Protein AF-0000000074022906 (afdb_homodimer)

Sequence (570 aa):
MSENFVALLGTKGGPSIRPGSSMPTSNLFVMNDQHIVVDCALGVTRGLVDQGFILKNLSTILISHLHSDHYLELGPLIHTAWCSGLTTMVDIYGPEGIQDYWDGFVASMKADIDLRIVDDGRDDLRDFVRVHVVDEGVVLDRDGLLATAIRTEHPPLVDCFAFSFKTADHHAVFSGDTAPIKALEDFARGADLLIHEAMLESALPSLLERIGNGSDKLMQHWLRSHTFAHDAAITAANAGVKRLALSHLIPSDDPSYGPKDWQEACASHFDGELIVGHDGLRIDLMSENFVALLGTKGGPSIRPGSSMPTSNLFVMNDQHIVVDCALGVTRGLVDQGFILKNLSTILISHLHSDHYLELGPLIHTAWCSGLTTMVDIYGPEGIQDYWDGFVASMKADIDLRIVDDGRDDLRDFVRVHVVDEGVVLDRDGLLATAIRTEHPPLVDCFAFSFKTADHHAVFSGDTAPIKALEDFARGADLLIHEAMLESALPSLLERIGNGSDKLMQHWLRSHTFAHDAAITAANAGVKRLALSHLIPSDDPSYGPKDWQEACASHFDGELIVGHDGLRIDL

InterPro domains:
  IPR001279 Metallo-beta-lactamase [SM00849] (25-215)
  IPR036866 Ribonuclease Z/Hydroxyacylglutathione hydrolase-like [G3DSA:3.60.15.10] (6-285)
  IPR036866 Ribonuclease Z/Hydroxyacylglutathione hydrolase-like [SSF56281] (21-285)
  IPR044094 AtsA-like, MBL-fold [cd07719] (6-196)

Nearest PDB structures (foldseek):
  8gyg-assembly1_A  TM=8.927E-01  e=2.820E-27  Paraglaciecola sp. T6c
  8gyg-assembly1_B  TM=9.055E-01  e=5.882E-27  Paraglaciecola sp. T6c
  1y44-assembly1_A  TM=8.399E-01  e=3.017E-22  Bacillus subtilis
  4gcw-assembly1_A  TM=7.811E-01  e=3.817E-20  Bacillus subtilis subsp. subtilis str. 168
  3zwf-assembly1_A  TM=7.554E-01  e=2.102E-17  Homo sapiens

pLDDT: mean 95.77, std 6.13, range [42.81, 98.94]

Structure (mmCIF, N/CA/C/O backbone):
data_AF-0000000074022906-model_v1
#
loop_
_entity.id
_entity.type
_entity.pdbx_description
1 polymer 'Ribonuclease BN'
#
loop_
_atom_site.group_PDB
_atom_site.id
_atom_site.type_symbol
_atom_site.label_atom_id
_atom_site.label_alt_id
_atom_site.label_comp_id
_atom_site.label_asym_id
_atom_site.label_entity_id
_atom_site.label_seq_id
_atom_site.pdbx_PDB_ins_code
_atom_site.Cartn_x
_atom_site.Cartn_y
_atom_site.Cartn_z
_atom_site.occupancy
_atom_site.B_iso_or_equiv
_atom_site.auth_seq_id
_atom_site.auth_comp_id
_atom_site.auth_asym_id
_atom_site.auth_atom_id
_atom_site.pdbx_PDB_model_num
ATOM 1 N N . MET A 1 1 ? 18.797 -20.375 9.055 1 42.81 1 MET A N 1
ATOM 2 C CA . MET A 1 1 ? 17.797 -19.969 8.07 1 42.81 1 MET A CA 1
ATOM 3 C C . MET A 1 1 ? 18.297 -20.25 6.652 1 42.81 1 MET A C 1
ATOM 5 O O . MET A 1 1 ? 19.484 -20.031 6.352 1 42.81 1 MET A O 1
ATOM 9 N N . SER A 1 2 ? 17.562 -21.266 5.953 1 56.25 2 SER A N 1
ATOM 10 C CA . SER A 1 2 ? 18 -21.656 4.617 1 56.25 2 SER A CA 1
ATOM 11 C C . SER A 1 2 ? 18.234 -20.422 3.744 1 56.25 2 SER A C 1
ATOM 13 O O . SER A 1 2 ? 17.594 -19.391 3.936 1 56.25 2 SER A O 1
ATOM 15 N N . GLU A 1 3 ? 19.281 -20.594 2.975 1 87.06 3 GLU A N 1
ATOM 16 C CA . GLU A 1 3 ? 19.672 -19.547 2.025 1 87.06 3 GLU A CA 1
ATOM 17 C C . GLU A 1 3 ? 18.641 -19.406 0.908 1 87.06 3 GLU A C 1
ATOM 19 O O . GLU A 1 3 ? 18.531 -18.344 0.287 1 87.06 3 GLU A O 1
ATOM 24 N N . ASN A 1 4 ? 17.719 -20.547 0.865 1 97 4 ASN A N 1
ATOM 25 C CA . ASN A 1 4 ? 16.672 -20.578 -0.158 1 97 4 ASN A CA 1
ATOM 26 C C . ASN A 1 4 ? 15.289 -20.75 0.455 1 97 4 ASN A C 1
ATOM 28 O O . ASN A 1 4 ? 15.039 -21.719 1.179 1 97 4 ASN A O 1
ATOM 32 N N . PHE A 1 5 ? 14.289 -19.844 0.249 1 98.44 5 PHE A N 1
ATOM 33 C CA . PHE A 1 5 ? 12.953 -19.891 0.828 1 98.44 5 PHE A CA 1
ATOM 34 C C . PHE A 1 5 ? 11.961 -19.109 -0.02 1 98.44 5 PHE A C 1
ATOM 36 O O . PHE A 1 5 ? 12.359 -18.344 -0.896 1 98.44 5 PHE A O 1
ATOM 43 N N . VAL A 1 6 ? 10.734 -19.422 0.212 1 98.81 6 VAL A N 1
ATOM 44 C CA . VAL A 1 6 ? 9.633 -18.625 -0.312 1 98.81 6 VAL A CA 1
ATOM 45 C C . VAL A 1 6 ? 8.844 -18 0.842 1 98.81 6 VAL A C 1
ATOM 47 O O . VAL A 1 6 ? 8.555 -18.672 1.834 1 98.81 6 VAL A O 1
ATOM 50 N N . ALA A 1 7 ? 8.594 -16.734 0.753 1 98.88 7 ALA A N 1
ATOM 51 C CA . ALA A 1 7 ? 7.719 -16.062 1.713 1 98.88 7 ALA A CA 1
ATOM 52 C C . ALA A 1 7 ? 6.387 -15.688 1.07 1 98.88 7 ALA A C 1
ATOM 54 O O . ALA A 1 7 ? 6.355 -15.016 0.039 1 98.88 7 ALA A O 1
ATOM 55 N N . LEU A 1 8 ? 5.312 -16.203 1.618 1 98.88 8 LEU A N 1
ATOM 56 C CA . LEU A 1 8 ? 3.992 -15.734 1.226 1 98.88 8 LEU A CA 1
ATOM 57 C C . LEU A 1 8 ? 3.668 -14.406 1.905 1 98.88 8 LEU A C 1
ATOM 59 O O . LEU A 1 8 ? 3.332 -14.375 3.092 1 98.88 8 LEU A O 1
ATOM 63 N N . LEU A 1 9 ? 3.715 -13.312 1.142 1 98.88 9 LEU A N 1
ATOM 64 C CA . LEU A 1 9 ? 3.58 -11.984 1.73 1 98.88 9 LEU A CA 1
ATOM 65 C C . LEU A 1 9 ? 2.111 -11.617 1.908 1 98.88 9 LEU A C 1
ATOM 67 O O . LEU A 1 9 ? 1.732 -11.031 2.924 1 98.88 9 LEU A O 1
ATOM 71 N N . GLY A 1 10 ? 1.335 -11.852 0.967 1 98.69 10 GLY A N 1
ATOM 72 C CA . GLY A 1 10 ? -0.117 -11.758 0.966 1 98.69 10 GLY A CA 1
ATOM 73 C C . GLY A 1 10 ? -0.792 -12.984 0.385 1 98.69 10 GLY A C 1
ATOM 74 O O . GLY A 1 10 ? -0.344 -13.523 -0.628 1 98.69 10 GLY A O 1
ATOM 75 N N . THR A 1 11 ? -1.924 -13.43 1.045 1 98.5 11 THR A N 1
ATOM 76 C CA . THR A 1 11 ? -2.447 -14.742 0.675 1 98.5 11 THR A CA 1
ATOM 77 C C . THR A 1 11 ? -3.943 -14.664 0.38 1 98.5 11 THR A C 1
ATOM 79 O O . THR A 1 11 ? -4.613 -15.688 0.264 1 98.5 11 THR A O 1
ATOM 82 N N . LYS A 1 12 ? -4.43 -13.469 0.268 1 97.19 12 LYS A N 1
ATOM 83 C CA . LYS A 1 12 ? -5.855 -13.289 0.006 1 97.19 12 LYS A CA 1
ATOM 84 C C . LYS A 1 12 ? -6.145 -13.281 -1.492 1 97.19 12 LYS A C 1
ATOM 86 O O . LYS A 1 12 ? -5.402 -12.68 -2.27 1 97.19 12 LYS A O 1
ATOM 91 N N . GLY A 1 13 ? -7.207 -13.969 -1.79 1 96.44 13 GLY A N 1
ATOM 92 C CA . GLY A 1 13 ? -7.781 -13.75 -3.109 1 96.44 13 GLY A CA 1
ATOM 93 C C . GLY A 1 13 ? -8.625 -12.492 -3.195 1 96.44 13 GLY A C 1
ATOM 94 O O . GLY A 1 13 ? -9.422 -12.211 -2.297 1 96.44 13 GLY A O 1
ATOM 95 N N . GLY A 1 14 ? -8.391 -11.734 -4.301 1 94.25 14 GLY A N 1
ATOM 96 C CA . GLY A 1 14 ? -9.141 -10.5 -4.5 1 94.25 14 GLY A CA 1
ATOM 97 C C . GLY A 1 14 ? -8.484 -9.297 -3.846 1 94.25 14 GLY A C 1
ATOM 98 O O . GLY A 1 14 ? -7.625 -9.445 -2.977 1 94.25 14 GLY A O 1
ATOM 99 N N . PRO A 1 15 ? -8.938 -8.125 -4.207 1 94.31 15 PRO A N 1
ATOM 100 C CA . PRO A 1 15 ? -8.242 -6.902 -3.803 1 94.31 15 PRO A CA 1
ATOM 101 C C . PRO A 1 15 ? -8.789 -6.324 -2.498 1 94.31 15 PRO A C 1
ATOM 103 O O . PRO A 1 15 ? -8.117 -5.516 -1.85 1 94.31 15 PRO A O 1
ATOM 106 N N . SER A 1 16 ? -9.977 -6.676 -2.088 1 92.44 16 SER A N 1
ATOM 107 C CA . SER A 1 16 ? -10.633 -6.027 -0.958 1 92.44 16 SER A CA 1
ATOM 108 C C . SER A 1 16 ? -9.984 -6.426 0.363 1 92.44 16 SER A C 1
ATOM 110 O O . SER A 1 16 ? -9.594 -7.582 0.543 1 92.44 16 SER A O 1
ATOM 112 N N . ILE A 1 17 ? -9.844 -5.461 1.233 1 93.81 17 ILE A N 1
ATOM 113 C CA . ILE A 1 17 ? -9.352 -5.812 2.561 1 93.81 17 ILE A CA 1
ATOM 114 C C . ILE A 1 17 ? -10.328 -5.309 3.623 1 93.81 17 ILE A C 1
ATOM 116 O O . ILE A 1 17 ? -11.023 -4.312 3.414 1 93.81 17 ILE A O 1
ATOM 120 N N . ARG A 1 18 ? -10.445 -5.992 4.668 1 91.25 18 ARG A N 1
ATOM 121 C CA . ARG A 1 18 ? -11.289 -5.742 5.836 1 91.25 18 ARG A CA 1
ATOM 122 C C . ARG A 1 18 ? -10.508 -5.969 7.129 1 91.25 18 ARG A C 1
ATOM 124 O O . ARG A 1 18 ? -9.383 -6.469 7.105 1 91.25 18 ARG A O 1
ATOM 131 N N . PRO A 1 19 ? -11.086 -5.508 8.203 1 90.44 19 PRO A N 1
ATOM 132 C CA . PRO A 1 19 ? -10.375 -5.773 9.453 1 90.44 19 PRO A CA 1
ATOM 133 C C . PRO A 1 19 ? -10.039 -7.25 9.641 1 90.44 19 PRO A C 1
ATOM 135 O O . PRO A 1 19 ? -10.906 -8.109 9.508 1 90.44 19 PRO A O 1
ATOM 138 N N . GLY A 1 20 ? -8.797 -7.496 9.836 1 88.38 20 GLY A N 1
ATOM 139 C CA . GLY A 1 20 ? -8.375 -8.859 10.133 1 88.38 20 GLY A CA 1
ATOM 140 C C . GLY A 1 20 ? -8.117 -9.68 8.883 1 88.38 20 GLY A C 1
ATOM 141 O O . GLY A 1 20 ? -7.629 -10.812 8.969 1 88.38 20 GLY A O 1
ATOM 142 N N . SER A 1 21 ? -8.43 -9.148 7.766 1 92.12 21 SER A N 1
ATOM 143 C CA . SER A 1 21 ? -8.234 -9.938 6.555 1 92.12 21 SER A CA 1
ATOM 144 C C . SER A 1 21 ? -6.758 -10.062 6.203 1 92.12 21 SER A C 1
ATOM 146 O O . SER A 1 21 ? -5.941 -9.234 6.625 1 92.12 21 SER A O 1
ATOM 148 N N . SER A 1 22 ? -6.406 -11.094 5.496 1 96.25 22 SER A N 1
ATOM 149 C CA . SER A 1 22 ? -5.102 -11.172 4.848 1 96.25 22 SER A CA 1
ATOM 150 C C . SER A 1 22 ? -4.965 -10.133 3.74 1 96.25 22 SER A C 1
ATOM 152 O O . SER A 1 22 ? -5.941 -9.469 3.387 1 96.25 22 SER A O 1
ATOM 154 N N . MET A 1 23 ? -3.768 -9.922 3.383 1 98.12 23 MET A N 1
ATOM 155 C CA . MET A 1 23 ? -3.479 -8.977 2.309 1 98.12 23 MET A CA 1
ATOM 156 C C . MET A 1 23 ? -3.535 -9.664 0.949 1 98.12 23 MET A C 1
ATOM 158 O O . MET A 1 23 ? -3.373 -10.883 0.857 1 98.12 23 MET A O 1
ATOM 162 N N . PRO A 1 24 ? -3.791 -8.906 -0.138 1 98.5 24 PRO A N 1
ATOM 163 C CA . PRO A 1 24 ? -3.818 -9.484 -1.483 1 98.5 24 PRO A CA 1
ATOM 164 C C . PRO A 1 24 ? -2.475 -10.078 -1.896 1 98.5 24 PRO A C 1
ATOM 166 O O . PRO A 1 24 ? -1.467 -9.875 -1.216 1 98.5 24 PRO A O 1
ATOM 169 N N . THR A 1 25 ? -2.408 -10.719 -2.938 1 98.75 25 THR A N 1
ATOM 170 C CA . THR A 1 25 ? -1.412 -11.734 -3.277 1 98.75 25 THR A CA 1
ATOM 171 C C . THR A 1 25 ? -0.075 -11.078 -3.617 1 98.75 25 THR A C 1
ATOM 173 O O . THR A 1 25 ? 0.007 -10.266 -4.539 1 98.75 25 THR A O 1
ATOM 176 N N . SER A 1 26 ? 0.949 -11.445 -2.924 1 98.88 26 SER A N 1
ATOM 177 C CA . SER A 1 26 ? 2.35 -11.148 -3.201 1 98.88 26 SER A CA 1
ATOM 178 C C . SER A 1 26 ? 3.271 -12.188 -2.578 1 98.88 26 SER A C 1
ATOM 180 O O . SER A 1 26 ? 2.951 -12.766 -1.535 1 98.88 26 SER A O 1
ATOM 182 N N . ASN A 1 27 ? 4.406 -12.453 -3.193 1 98.94 27 ASN A N 1
ATOM 183 C CA . ASN A 1 27 ? 5.363 -13.469 -2.748 1 98.94 27 ASN A CA 1
ATOM 184 C C . ASN A 1 27 ? 6.801 -13.008 -2.961 1 98.94 27 ASN A C 1
ATOM 186 O O . ASN A 1 27 ? 7.07 -12.172 -3.824 1 98.94 27 ASN A O 1
ATOM 190 N N . LEU A 1 28 ? 7.648 -13.523 -2.117 1 98.94 28 LEU A N 1
ATOM 191 C CA . LEU A 1 28 ? 9.086 -13.359 -2.285 1 98.94 28 LEU A CA 1
ATOM 192 C C . LEU A 1 28 ? 9.773 -14.719 -2.428 1 98.94 28 LEU A C 1
ATOM 194 O O . LEU A 1 28 ? 9.633 -15.578 -1.562 1 98.94 28 LEU A O 1
ATOM 198 N N . PHE A 1 29 ? 10.414 -14.969 -3.578 1 98.81 29 PHE A N 1
ATOM 199 C CA . PHE A 1 29 ? 11.258 -16.141 -3.805 1 98.81 29 PHE A CA 1
ATOM 200 C C . PHE A 1 29 ? 12.734 -15.781 -3.609 1 98.81 29 PHE A C 1
ATOM 202 O O . PHE A 1 29 ? 13.25 -14.883 -4.27 1 98.81 29 PHE A O 1
ATOM 209 N N . VAL A 1 30 ? 13.359 -16.375 -2.707 1 98.19 30 VAL A N 1
ATOM 210 C CA . VAL A 1 30 ? 14.797 -16.234 -2.512 1 98.19 30 VAL A CA 1
ATOM 211 C C . VAL A 1 30 ? 15.5 -17.547 -2.875 1 98.19 30 VAL A C 1
ATOM 213 O O . VAL A 1 30 ? 15.359 -18.547 -2.17 1 98.19 30 VAL A O 1
ATOM 216 N N . MET A 1 31 ? 16.172 -17.562 -3.992 1 97.31 31 MET A N 1
ATOM 217 C CA . MET A 1 31 ? 16.828 -18.75 -4.531 1 97.31 31 MET A CA 1
ATOM 218 C C . MET A 1 31 ? 18.172 -18.406 -5.148 1 97.31 31 MET A C 1
ATOM 220 O O . MET A 1 31 ? 18.25 -17.516 -6.004 1 97.31 31 MET A O 1
ATOM 224 N N . ASN A 1 32 ? 19.281 -19.047 -4.793 1 95.56 32 ASN A N 1
ATOM 225 C CA . ASN A 1 32 ? 20.625 -18.781 -5.289 1 95.56 32 ASN A CA 1
ATOM 226 C C . ASN A 1 32 ? 21 -17.312 -5.125 1 95.56 32 ASN A C 1
ATOM 228 O O . ASN A 1 32 ? 21.469 -16.672 -6.07 1 95.56 32 ASN A O 1
ATOM 232 N N . ASP A 1 33 ? 20.688 -16.766 -3.994 1 93.88 33 ASP A N 1
ATOM 233 C CA . ASP A 1 33 ? 21.031 -15.406 -3.586 1 93.88 33 ASP A CA 1
ATOM 234 C C . ASP A 1 33 ? 20.297 -14.375 -4.434 1 93.88 33 ASP A C 1
ATOM 236 O O . ASP A 1 33 ? 20.688 -13.211 -4.496 1 93.88 33 ASP A O 1
ATOM 240 N N . GLN A 1 34 ? 19.328 -14.891 -5.156 1 96 34 GLN A N 1
ATOM 241 C CA . GLN A 1 34 ? 18.469 -13.984 -5.922 1 96 34 GLN A CA 1
ATOM 242 C C . GLN A 1 34 ? 17.141 -13.766 -5.227 1 96 34 GLN A C 1
ATOM 244 O O . GLN A 1 34 ? 16.562 -14.711 -4.672 1 96 34 GLN A O 1
ATOM 249 N N . HIS A 1 35 ? 16.719 -12.539 -5.203 1 97.94 35 HIS A N 1
ATOM 250 C CA . HIS A 1 35 ? 15.422 -12.148 -4.637 1 97.94 35 HIS A CA 1
ATOM 251 C C . HIS A 1 35 ? 14.43 -11.781 -5.73 1 97.94 35 HIS A C 1
ATOM 253 O O . HIS A 1 35 ? 14.625 -10.789 -6.445 1 97.94 35 HIS A O 1
ATOM 259 N N . ILE A 1 36 ? 13.398 -12.586 -5.875 1 98.75 36 ILE A N 1
ATOM 260 C CA . ILE A 1 36 ? 12.391 -12.359 -6.91 1 98.75 36 ILE A CA 1
ATOM 261 C C . ILE A 1 36 ? 11.031 -12.094 -6.262 1 98.75 36 ILE A C 1
ATOM 263 O O . ILE A 1 36 ? 10.508 -12.938 -5.539 1 98.75 36 ILE A O 1
ATOM 267 N N . VAL A 1 37 ? 10.547 -10.906 -6.504 1 98.94 37 VAL A N 1
ATOM 268 C CA . VAL A 1 37 ? 9.195 -10.594 -6.051 1 98.94 37 VAL A CA 1
ATOM 269 C C . VAL A 1 37 ? 8.18 -11.047 -7.098 1 98.94 37 VAL A C 1
ATOM 271 O O . VAL A 1 37 ? 8.312 -10.719 -8.281 1 98.94 37 VAL A O 1
ATOM 274 N N . VAL A 1 38 ? 7.219 -11.898 -6.699 1 98.94 38 VAL A N 1
ATOM 275 C CA . VAL A 1 38 ? 6.188 -12.391 -7.602 1 98.94 38 VAL A CA 1
ATOM 276 C C . VAL A 1 38 ? 4.836 -11.805 -7.215 1 98.94 38 VAL A C 1
ATOM 278 O O . VAL A 1 38 ? 4.312 -12.094 -6.137 1 98.94 38 VAL A O 1
ATOM 281 N N . ASP A 1 39 ? 4.258 -11 -8.109 1 98.94 39 ASP A N 1
ATOM 282 C CA . ASP A 1 39 ? 3.037 -10.219 -7.922 1 98.94 39 ASP A CA 1
ATOM 283 C C . ASP A 1 39 ? 3.215 -9.172 -6.824 1 98.94 39 ASP A C 1
ATOM 285 O O . ASP A 1 39 ? 3.93 -9.406 -5.844 1 98.94 39 ASP A O 1
ATOM 289 N N . CYS A 1 40 ? 2.66 -8.039 -7.051 1 98.88 40 CYS A N 1
ATOM 290 C CA . CYS A 1 40 ? 2.859 -6.863 -6.211 1 98.88 40 CYS A CA 1
ATOM 291 C C . CYS A 1 40 ? 1.525 -6.227 -5.844 1 98.88 40 CYS A C 1
ATOM 293 O O . CYS A 1 40 ? 1.287 -5.055 -6.148 1 98.88 40 CYS A O 1
ATOM 295 N N . ALA A 1 41 ? 0.738 -6.93 -5.125 1 98.62 41 ALA A N 1
ATOM 296 C CA . ALA A 1 41 ? -0.55 -6.398 -4.684 1 98.62 41 ALA A CA 1
ATOM 297 C C . ALA A 1 41 ? -0.373 -5.43 -3.518 1 98.62 41 ALA A C 1
ATOM 299 O O . ALA A 1 41 ? 0.748 -5.203 -3.055 1 98.62 41 ALA A O 1
ATOM 300 N N . LEU A 1 42 ? -1.491 -4.852 -3.129 1 98.56 42 LEU A N 1
ATOM 301 C CA . LEU A 1 42 ? -1.493 -3.934 -1.995 1 98.56 42 LEU A CA 1
ATOM 302 C C . LEU A 1 42 ? -0.842 -4.574 -0.775 1 98.56 42 LEU A C 1
ATOM 304 O O . LEU A 1 42 ? -1.166 -5.711 -0.418 1 98.56 42 LEU A O 1
ATOM 308 N N . GLY A 1 43 ? 0.154 -3.898 -0.13 1 98.19 43 GLY A N 1
ATOM 309 C CA . GLY A 1 43 ? 0.806 -4.383 1.077 1 98.19 43 GLY A CA 1
ATOM 310 C C . GLY A 1 43 ? 2.146 -5.039 0.809 1 98.19 43 GLY A C 1
ATOM 311 O O . GLY A 1 43 ? 2.859 -5.41 1.743 1 98.19 43 GLY A O 1
ATOM 312 N N . VAL A 1 44 ? 2.559 -5.148 -0.443 1 98.88 44 VAL A N 1
ATOM 313 C CA . VAL A 1 44 ? 3.752 -5.902 -0.818 1 98.88 44 VAL A CA 1
ATOM 314 C C . VAL A 1 44 ? 4.988 -5.258 -0.188 1 98.88 44 VAL A C 1
ATOM 316 O O . VAL A 1 44 ? 5.898 -5.961 0.262 1 98.88 44 VAL A O 1
ATOM 319 N N . THR A 1 45 ? 5.109 -3.908 -0.185 1 98.81 45 THR A N 1
ATOM 320 C CA . THR A 1 45 ? 6.297 -3.232 0.323 1 98.81 45 THR A CA 1
ATOM 321 C C . THR A 1 45 ? 6.523 -3.572 1.793 1 98.81 45 THR A C 1
ATOM 323 O O . THR A 1 45 ? 7.625 -3.979 2.178 1 98.81 45 THR A O 1
ATOM 326 N N . ARG A 1 46 ? 5.449 -3.416 2.613 1 98.38 46 ARG A N 1
ATOM 327 C CA . ARG A 1 46 ? 5.547 -3.773 4.023 1 98.38 46 ARG A CA 1
ATOM 328 C C . ARG A 1 46 ? 5.867 -5.254 4.191 1 98.38 46 ARG A C 1
ATOM 330 O O . ARG A 1 46 ? 6.699 -5.625 5.027 1 98.38 46 ARG A O 1
ATOM 337 N N . GLY A 1 47 ? 5.184 -6.133 3.379 1 98.5 47 GLY A N 1
ATOM 338 C CA . GLY A 1 47 ? 5.465 -7.559 3.432 1 98.5 47 GLY A CA 1
ATOM 339 C C . GLY A 1 47 ? 6.926 -7.887 3.197 1 98.5 47 GLY A C 1
ATOM 340 O O . GLY A 1 47 ? 7.496 -8.734 3.889 1 98.5 47 GLY A O 1
ATOM 341 N N . LEU A 1 48 ? 7.516 -7.227 2.219 1 98.75 48 LEU A N 1
ATOM 342 C CA . LEU A 1 48 ? 8.922 -7.449 1.89 1 98.75 48 LEU A CA 1
ATOM 343 C C . LEU A 1 48 ? 9.82 -7.031 3.047 1 98.75 48 LEU A C 1
ATOM 345 O O . LEU A 1 48 ? 10.688 -7.801 3.475 1 98.75 48 LEU A O 1
ATOM 349 N N . VAL A 1 49 ? 9.609 -5.836 3.543 1 97.75 49 VAL A N 1
ATOM 350 C CA . VAL A 1 49 ? 10.5 -5.277 4.555 1 97.75 49 VAL A CA 1
ATOM 351 C C . VAL A 1 49 ? 10.383 -6.086 5.848 1 97.75 49 VAL A C 1
ATOM 353 O O . VAL A 1 49 ? 11.367 -6.258 6.566 1 97.75 49 VAL A O 1
ATOM 356 N N . ASP A 1 50 ? 9.188 -6.594 6.141 1 97.56 50 ASP A N 1
ATOM 357 C CA . ASP A 1 50 ? 8.984 -7.395 7.344 1 97.56 50 ASP A CA 1
ATOM 358 C C . ASP A 1 50 ? 9.734 -8.727 7.254 1 97.56 50 ASP A C 1
ATOM 360 O O . ASP A 1 50 ? 9.945 -9.391 8.266 1 97.56 50 ASP A O 1
ATOM 364 N N . GLN A 1 51 ? 10.117 -9.141 6.043 1 97.5 51 GLN A N 1
ATOM 365 C CA . GLN A 1 51 ? 10.93 -10.336 5.852 1 97.5 51 GLN A CA 1
ATOM 366 C C . GLN A 1 51 ? 12.414 -10.008 5.934 1 97.5 51 GLN A C 1
ATOM 368 O O . GLN A 1 51 ? 13.266 -10.867 5.699 1 97.5 51 GLN A O 1
ATOM 373 N N . GLY A 1 52 ? 12.703 -8.719 6.199 1 96.19 52 GLY A N 1
ATOM 374 C CA . GLY A 1 52 ? 14.086 -8.273 6.254 1 96.19 52 GLY A CA 1
ATOM 375 C C . GLY A 1 52 ? 14.625 -7.824 4.91 1 96.19 52 GLY A C 1
ATOM 376 O O . GLY A 1 52 ? 15.828 -7.609 4.758 1 96.19 52 GLY A O 1
ATOM 377 N N . PHE A 1 53 ? 13.805 -7.73 3.955 1 97 53 PHE A N 1
ATOM 378 C CA . PHE A 1 53 ? 14.195 -7.301 2.617 1 97 53 PHE A CA 1
ATOM 379 C C . PHE A 1 53 ? 14.68 -5.855 2.633 1 97 53 PHE A C 1
ATOM 381 O O . PHE A 1 53 ? 14.055 -4.996 3.262 1 97 53 PHE A O 1
ATOM 388 N N . ILE A 1 54 ? 15.773 -5.594 2.018 1 95.69 54 ILE A N 1
ATOM 389 C CA . ILE A 1 54 ? 16.312 -4.25 1.864 1 95.69 54 ILE A CA 1
ATOM 390 C C . ILE A 1 54 ? 15.836 -3.646 0.546 1 95.69 54 ILE A C 1
ATOM 392 O O . ILE A 1 54 ? 16.281 -4.059 -0.529 1 95.69 54 ILE A O 1
ATOM 396 N N . LEU A 1 55 ? 15.109 -2.617 0.576 1 96.88 55 LEU A N 1
ATOM 397 C CA . LEU A 1 55 ? 14.352 -2.111 -0.565 1 96.88 55 LEU A CA 1
ATOM 398 C C . LEU A 1 55 ? 15.289 -1.653 -1.678 1 96.88 55 LEU A C 1
ATOM 400 O O . LEU A 1 55 ? 14.992 -1.831 -2.861 1 96.88 55 LEU A O 1
ATOM 404 N N . LYS A 1 56 ? 16.422 -1.02 -1.339 1 95.38 56 LYS A N 1
ATOM 405 C CA . LYS A 1 56 ? 17.312 -0.501 -2.375 1 95.38 56 LYS A CA 1
ATOM 406 C C . LYS A 1 56 ? 17.891 -1.633 -3.217 1 95.38 56 LYS A C 1
ATOM 408 O O . LYS A 1 56 ? 18.5 -1.388 -4.262 1 95.38 56 LYS A O 1
ATOM 413 N N . ASN A 1 57 ? 17.703 -2.938 -2.75 1 96.81 57 ASN A N 1
ATOM 414 C CA . ASN A 1 57 ? 18.234 -4.094 -3.459 1 96.81 57 ASN A CA 1
ATOM 415 C C . ASN A 1 57 ? 17.203 -4.711 -4.395 1 96.81 57 ASN A C 1
ATOM 417 O O . ASN A 1 57 ? 17.453 -5.746 -5.016 1 96.81 57 ASN A O 1
ATOM 421 N N . LEU A 1 58 ? 16.016 -4.133 -4.477 1 98.38 58 LEU A N 1
ATOM 422 C CA . LEU A 1 58 ? 15 -4.609 -5.398 1 98.38 58 LEU A CA 1
ATOM 423 C C . LEU A 1 58 ? 15.539 -4.676 -6.824 1 98.38 58 LEU A C 1
ATOM 425 O O . LEU A 1 58 ? 16.109 -3.703 -7.32 1 98.38 58 LEU A O 1
ATOM 429 N N . SER A 1 59 ? 15.398 -5.848 -7.496 1 98.25 59 SER A N 1
ATOM 430 C CA . SER A 1 59 ? 16.031 -5.961 -8.805 1 98.25 59 SER A CA 1
ATOM 431 C C . SER A 1 59 ? 15.133 -6.711 -9.789 1 98.25 59 SER A C 1
ATOM 433 O O . SER A 1 59 ? 15.219 -6.496 -11 1 98.25 59 SER A O 1
ATOM 435 N N . THR A 1 60 ? 14.281 -7.688 -9.297 1 98.81 60 THR A N 1
ATOM 436 C CA . THR A 1 60 ? 13.531 -8.555 -10.195 1 98.81 60 THR A CA 1
ATOM 437 C C . THR A 1 60 ? 12.102 -8.742 -9.695 1 98.81 60 THR A C 1
ATOM 439 O O . THR A 1 60 ? 11.891 -9.148 -8.555 1 98.81 60 THR A O 1
ATOM 442 N N . ILE A 1 61 ? 11.172 -8.445 -10.562 1 98.94 61 ILE A N 1
ATOM 443 C CA . ILE A 1 61 ? 9.75 -8.586 -10.266 1 98.94 61 ILE A CA 1
ATOM 444 C C . ILE A 1 61 ? 9.062 -9.359 -11.398 1 98.94 61 ILE A C 1
ATOM 446 O O . ILE A 1 61 ? 9.312 -9.094 -12.57 1 98.94 61 ILE A O 1
ATOM 450 N N . LEU A 1 62 ? 8.305 -10.344 -11.07 1 98.94 62 LEU A N 1
ATOM 451 C CA . LEU A 1 62 ? 7.438 -11.023 -12.031 1 98.94 62 LEU A CA 1
ATOM 452 C C . LEU A 1 62 ? 5.969 -10.805 -11.688 1 98.94 62 LEU A C 1
ATOM 454 O O . LEU A 1 62 ? 5.559 -10.992 -10.539 1 98.94 62 LEU A O 1
ATOM 458 N N . ILE A 1 63 ? 5.18 -10.367 -12.641 1 98.94 63 ILE A N 1
ATOM 459 C CA . ILE A 1 63 ? 3.738 -10.188 -12.492 1 98.94 63 ILE A CA 1
ATOM 460 C C . ILE A 1 63 ? 2.998 -11.25 -13.297 1 98.94 63 ILE A C 1
ATOM 462 O O . ILE A 1 63 ? 3.193 -11.375 -14.508 1 98.94 63 ILE A O 1
ATOM 466 N N . SER A 1 64 ? 2.129 -11.984 -12.617 1 98.88 64 SER A N 1
ATOM 467 C CA . SER A 1 64 ? 1.472 -13.125 -13.25 1 98.88 64 SER A CA 1
ATOM 468 C C . SER A 1 64 ? 0.396 -12.672 -14.227 1 98.88 64 SER A C 1
ATOM 470 O O . SER A 1 64 ? 0.247 -13.25 -15.305 1 98.88 64 SER A O 1
ATOM 472 N N . HIS A 1 65 ? -0.399 -11.688 -13.836 1 98.69 65 HIS A N 1
ATOM 473 C CA . HIS A 1 65 ? -1.459 -11.172 -14.695 1 98.69 65 HIS A CA 1
ATOM 474 C C . HIS A 1 65 ? -1.966 -9.828 -14.203 1 98.69 65 HIS A C 1
ATOM 476 O O . HIS A 1 65 ? -1.568 -9.367 -13.133 1 98.69 65 HIS A O 1
ATOM 482 N N . LEU A 1 66 ? -2.826 -9.203 -14.984 1 98.19 66 LEU A N 1
ATOM 483 C CA . LEU A 1 66 ? -3.18 -7.809 -14.727 1 98.19 66 LEU A CA 1
ATOM 484 C C . LEU A 1 66 ? -4.52 -7.715 -14 1 98.19 66 LEU A C 1
ATOM 486 O O . LEU A 1 66 ? -5.406 -6.969 -14.422 1 98.19 66 LEU A O 1
ATOM 490 N N . HIS A 1 67 ? -4.758 -8.391 -12.961 1 98.12 67 HIS A N 1
ATOM 491 C CA . HIS A 1 67 ? -5.746 -8.078 -11.93 1 98.12 67 HIS A CA 1
ATOM 492 C C . HIS A 1 67 ? -5.125 -7.266 -10.805 1 98.12 67 HIS A C 1
ATOM 494 O O . HIS A 1 67 ? -3.988 -7.516 -10.398 1 98.12 67 HIS A O 1
ATOM 500 N N . SER A 1 68 ? -5.855 -6.363 -10.266 1 98.19 68 SER A N 1
ATOM 501 C CA . SER A 1 68 ? -5.328 -5.402 -9.305 1 98.19 68 SER A CA 1
ATOM 502 C C . SER A 1 68 ? -4.766 -6.105 -8.078 1 98.19 68 SER A C 1
ATOM 504 O O . SER A 1 68 ? -3.793 -5.641 -7.477 1 98.19 68 SER A O 1
ATOM 506 N N . ASP A 1 69 ? -5.418 -7.184 -7.66 1 98.12 69 ASP A N 1
ATOM 507 C CA . ASP A 1 69 ? -4.957 -7.879 -6.461 1 98.12 69 ASP A CA 1
ATOM 508 C C . ASP A 1 69 ? -3.658 -8.633 -6.727 1 98.12 69 ASP A C 1
ATOM 510 O O . ASP A 1 69 ? -3.232 -9.453 -5.91 1 98.12 69 ASP A O 1
ATOM 514 N N . HIS A 1 70 ? -2.941 -8.328 -7.859 1 98.88 70 HIS A N 1
ATOM 515 C CA . HIS A 1 70 ? -1.64 -8.922 -8.148 1 98.88 70 HIS A CA 1
ATOM 516 C C . HIS A 1 70 ? -0.608 -7.852 -8.484 1 98.88 70 HIS A C 1
ATOM 518 O O . HIS A 1 70 ? 0.589 -8.141 -8.555 1 98.88 70 HIS A O 1
ATOM 524 N N . TYR A 1 71 ? -1.016 -6.566 -8.742 1 98.81 71 TYR A N 1
ATOM 525 C CA . TYR A 1 71 ? 0.029 -5.637 -9.164 1 98.81 71 TYR A CA 1
ATOM 526 C C . TYR A 1 71 ? -0.31 -4.211 -8.75 1 98.81 71 TYR A C 1
ATOM 528 O O . TYR A 1 71 ? 0.379 -3.264 -9.133 1 98.81 71 TYR A O 1
ATOM 536 N N . LEU A 1 72 ? -1.307 -4.004 -7.914 1 98.88 72 LEU A N 1
ATOM 537 C CA . LEU A 1 72 ? -1.843 -2.693 -7.566 1 98.88 72 LEU A CA 1
ATOM 538 C C . LEU A 1 72 ? -0.777 -1.825 -6.906 1 98.88 72 LEU A C 1
ATOM 540 O O . LEU A 1 72 ? -0.771 -0.604 -7.078 1 98.88 72 LEU A O 1
ATOM 544 N N . GLU A 1 73 ? 0.191 -2.398 -6.156 1 98.88 73 GLU A N 1
ATOM 545 C CA . GLU A 1 73 ? 1.212 -1.633 -5.445 1 98.88 73 GLU A CA 1
ATOM 546 C C . GLU A 1 73 ? 2.572 -1.768 -6.121 1 98.88 73 GLU A C 1
ATOM 548 O O . GLU A 1 73 ? 3.609 -1.54 -5.492 1 98.88 73 GLU A O 1
ATOM 553 N N . LEU A 1 74 ? 2.609 -2.234 -7.406 1 98.94 74 LEU A N 1
ATOM 554 C CA . LEU A 1 74 ? 3.857 -2.396 -8.141 1 98.94 74 LEU A CA 1
ATOM 555 C C . LEU A 1 74 ? 4.617 -1.076 -8.227 1 98.94 74 LEU A C 1
ATOM 557 O O . LEU A 1 74 ? 5.777 -0.996 -7.82 1 98.94 74 LEU A O 1
ATOM 561 N N . GLY A 1 75 ? 3.965 -0.034 -8.758 1 98.88 75 GLY A N 1
ATOM 562 C CA . GLY A 1 75 ? 4.586 1.275 -8.867 1 98.88 75 GLY A CA 1
ATOM 563 C C . GLY A 1 75 ? 5.039 1.834 -7.531 1 98.88 75 GLY A C 1
ATOM 564 O O . GLY A 1 75 ? 6.207 2.189 -7.363 1 98.88 75 GLY A O 1
ATOM 565 N N . PRO A 1 76 ? 4.121 1.884 -6.52 1 98.94 76 PRO A N 1
ATOM 566 C CA . PRO A 1 76 ? 4.484 2.391 -5.195 1 98.94 76 PRO A CA 1
ATOM 567 C C . PRO A 1 76 ? 5.668 1.647 -4.582 1 98.94 76 PRO A C 1
ATOM 569 O O . PRO A 1 76 ? 6.496 2.254 -3.896 1 98.94 76 PRO A O 1
ATOM 572 N N . LEU A 1 77 ? 5.762 0.309 -4.805 1 98.88 77 LEU A N 1
ATOM 573 C CA . LEU A 1 77 ? 6.91 -0.453 -4.32 1 98.88 77 LEU A CA 1
ATOM 574 C C . LEU A 1 77 ? 8.211 0.082 -4.914 1 98.88 77 LEU A C 1
ATOM 576 O O . LEU A 1 77 ? 9.148 0.385 -4.18 1 98.88 77 LEU A O 1
ATOM 580 N N . ILE A 1 78 ? 8.234 0.238 -6.219 1 98.88 78 ILE A N 1
ATOM 581 C CA . ILE A 1 78 ? 9.445 0.674 -6.914 1 98.88 78 ILE A CA 1
ATOM 582 C C . ILE A 1 78 ? 9.781 2.105 -6.508 1 98.88 78 ILE A C 1
ATOM 584 O O . ILE A 1 78 ? 10.953 2.428 -6.27 1 98.88 78 ILE A O 1
ATOM 588 N N . HIS A 1 79 ? 8.758 2.926 -6.445 1 98.69 79 HIS A N 1
ATOM 589 C CA . HIS A 1 79 ? 8.945 4.309 -6.023 1 98.69 79 HIS A CA 1
ATOM 590 C C . HIS A 1 79 ? 9.539 4.379 -4.621 1 98.69 79 HIS A C 1
ATOM 592 O O . HIS A 1 79 ? 10.461 5.164 -4.371 1 98.69 79 HIS A O 1
ATOM 598 N N . THR A 1 80 ? 8.992 3.611 -3.678 1 98 80 THR A N 1
ATOM 599 C CA . THR A 1 80 ? 9.5 3.594 -2.309 1 98 80 THR A CA 1
ATOM 600 C C . THR A 1 80 ? 10.922 3.061 -2.26 1 98 80 THR A C 1
ATOM 602 O O . THR A 1 80 ? 11.758 3.564 -1.501 1 98 80 THR A O 1
ATOM 605 N N . ALA A 1 81 ? 11.227 2.031 -3.061 1 97.56 81 ALA A N 1
ATOM 606 C CA . ALA A 1 81 ? 12.594 1.544 -3.172 1 97.56 81 ALA A CA 1
ATOM 607 C C . ALA A 1 81 ? 13.531 2.646 -3.658 1 97.56 81 ALA A C 1
ATOM 609 O O . ALA A 1 81 ? 14.633 2.811 -3.129 1 97.56 81 ALA A O 1
ATOM 610 N N . TRP A 1 82 ? 13.078 3.395 -4.648 1 96.44 82 TRP A N 1
ATOM 611 C CA . TRP A 1 82 ? 13.828 4.516 -5.195 1 96.44 82 TRP A CA 1
ATOM 612 C C . TRP A 1 82 ? 14.133 5.547 -4.117 1 96.44 82 TRP A C 1
ATOM 614 O O . TRP A 1 82 ? 15.281 5.949 -3.932 1 96.44 82 TRP A O 1
ATOM 624 N N . CYS A 1 83 ? 13.156 5.891 -3.299 1 93.56 83 CYS A N 1
ATOM 625 C CA . CYS A 1 83 ? 13.312 6.867 -2.227 1 93.56 83 CYS A CA 1
ATOM 626 C C . CYS A 1 83 ? 14.156 6.301 -1.09 1 93.56 83 CYS A C 1
ATOM 628 O O . CYS A 1 83 ? 14.633 7.051 -0.238 1 93.56 83 CYS A O 1
ATOM 630 N N . SER A 1 84 ? 14.32 4.992 -1.137 1 92.81 84 SER A N 1
ATOM 631 C CA . SER A 1 84 ? 15.125 4.328 -0.118 1 92.81 84 SER A CA 1
ATOM 632 C C . SER A 1 84 ? 16.562 4.129 -0.593 1 92.81 84 SER A C 1
ATOM 634 O O . SER A 1 84 ? 17.359 3.471 0.082 1 92.81 84 SER A O 1
ATOM 636 N N . GLY A 1 85 ? 16.875 4.605 -1.775 1 91.75 85 GLY A N 1
ATOM 637 C CA . GLY A 1 85 ? 18.266 4.609 -2.191 1 91.75 85 GLY A CA 1
ATOM 638 C C . GLY A 1 85 ? 18.531 3.709 -3.385 1 91.75 85 GLY A C 1
ATOM 639 O O . GLY A 1 85 ? 19.688 3.455 -3.729 1 91.75 85 GLY A O 1
ATOM 640 N N . LEU A 1 86 ? 17.516 3.15 -4.039 1 94.94 86 LEU A N 1
ATOM 641 C CA . LEU A 1 86 ? 17.688 2.314 -5.223 1 94.94 86 LEU A CA 1
ATOM 642 C C . LEU A 1 86 ? 18.344 3.102 -6.355 1 94.94 86 LEU A C 1
ATOM 644 O O . LEU A 1 86 ? 17.859 4.168 -6.734 1 94.94 86 LEU A O 1
ATOM 648 N N . THR A 1 87 ? 19.438 2.578 -6.863 1 94 87 THR A N 1
ATOM 649 C CA . THR A 1 87 ? 20.141 3.215 -7.969 1 94 87 THR A CA 1
ATOM 650 C C . THR A 1 87 ? 20.484 2.197 -9.055 1 94 87 THR A C 1
ATOM 652 O O . THR A 1 87 ? 21.312 2.459 -9.922 1 94 87 THR A O 1
ATOM 655 N N . THR A 1 88 ? 19.953 1.014 -8.93 1 96.81 88 THR A N 1
ATOM 656 C CA . THR A 1 88 ? 20.203 -0.051 -9.898 1 96.81 88 THR A CA 1
ATOM 657 C C . THR A 1 88 ? 18.922 -0.422 -10.633 1 96.81 88 THR A C 1
ATOM 659 O O . THR A 1 88 ? 17.828 -0.038 -10.219 1 96.81 88 THR A O 1
ATOM 662 N N . MET A 1 89 ? 19.078 -1.189 -11.664 1 98.12 89 MET A N 1
ATOM 663 C CA . MET A 1 89 ? 17.969 -1.525 -12.547 1 98.12 89 MET A CA 1
ATOM 664 C C . MET A 1 89 ? 17 -2.48 -11.859 1 98.12 89 MET A C 1
ATOM 666 O O . MET A 1 89 ? 17.422 -3.402 -11.156 1 98.12 89 MET A O 1
ATOM 670 N N . VAL A 1 90 ? 15.734 -2.25 -12.023 1 98.75 90 VAL A N 1
ATOM 671 C CA . VAL A 1 90 ? 14.664 -3.174 -11.672 1 98.75 90 VAL A CA 1
ATOM 672 C C . VAL A 1 90 ? 14.023 -3.734 -12.938 1 98.75 90 VAL A C 1
ATOM 674 O O . VAL A 1 90 ? 13.445 -2.988 -13.734 1 98.75 90 VAL A O 1
ATOM 677 N N . ASP A 1 91 ? 14.148 -5.016 -13.148 1 98.81 91 ASP A N 1
ATOM 678 C CA . ASP A 1 91 ? 13.508 -5.695 -14.273 1 98.81 91 ASP A CA 1
ATOM 679 C C . ASP A 1 91 ? 12.109 -6.188 -13.891 1 98.81 91 ASP A C 1
ATOM 681 O O . ASP A 1 91 ? 11.961 -6.965 -12.945 1 98.81 91 ASP A O 1
ATOM 685 N N . ILE A 1 92 ? 11.125 -5.684 -14.602 1 98.88 92 ILE A N 1
ATOM 686 C CA . ILE A 1 92 ? 9.75 -6.156 -14.445 1 98.88 92 ILE A CA 1
ATOM 687 C C . ILE A 1 92 ? 9.398 -7.109 -15.586 1 98.88 92 ILE A C 1
ATOM 689 O O . ILE A 1 92 ? 9.422 -6.719 -16.75 1 98.88 92 ILE A O 1
ATOM 693 N N . TYR A 1 93 ? 9.141 -8.328 -15.242 1 98.88 93 TYR A N 1
ATOM 694 C CA . TYR A 1 93 ? 8.602 -9.305 -16.188 1 98.88 93 TYR A CA 1
ATOM 695 C C . TYR A 1 93 ? 7.098 -9.477 -16 1 98.88 93 TYR A C 1
ATOM 697 O O . TYR A 1 93 ? 6.641 -9.836 -14.914 1 98.88 93 TYR A O 1
ATOM 705 N N . GLY A 1 94 ? 6.309 -9.18 -16.953 1 98.69 94 GLY A N 1
ATOM 706 C CA . GLY A 1 94 ? 4.863 -9.281 -16.812 1 98.69 94 GLY A CA 1
ATOM 707 C C . GLY A 1 94 ? 4.141 -9.375 -18.156 1 98.69 94 GLY A C 1
ATOM 708 O O . GLY A 1 94 ? 4.777 -9.398 -19.203 1 98.69 94 GLY A O 1
ATOM 709 N N . PRO A 1 95 ? 2.822 -9.555 -18.141 1 98.31 95 PRO A N 1
ATOM 710 C CA . PRO A 1 95 ? 2.039 -9.695 -19.359 1 98.31 95 PRO A CA 1
ATOM 711 C C . PRO A 1 95 ? 2.008 -8.414 -20.203 1 98.31 95 PRO A C 1
ATOM 713 O O . PRO A 1 95 ? 2.465 -7.363 -19.734 1 98.31 95 PRO A O 1
ATOM 716 N N . GLU A 1 96 ? 1.522 -8.633 -21.438 1 96.94 96 GLU A N 1
ATOM 717 C CA . GLU A 1 96 ? 1.254 -7.438 -22.234 1 96.94 96 GLU A CA 1
ATOM 718 C C . GLU A 1 96 ? 0.409 -6.434 -21.453 1 96.94 96 GLU A C 1
ATOM 720 O O . GLU A 1 96 ? -0.545 -6.812 -20.781 1 96.94 96 GLU A O 1
ATOM 725 N N . GLY A 1 97 ? 0.777 -5.172 -21.5 1 97.5 97 GLY A N 1
ATOM 726 C CA . GLY A 1 97 ? 0.056 -4.133 -20.781 1 97.5 97 GLY A CA 1
ATOM 727 C C . GLY A 1 97 ? 0.807 -3.611 -19.562 1 97.5 97 GLY A C 1
ATOM 728 O O . GLY A 1 97 ? 0.487 -2.541 -19.047 1 97.5 97 GLY A O 1
ATOM 729 N N . ILE A 1 98 ? 1.793 -4.367 -19.125 1 98.19 98 ILE A N 1
ATOM 730 C CA . ILE A 1 98 ? 2.508 -3.982 -17.906 1 98.19 98 ILE A CA 1
ATOM 731 C C . ILE A 1 98 ? 3.289 -2.693 -18.156 1 98.19 98 ILE A C 1
ATOM 733 O O . ILE A 1 98 ? 3.461 -1.879 -17.25 1 98.19 98 ILE A O 1
ATOM 737 N N . GLN A 1 99 ? 3.793 -2.479 -19.375 1 98.5 99 GLN A N 1
ATOM 738 C CA . GLN A 1 99 ? 4.457 -1.226 -19.719 1 98.5 99 GLN A CA 1
ATOM 739 C C . GLN A 1 99 ? 3.506 -0.041 -19.562 1 98.5 99 GLN A C 1
ATOM 741 O O . GLN A 1 99 ? 3.9 1.016 -19.062 1 98.5 99 GLN A O 1
ATOM 746 N N . ASP A 1 100 ? 2.279 -0.248 -20.062 1 98.69 100 ASP A N 1
ATOM 747 C CA . ASP A 1 100 ? 1.271 0.798 -19.922 1 98.69 100 ASP A CA 1
ATOM 748 C C . ASP A 1 100 ? 1.033 1.132 -18.438 1 98.69 100 ASP A C 1
ATOM 750 O O . ASP A 1 100 ? 0.864 2.299 -18.094 1 98.69 100 ASP A O 1
ATOM 754 N N . TYR A 1 101 ? 0.956 0.126 -17.625 1 98.81 101 TYR A N 1
ATOM 755 C CA . TYR A 1 101 ? 0.822 0.354 -16.188 1 98.81 101 TYR A CA 1
ATOM 756 C C . TYR A 1 101 ? 1.948 1.239 -15.672 1 98.81 101 TYR A C 1
ATOM 758 O O . TYR A 1 101 ? 1.7 2.23 -14.977 1 98.81 101 TYR A O 1
ATOM 766 N N . TRP A 1 102 ? 3.178 0.855 -15.992 1 98.81 102 TRP A N 1
ATOM 767 C CA . TRP A 1 102 ? 4.336 1.583 -15.492 1 98.81 102 TRP A CA 1
ATOM 768 C C . TRP A 1 102 ? 4.328 3.027 -15.977 1 98.81 102 TRP A C 1
ATOM 770 O O . TRP A 1 102 ? 4.547 3.957 -15.195 1 98.81 102 TRP A O 1
ATOM 780 N N . ASP A 1 103 ? 4.039 3.221 -17.266 1 98.81 103 ASP A N 1
ATOM 781 C CA . ASP A 1 103 ? 3.996 4.562 -17.828 1 98.81 103 ASP A CA 1
ATOM 782 C C . ASP A 1 103 ? 2.938 5.418 -17.141 1 98.81 103 ASP A C 1
ATOM 784 O O . ASP A 1 103 ? 3.17 6.598 -16.859 1 98.81 103 ASP A O 1
ATOM 788 N N . GLY A 1 104 ? 1.783 4.832 -16.922 1 98.88 104 GLY A N 1
ATOM 789 C CA . GLY A 1 104 ? 0.727 5.535 -16.203 1 98.88 104 GLY A CA 1
ATOM 790 C C . GLY A 1 104 ? 1.107 5.898 -14.789 1 98.88 104 GLY A C 1
ATOM 791 O O . GLY A 1 104 ? 0.795 6.996 -14.32 1 98.88 104 GLY A O 1
ATOM 792 N N . PHE A 1 105 ? 1.794 4.953 -14.102 1 98.88 105 PHE A N 1
ATOM 793 C CA . PHE A 1 105 ? 2.217 5.215 -12.734 1 98.88 105 PHE A CA 1
ATOM 794 C C . PHE A 1 105 ? 3.174 6.398 -12.68 1 98.88 105 PHE A C 1
ATOM 796 O O . PHE A 1 105 ? 3.002 7.305 -11.859 1 98.88 105 PHE A O 1
ATOM 803 N N . VAL A 1 106 ? 4.168 6.363 -13.547 1 98.62 106 VAL A N 1
ATOM 804 C CA . VAL A 1 106 ? 5.164 7.43 -13.578 1 98.62 106 VAL A CA 1
ATOM 805 C C . VAL A 1 106 ? 4.48 8.758 -13.891 1 98.62 106 VAL A C 1
ATOM 807 O O . VAL A 1 106 ? 4.852 9.797 -13.336 1 98.62 106 VAL A O 1
ATOM 810 N N . ALA A 1 107 ? 3.529 8.711 -14.758 1 98.62 107 ALA A N 1
ATOM 811 C CA . ALA A 1 107 ? 2.773 9.922 -15.07 1 98.62 107 ALA A CA 1
ATOM 812 C C . ALA A 1 107 ? 2.021 10.43 -13.844 1 98.62 107 ALA A C 1
ATOM 814 O O . ALA A 1 107 ? 1.969 11.641 -13.602 1 98.62 107 ALA A O 1
ATOM 815 N N . SER A 1 108 ? 1.419 9.578 -13.109 1 98.75 108 SER A N 1
ATOM 816 C CA . SER A 1 108 ? 0.668 9.953 -11.914 1 98.75 108 SER A CA 1
ATOM 817 C C . SER A 1 108 ? 1.573 10.609 -10.875 1 98.75 108 SER A C 1
ATOM 819 O O . SER A 1 108 ? 1.166 11.555 -10.195 1 98.75 108 SER A O 1
ATOM 821 N N . MET A 1 109 ? 2.818 10.117 -10.789 1 98.69 109 MET A N 1
ATOM 822 C CA . MET A 1 109 ? 3.729 10.562 -9.742 1 98.69 109 MET A CA 1
ATOM 823 C C . MET A 1 109 ? 4.73 11.578 -10.281 1 98.69 109 MET A C 1
ATOM 825 O O . MET A 1 109 ? 5.719 11.898 -9.617 1 98.69 109 MET A O 1
ATOM 829 N N . LYS A 1 110 ? 4.484 12.094 -11.477 1 98.38 110 LYS A N 1
ATOM 830 C CA . LYS A 1 110 ? 5.441 12.953 -12.164 1 98.38 110 LYS A CA 1
ATOM 831 C C . LYS A 1 110 ? 5.855 14.133 -11.289 1 98.38 110 LYS A C 1
ATOM 833 O O . LYS A 1 110 ? 7.035 14.469 -11.211 1 98.38 110 LYS A O 1
ATOM 838 N N . ALA A 1 111 ? 4.906 14.797 -10.633 1 97.5 111 ALA A N 1
ATOM 839 C CA . ALA A 1 111 ? 5.199 15.969 -9.805 1 97.5 111 ALA A CA 1
ATOM 840 C C . ALA A 1 111 ? 6.211 15.625 -8.719 1 97.5 111 ALA A C 1
ATOM 842 O O . ALA A 1 111 ? 7.195 16.344 -8.531 1 97.5 111 ALA A O 1
ATOM 843 N N . ASP A 1 112 ? 6.016 14.547 -8.062 1 97.5 112 ASP A N 1
ATOM 844 C CA . ASP A 1 112 ? 6.906 14.133 -6.984 1 97.5 112 ASP A CA 1
ATOM 845 C C . ASP A 1 112 ? 8.266 13.695 -7.531 1 97.5 112 ASP A C 1
ATOM 847 O O . ASP A 1 112 ? 9.305 14.062 -6.988 1 97.5 112 ASP A O 1
ATOM 851 N N . ILE A 1 113 ? 8.258 12.852 -8.578 1 97.75 113 ILE A N 1
ATOM 852 C CA . ILE A 1 113 ? 9.484 12.328 -9.156 1 97.75 113 ILE A CA 1
ATOM 853 C C . ILE A 1 113 ? 10.383 13.477 -9.609 1 97.75 113 ILE A C 1
ATOM 855 O O . ILE A 1 113 ? 11.562 13.531 -9.258 1 97.75 113 ILE A O 1
ATOM 859 N N . ASP A 1 114 ? 9.805 14.414 -10.344 1 97.19 114 ASP A N 1
ATOM 860 C CA . ASP A 1 114 ? 10.57 15.555 -10.836 1 97.19 114 ASP A CA 1
ATOM 861 C C . ASP A 1 114 ? 11.125 16.375 -9.672 1 97.19 114 ASP A C 1
ATOM 863 O O . ASP A 1 114 ? 12.273 16.828 -9.711 1 97.19 114 ASP A O 1
ATOM 867 N N . LEU A 1 115 ? 10.328 16.578 -8.688 1 94.31 115 LEU A N 1
ATOM 868 C CA . LEU A 1 115 ? 10.727 17.359 -7.523 1 94.31 115 LEU A CA 1
ATOM 869 C C . LEU A 1 115 ? 11.891 16.688 -6.801 1 94.31 115 LEU A C 1
ATOM 871 O O . LEU A 1 115 ? 12.836 17.375 -6.391 1 94.31 115 LEU A O 1
ATOM 875 N N . ARG A 1 116 ? 11.797 15.398 -6.562 1 91.69 116 ARG A N 1
ATOM 876 C CA . ARG A 1 116 ? 12.836 14.672 -5.832 1 91.69 116 ARG A CA 1
ATOM 877 C C . ARG A 1 116 ? 14.148 14.68 -6.598 1 91.69 116 ARG A C 1
ATOM 879 O O . ARG A 1 116 ? 15.227 14.711 -5.996 1 91.69 116 ARG A O 1
ATOM 886 N N . ILE A 1 117 ? 14.086 14.578 -7.891 1 92.19 117 ILE A N 1
ATOM 887 C CA . ILE A 1 117 ? 15.297 14.641 -8.711 1 92.19 117 ILE A CA 1
ATOM 888 C C . ILE A 1 117 ? 15.992 15.984 -8.492 1 92.19 117 ILE A C 1
ATOM 890 O O . ILE A 1 117 ? 17.203 16.031 -8.25 1 92.19 117 ILE A O 1
ATOM 894 N N . VAL A 1 118 ? 15.273 17.047 -8.453 1 90.31 118 VAL A N 1
ATOM 895 C CA . VAL A 1 118 ? 15.836 18.391 -8.375 1 90.31 118 VAL A CA 1
ATOM 896 C C . VAL A 1 118 ? 16.203 18.703 -6.926 1 90.31 118 VAL A C 1
ATOM 898 O O . VAL A 1 118 ? 17.297 19.188 -6.648 1 90.31 118 VAL A O 1
ATOM 901 N N . ASP A 1 119 ? 15.344 18.406 -6.012 1 88.25 119 ASP A N 1
ATOM 902 C CA . ASP A 1 119 ? 15.477 18.875 -4.633 1 88.25 119 ASP A CA 1
ATOM 903 C C . ASP A 1 119 ? 16.375 17.938 -3.822 1 88.25 119 AS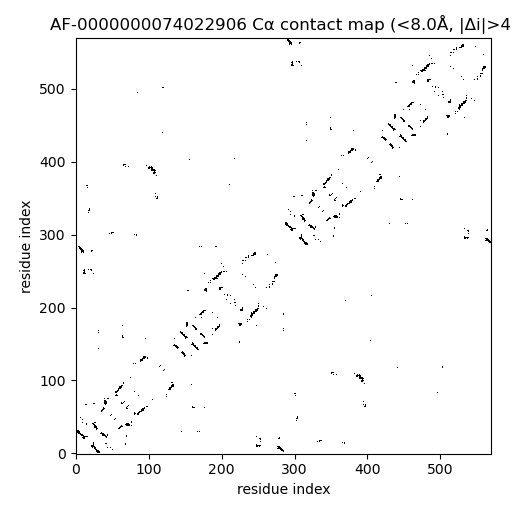P A C 1
ATOM 905 O O . ASP A 1 119 ? 17.203 18.406 -3.041 1 88.25 119 ASP A O 1
ATOM 909 N N . ASP A 1 120 ? 16.172 16.609 -3.998 1 84.25 120 ASP A N 1
ATOM 910 C CA . ASP A 1 120 ? 16.938 15.633 -3.225 1 84.25 120 ASP A CA 1
ATOM 911 C C . ASP A 1 120 ? 18.203 15.219 -3.959 1 84.25 120 ASP A C 1
ATOM 913 O O . ASP A 1 120 ? 19.109 14.633 -3.359 1 84.25 120 ASP A O 1
ATOM 917 N N . GLY A 1 121 ? 18.266 15.484 -5.27 1 86.44 121 GLY A N 1
ATOM 918 C CA . GLY A 1 121 ? 19.422 15.078 -6.055 1 86.44 121 GLY A CA 1
ATOM 919 C C . GLY A 1 121 ? 19.391 13.617 -6.449 1 86.44 121 GLY A C 1
ATOM 920 O O . GLY A 1 121 ? 20.438 13.008 -6.66 1 86.44 121 GLY A O 1
ATOM 921 N N . ARG A 1 122 ? 18.266 13.078 -6.531 1 88.94 122 ARG A N 1
ATOM 922 C CA . ARG A 1 122 ? 18.125 11.672 -6.895 1 88.94 122 ARG A CA 1
ATOM 923 C C . ARG A 1 122 ? 18.219 11.484 -8.406 1 88.94 122 ARG A C 1
ATOM 925 O O . ARG A 1 122 ? 17.797 12.359 -9.172 1 88.94 122 ARG A O 1
ATOM 932 N N . ASP A 1 123 ? 18.781 10.344 -8.773 1 93 123 ASP A N 1
ATOM 933 C CA . ASP A 1 123 ? 18.719 9.969 -10.188 1 93 123 ASP A CA 1
ATOM 934 C C . ASP A 1 123 ? 17.266 9.711 -10.617 1 93 123 ASP A C 1
ATOM 936 O O . ASP A 1 123 ? 16.406 9.43 -9.781 1 93 123 ASP A O 1
ATOM 940 N N . ASP A 1 124 ? 17.062 9.875 -11.875 1 96.81 124 ASP A N 1
ATOM 941 C CA . ASP A 1 124 ? 15.703 9.75 -12.414 1 96.81 124 ASP A CA 1
ATOM 942 C C . ASP A 1 124 ? 15.188 8.32 -12.273 1 96.81 124 ASP A C 1
ATOM 944 O O . ASP A 1 124 ? 15.742 7.391 -12.852 1 96.81 124 ASP A O 1
ATOM 948 N N . LEU A 1 125 ? 14.117 8.141 -11.484 1 97 125 LEU A N 1
ATOM 949 C CA . LEU A 1 125 ? 13.469 6.855 -11.25 1 97 125 LEU A CA 1
ATOM 950 C C . LEU A 1 125 ? 13.219 6.125 -12.562 1 97 125 LEU A C 1
ATOM 952 O O . LEU A 1 125 ? 13.391 4.906 -12.648 1 97 125 LEU A O 1
ATOM 956 N N . ARG A 1 126 ? 12.797 6.812 -13.617 1 97.31 126 ARG A N 1
ATOM 957 C CA . ARG A 1 126 ? 12.375 6.262 -14.906 1 97.31 126 ARG A CA 1
ATOM 958 C C . ARG A 1 126 ? 13.531 5.543 -15.594 1 97.31 126 ARG A C 1
ATOM 960 O O . ARG A 1 126 ? 13.312 4.688 -16.453 1 97.31 126 ARG A O 1
ATOM 967 N N . ASP A 1 127 ? 14.711 5.855 -15.211 1 96.94 127 ASP A N 1
ATOM 968 C CA . ASP A 1 127 ? 15.898 5.266 -15.812 1 96.94 127 ASP A CA 1
ATOM 969 C C . ASP A 1 127 ? 16.219 3.912 -15.188 1 96.94 127 ASP A C 1
ATOM 971 O O . ASP A 1 127 ? 17.047 3.16 -15.703 1 96.94 127 ASP A O 1
ATOM 975 N N . PHE A 1 128 ? 15.492 3.545 -14.117 1 97.38 128 PHE A N 1
ATOM 976 C CA . PHE A 1 128 ? 15.891 2.365 -13.359 1 97.38 128 PHE A CA 1
ATOM 977 C C . PHE A 1 128 ? 14.898 1.228 -13.57 1 97.38 128 PHE A C 1
ATOM 979 O O . PHE A 1 128 ? 14.945 0.217 -12.867 1 97.38 128 PHE A O 1
ATOM 986 N N . VAL A 1 129 ? 13.969 1.337 -14.484 1 98.62 129 VAL A N 1
ATOM 987 C CA . VAL A 1 129 ? 12.961 0.295 -14.664 1 98.62 129 VAL A CA 1
ATOM 988 C C . VAL A 1 129 ? 12.984 -0.202 -16.109 1 98.62 129 VAL A C 1
ATOM 990 O O . VAL A 1 129 ? 12.977 0.599 -17.047 1 98.62 129 VAL A O 1
ATOM 993 N N . ARG A 1 130 ? 13.148 -1.432 -16.281 1 98.56 130 ARG A N 1
ATOM 994 C CA . ARG A 1 130 ? 13.039 -2.084 -17.578 1 98.56 130 ARG A CA 1
ATOM 995 C C . ARG A 1 130 ? 11.93 -3.125 -17.578 1 98.56 130 ARG A C 1
ATOM 997 O O . ARG A 1 130 ? 11.898 -4.016 -16.719 1 98.56 130 ARG A O 1
ATOM 1004 N N . VAL A 1 131 ? 11.031 -3.008 -18.547 1 98.69 131 VAL A N 1
ATOM 1005 C CA . VAL A 1 131 ? 9.883 -3.9 -18.625 1 98.69 131 VAL A CA 1
ATOM 1006 C C . VAL A 1 131 ? 10.125 -4.953 -19.703 1 98.69 131 VAL A C 1
ATOM 1008 O O . VAL A 1 131 ? 10.594 -4.633 -20.797 1 98.69 131 VAL A O 1
ATOM 1011 N N . HIS A 1 132 ? 9.891 -6.184 -19.328 1 98.62 132 HIS A N 1
ATOM 1012 C CA . HIS A 1 132 ? 9.953 -7.32 -20.234 1 98.62 132 HIS A CA 1
ATOM 1013 C C . HIS A 1 132 ? 8.602 -8.016 -20.344 1 98.62 132 HIS A C 1
ATOM 1015 O O . HIS A 1 132 ? 8.094 -8.547 -19.344 1 98.62 132 HIS A O 1
ATOM 1021 N N . VAL A 1 133 ? 8.07 -8.023 -21.531 1 98.19 133 VAL A N 1
ATOM 1022 C CA . VAL A 1 133 ? 6.801 -8.719 -21.719 1 98.19 133 VAL A CA 1
ATOM 1023 C C . VAL A 1 133 ? 7.031 -10.227 -21.703 1 98.19 133 VAL A C 1
ATOM 1025 O O . VAL A 1 133 ? 7.918 -10.734 -22.391 1 98.19 133 VAL A O 1
ATOM 1028 N N . VAL A 1 134 ? 6.215 -10.898 -20.891 1 97.94 134 VAL A N 1
ATOM 1029 C CA . VAL A 1 134 ? 6.363 -12.336 -20.688 1 97.94 134 VAL A CA 1
ATOM 1030 C C . VAL A 1 134 ? 5.438 -13.094 -21.641 1 97.94 134 VAL A C 1
ATOM 1032 O O . VAL A 1 134 ? 4.328 -12.641 -21.922 1 97.94 134 VAL A O 1
ATOM 1035 N N . ASP A 1 135 ? 5.875 -14.141 -22.156 1 96.5 135 ASP A N 1
ATOM 1036 C CA . ASP A 1 135 ? 5.098 -15.18 -22.828 1 96.5 135 ASP A CA 1
ATOM 1037 C C . ASP A 1 135 ? 5.469 -16.562 -22.297 1 96.5 135 ASP A C 1
ATOM 1039 O O . ASP A 1 135 ? 6.289 -16.688 -21.375 1 96.5 135 ASP A O 1
ATOM 1043 N N . GLU A 1 136 ? 4.789 -17.609 -22.781 1 97.5 136 GLU A N 1
ATOM 1044 C CA . GLU A 1 136 ? 5.152 -18.969 -22.391 1 97.5 136 GLU A CA 1
ATOM 1045 C C . GLU A 1 136 ? 6.613 -19.266 -22.719 1 97.5 136 GLU A C 1
ATOM 1047 O O . GLU A 1 136 ? 7.129 -18.797 -23.734 1 97.5 136 GLU A O 1
ATOM 1052 N N . GLY A 1 137 ? 7.211 -20.062 -21.875 1 98.25 137 GLY A N 1
ATOM 1053 C CA . GLY A 1 137 ? 8.609 -20.406 -22.094 1 98.25 137 GLY A CA 1
ATOM 1054 C C . GLY A 1 137 ? 9.539 -19.781 -21.078 1 98.25 137 GLY A C 1
ATOM 1055 O O . GLY A 1 137 ? 9.172 -19.594 -19.922 1 98.25 137 GLY A O 1
ATOM 1056 N N . VAL A 1 138 ? 10.773 -19.531 -21.5 1 98.62 138 VAL A N 1
ATOM 1057 C CA . VAL A 1 138 ? 11.797 -19 -20.594 1 98.62 138 VAL A CA 1
ATOM 1058 C C . VAL A 1 138 ? 11.539 -17.531 -20.328 1 98.62 138 VAL A C 1
ATOM 1060 O O . VAL A 1 138 ? 11.398 -16.734 -21.266 1 98.62 138 VAL A O 1
ATOM 1063 N N . VAL A 1 139 ? 11.461 -17.156 -19.109 1 98.44 139 VAL A N 1
ATOM 1064 C CA . VAL A 1 139 ? 11.273 -15.773 -18.672 1 98.44 139 VAL A CA 1
ATOM 1065 C C . VAL A 1 139 ? 12.625 -15.156 -18.297 1 98.44 139 VAL A C 1
ATOM 1067 O O . VAL A 1 139 ? 12.938 -14.039 -18.719 1 98.44 139 VAL A O 1
ATOM 1070 N N . LEU A 1 140 ? 13.336 -15.93 -17.516 1 96.62 140 LEU A N 1
ATOM 1071 C CA . LEU A 1 140 ? 14.609 -15.484 -16.969 1 96.62 140 LEU A CA 1
ATOM 1072 C C . LEU A 1 140 ? 15.578 -16.656 -16.797 1 96.62 140 LEU A C 1
ATOM 1074 O O . LEU A 1 140 ? 15.172 -17.734 -16.359 1 96.62 140 LEU A O 1
ATOM 1078 N N . ASP A 1 141 ? 16.781 -16.547 -17.281 1 97.81 141 ASP A N 1
ATOM 1079 C CA . ASP A 1 141 ? 17.875 -17.484 -17.078 1 97.81 141 ASP A CA 1
ATOM 1080 C C . ASP A 1 141 ? 19.141 -16.75 -16.609 1 97.81 141 ASP A C 1
ATOM 1082 O O . ASP A 1 141 ? 19.875 -16.203 -17.438 1 97.81 141 ASP A O 1
ATOM 1086 N N . ARG A 1 142 ? 19.328 -16.75 -15.312 1 96.69 142 ARG A N 1
ATOM 1087 C CA . ARG A 1 142 ? 20.359 -15.898 -14.75 1 96.69 142 ARG A CA 1
ATOM 1088 C C . ARG A 1 142 ? 21 -16.547 -13.531 1 96.69 142 ARG A C 1
ATOM 1090 O O . ARG A 1 142 ? 20.312 -16.953 -12.594 1 96.69 142 ARG A O 1
ATOM 1097 N N . ASP A 1 143 ? 22.312 -16.688 -13.492 1 95.94 143 ASP A N 1
ATOM 1098 C CA . ASP A 1 143 ? 23.109 -17.078 -12.328 1 95.94 143 ASP A CA 1
ATOM 1099 C C . ASP A 1 143 ? 22.578 -18.359 -11.703 1 95.94 143 ASP A C 1
ATOM 1101 O O . ASP A 1 143 ? 22.391 -18.438 -10.484 1 95.94 143 ASP A O 1
ATOM 1105 N N . GLY A 1 144 ? 22.156 -19.328 -12.547 1 97.44 144 GLY A N 1
ATOM 1106 C CA . GLY A 1 144 ? 21.781 -20.656 -12.078 1 97.44 144 GLY A CA 1
ATOM 1107 C C . GLY A 1 144 ? 20.312 -20.766 -11.727 1 97.44 144 GLY A C 1
ATOM 1108 O O . GLY A 1 144 ? 19.844 -21.812 -11.289 1 97.44 144 GLY A O 1
ATOM 1109 N N . LEU A 1 145 ? 19.594 -19.688 -11.906 1 98.06 145 LEU A N 1
ATOM 1110 C CA . LEU A 1 145 ? 18.156 -19.703 -11.695 1 98.06 145 LEU A CA 1
ATOM 1111 C C . LEU A 1 145 ? 17.422 -19.609 -13.031 1 98.06 145 LEU A C 1
ATOM 1113 O O . LEU A 1 145 ? 17.656 -18.672 -13.805 1 98.06 145 LEU A O 1
ATOM 1117 N N . LEU A 1 146 ? 16.641 -20.594 -13.297 1 98.62 146 LEU A N 1
ATOM 1118 C CA . LEU A 1 146 ? 15.805 -20.594 -14.5 1 98.62 146 LEU A CA 1
ATOM 1119 C C . LEU A 1 146 ? 14.336 -20.391 -14.148 1 98.62 146 LEU A C 1
ATOM 1121 O O . LEU A 1 146 ? 13.758 -21.188 -13.406 1 98.62 146 LEU A O 1
ATOM 1125 N N . ALA A 1 147 ? 13.773 -19.312 -14.586 1 98.81 147 ALA A N 1
ATOM 1126 C CA . ALA A 1 147 ? 12.344 -19.062 -14.453 1 98.81 147 ALA A CA 1
ATOM 1127 C C . ALA A 1 147 ? 11.625 -19.281 -15.781 1 98.81 147 ALA A C 1
ATOM 1129 O O . ALA A 1 147 ? 12.055 -18.766 -16.812 1 98.81 147 ALA A O 1
ATOM 1130 N N . THR A 1 148 ? 10.57 -20.062 -15.773 1 98.88 148 THR A N 1
ATOM 1131 C CA . THR A 1 148 ? 9.75 -20.297 -16.953 1 98.88 148 THR A CA 1
ATOM 1132 C C . THR A 1 148 ? 8.281 -20.016 -16.656 1 98.88 148 THR A C 1
ATOM 1134 O O . THR A 1 148 ? 7.887 -19.922 -15.5 1 98.88 148 THR A O 1
ATOM 1137 N N . ALA A 1 149 ? 7.52 -19.859 -17.719 1 98.81 149 ALA A N 1
ATOM 1138 C CA . ALA A 1 149 ? 6.098 -19.562 -17.578 1 98.81 149 ALA A CA 1
ATOM 1139 C C . ALA A 1 149 ? 5.258 -20.438 -18.516 1 98.81 149 ALA A C 1
ATOM 1141 O O . ALA A 1 149 ? 5.707 -20.812 -19.594 1 98.81 149 ALA A O 1
ATOM 1142 N N . ILE A 1 150 ? 4.082 -20.766 -18.109 1 98.75 150 ILE A N 1
ATOM 1143 C CA . ILE A 1 150 ? 3.016 -21.266 -18.969 1 98.75 150 ILE A CA 1
ATOM 1144 C C . ILE A 1 150 ? 1.766 -20.406 -18.781 1 98.75 150 ILE A C 1
ATOM 1146 O O . ILE A 1 150 ? 1.622 -19.719 -17.766 1 98.75 150 ILE A O 1
ATOM 1150 N N . ARG A 1 151 ? 0.909 -20.438 -19.781 1 98.06 151 ARG A N 1
ATOM 1151 C CA . ARG A 1 151 ? -0.366 -19.734 -19.641 1 98.06 151 ARG A CA 1
ATOM 1152 C C . ARG A 1 151 ? -1.342 -20.531 -18.797 1 98.06 151 ARG A C 1
ATOM 1154 O O . ARG A 1 151 ? -1.359 -21.766 -18.844 1 98.06 151 ARG A O 1
ATOM 1161 N N . THR A 1 152 ? -2.047 -19.844 -17.969 1 98.19 152 THR A N 1
ATOM 1162 C CA . THR A 1 152 ? -3.086 -20.453 -17.156 1 98.19 152 THR A CA 1
ATOM 1163 C C . THR A 1 152 ? -4.473 -20.078 -17.672 1 98.19 152 THR A C 1
ATOM 1165 O O . THR A 1 152 ? -4.598 -19.406 -18.703 1 98.19 152 THR A O 1
ATOM 1168 N N . GLU A 1 153 ? -5.504 -20.703 -17.109 1 97.62 153 GLU A N 1
ATOM 1169 C CA . GLU A 1 153 ? -6.891 -20.438 -17.5 1 97.62 153 GLU A CA 1
ATOM 1170 C C . GLU A 1 153 ? -7.586 -19.531 -16.484 1 97.62 153 GLU A C 1
ATOM 1172 O O . GLU A 1 153 ? -8.07 -20.016 -15.445 1 97.62 153 GLU A O 1
ATOM 1177 N N . HIS A 1 154 ? -7.66 -18.266 -16.797 1 97.19 154 HIS A N 1
ATOM 1178 C CA . HIS A 1 154 ? -8.281 -17.266 -15.945 1 97.19 154 HIS A CA 1
ATOM 1179 C C . HIS A 1 154 ? -9.062 -16.25 -16.766 1 97.19 154 HIS A C 1
ATOM 1181 O O . HIS A 1 154 ? -8.75 -15.055 -16.75 1 97.19 154 HIS A O 1
ATOM 1187 N N . PRO A 1 155 ? -10.078 -16.734 -17.453 1 94.62 155 PRO A N 1
ATOM 1188 C CA . PRO A 1 155 ? -10.82 -15.836 -18.344 1 94.62 155 PRO A CA 1
ATOM 1189 C C . PRO A 1 155 ? -11.508 -14.695 -17.594 1 94.62 155 PRO A C 1
ATOM 1191 O O . PRO A 1 155 ? -11.891 -14.852 -16.438 1 94.62 155 PRO A O 1
ATOM 1194 N N . PRO A 1 156 ? -11.719 -13.539 -18.266 1 92.88 156 PRO A N 1
ATOM 1195 C CA . PRO A 1 156 ? -11.484 -13.312 -19.688 1 92.88 156 PRO A CA 1
ATOM 1196 C C . PRO A 1 156 ? -10.031 -12.969 -20 1 92.88 156 PRO A C 1
ATOM 1198 O O . PRO A 1 156 ? -9.688 -12.695 -21.156 1 92.88 156 PRO A O 1
ATOM 1201 N N . LEU A 1 157 ? -9.148 -13 -19 1 94.44 157 LEU A N 1
ATOM 1202 C CA . LEU A 1 157 ? -7.738 -12.727 -19.25 1 94.44 157 LEU A CA 1
ATOM 1203 C C . LEU A 1 157 ? -7.105 -13.836 -20.078 1 94.44 157 LEU A C 1
ATOM 1205 O O . LEU A 1 157 ? -7.379 -15.016 -19.844 1 94.44 157 LEU A O 1
ATOM 1209 N N . VAL A 1 158 ? -6.371 -13.375 -21 1 93.75 158 VAL A N 1
ATOM 1210 C CA . VAL A 1 158 ? -5.652 -14.336 -21.844 1 93.75 158 VAL A CA 1
ATOM 1211 C C . VAL A 1 158 ? -4.203 -14.445 -21.359 1 93.75 158 VAL A C 1
ATOM 1213 O O . VAL A 1 158 ? -3.67 -15.547 -21.234 1 93.75 158 VAL A O 1
ATOM 1216 N N . ASP A 1 159 ? -3.623 -13.281 -21.141 1 96.94 159 ASP A N 1
ATOM 1217 C CA . ASP A 1 159 ? -2.234 -13.242 -20.688 1 96.94 159 ASP A CA 1
ATOM 1218 C C . ASP A 1 159 ? -2.135 -13.414 -19.188 1 96.94 159 ASP A C 1
ATOM 1220 O O . ASP A 1 159 ? -1.905 -12.445 -18.453 1 96.94 159 ASP A O 1
ATOM 1224 N N . CYS A 1 160 ? -2.332 -14.609 -18.688 1 97.88 160 CYS A N 1
ATOM 1225 C CA . CYS A 1 160 ? -2.178 -15.055 -17.297 1 97.88 160 CYS A CA 1
ATOM 1226 C C . CYS A 1 160 ? -1.174 -16.203 -17.203 1 97.88 160 CYS A C 1
ATOM 1228 O O . CYS A 1 160 ? -1.173 -17.094 -18.047 1 97.88 160 CYS A O 1
ATOM 1230 N N . PHE A 1 161 ? -0.338 -16.156 -16.156 1 98.81 161 PHE A N 1
ATOM 1231 C CA . PHE A 1 161 ? 0.791 -17.078 -16.219 1 98.81 161 PHE A CA 1
ATOM 1232 C C . PHE A 1 161 ? 1.006 -17.75 -14.875 1 98.81 161 PHE A C 1
ATOM 1234 O O . PHE A 1 161 ? 0.802 -17.141 -13.828 1 98.81 161 PHE A O 1
ATOM 1241 N N . ALA A 1 162 ? 1.41 -19 -14.906 1 98.88 162 ALA A N 1
ATOM 1242 C CA . ALA A 1 162 ? 2.123 -19.688 -13.836 1 98.88 162 ALA A CA 1
ATOM 1243 C C . ALA A 1 162 ? 3.633 -19.562 -14.016 1 98.88 162 ALA A C 1
ATOM 1245 O O . ALA A 1 162 ? 4.121 -19.469 -15.148 1 98.88 162 ALA A O 1
ATOM 1246 N N . PHE A 1 163 ? 4.387 -19.562 -12.93 1 98.94 163 PHE A N 1
ATOM 1247 C CA . PHE A 1 163 ? 5.84 -19.453 -13 1 98.94 163 PHE A CA 1
ATOM 1248 C C . PHE A 1 163 ? 6.504 -20.641 -12.312 1 98.94 163 PHE A C 1
ATOM 1250 O O . PHE A 1 163 ? 6.043 -21.094 -11.266 1 98.94 163 PHE A O 1
ATOM 1257 N N . SER A 1 164 ? 7.551 -21.141 -12.922 1 98.88 164 SER A N 1
ATOM 1258 C CA . SER A 1 164 ? 8.445 -22.141 -12.336 1 98.88 164 SER A CA 1
ATOM 1259 C C . SER A 1 164 ? 9.836 -21.562 -12.086 1 98.88 164 SER A C 1
ATOM 1261 O O . SER A 1 164 ? 10.391 -20.875 -12.945 1 98.88 164 SER A O 1
ATOM 1263 N N . PHE A 1 165 ? 10.328 -21.734 -10.93 1 98.81 165 PHE A N 1
ATOM 1264 C CA . PHE A 1 165 ? 11.672 -21.312 -10.555 1 98.81 165 PHE A CA 1
ATOM 1265 C C . PHE A 1 165 ? 12.539 -22.531 -10.211 1 98.81 165 PHE A C 1
ATOM 1267 O O . PHE A 1 165 ? 12.266 -23.234 -9.234 1 98.81 165 PHE A O 1
ATOM 1274 N N . LYS A 1 166 ? 13.562 -22.719 -11 1 98.38 166 LYS A N 1
ATOM 1275 C CA . LYS A 1 166 ? 14.391 -23.906 -10.836 1 98.38 166 LYS A CA 1
ATOM 1276 C C . LYS A 1 166 ? 15.859 -23.531 -10.695 1 98.38 166 LYS A C 1
ATOM 1278 O O . LYS A 1 166 ? 16.359 -22.656 -11.406 1 98.38 166 LYS A O 1
ATOM 1283 N N . THR A 1 167 ? 16.484 -24.062 -9.695 1 98 167 THR A N 1
ATOM 1284 C CA . THR A 1 167 ? 17.938 -24.094 -9.57 1 98 167 THR A CA 1
ATOM 1285 C C . THR A 1 167 ? 18.453 -25.531 -9.625 1 98 167 THR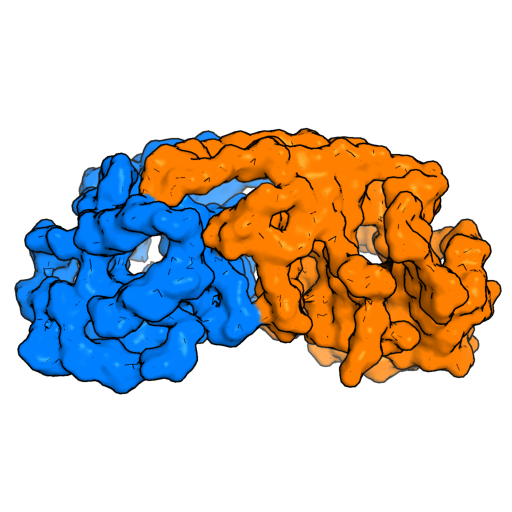 A C 1
ATOM 1287 O O . THR A 1 167 ? 17.672 -26.453 -9.867 1 98 167 THR A O 1
ATOM 1290 N N . ALA A 1 168 ? 19.766 -25.734 -9.469 1 97.31 168 ALA A N 1
ATOM 1291 C CA . ALA A 1 168 ? 20.328 -27.078 -9.461 1 97.31 168 ALA A CA 1
ATOM 1292 C C . ALA A 1 168 ? 19.75 -27.906 -8.32 1 97.31 168 ALA A C 1
ATOM 1294 O O . ALA A 1 168 ? 19.594 -29.125 -8.453 1 97.31 168 ALA A O 1
ATOM 1295 N N . ASP A 1 169 ? 19.281 -27.203 -7.262 1 96.62 169 ASP A N 1
ATOM 1296 C CA . ASP A 1 169 ? 18.969 -27.938 -6.031 1 96.62 169 ASP A CA 1
ATOM 1297 C C . ASP A 1 169 ? 17.5 -27.797 -5.664 1 96.62 169 ASP A C 1
ATOM 1299 O O . ASP A 1 169 ? 16.984 -28.578 -4.859 1 96.62 169 ASP A O 1
ATOM 1303 N N . HIS A 1 170 ? 16.844 -26.812 -6.203 1 98.12 170 HIS A N 1
ATOM 1304 C CA . HIS A 1 170 ? 15.5 -26.5 -5.738 1 98.12 170 HIS A CA 1
ATOM 1305 C C . HIS A 1 170 ? 14.562 -26.203 -6.906 1 98.12 170 HIS A C 1
ATOM 1307 O O . HIS A 1 170 ? 15.008 -25.719 -7.949 1 98.12 170 HIS A O 1
ATOM 1313 N N . HIS A 1 171 ? 13.32 -26.531 -6.742 1 98.75 171 HIS A N 1
ATOM 1314 C CA . HIS A 1 171 ? 12.273 -26.297 -7.73 1 98.75 171 HIS A CA 1
ATOM 1315 C C . HIS A 1 171 ? 10.977 -25.859 -7.062 1 98.75 171 HIS A C 1
ATOM 1317 O O . HIS A 1 171 ? 10.398 -26.594 -6.27 1 98.75 171 HIS A O 1
ATOM 1323 N N . ALA A 1 172 ? 10.539 -24.625 -7.273 1 98.88 172 ALA A N 1
ATOM 1324 C CA . ALA A 1 172 ? 9.289 -24.094 -6.754 1 98.88 172 ALA A CA 1
ATOM 1325 C C . ALA A 1 172 ? 8.398 -23.578 -7.887 1 98.88 172 ALA A C 1
ATOM 1327 O O . ALA A 1 172 ? 8.891 -22.984 -8.852 1 98.88 172 ALA A O 1
ATOM 1328 N N . VAL A 1 173 ? 7.113 -23.797 -7.781 1 98.94 173 VAL A N 1
ATOM 1329 C CA . VAL A 1 173 ? 6.168 -23.406 -8.82 1 98.94 173 VAL A CA 1
ATOM 1330 C C . VAL A 1 173 ? 5.051 -22.562 -8.203 1 98.94 173 VAL A C 1
ATOM 1332 O O . VAL A 1 173 ? 4.57 -22.859 -7.109 1 98.94 173 VAL A O 1
ATOM 1335 N N . PHE A 1 174 ? 4.715 -21.516 -8.82 1 98.94 174 PHE A N 1
ATOM 1336 C CA . PHE A 1 174 ? 3.611 -20.625 -8.484 1 98.94 174 PHE A CA 1
ATOM 1337 C C . PHE A 1 174 ? 2.506 -20.703 -9.531 1 98.94 174 PHE A C 1
ATOM 1339 O O . PHE A 1 174 ? 2.736 -20.422 -10.703 1 98.94 174 PHE A O 1
ATOM 1346 N N . SER A 1 175 ? 1.334 -21.016 -9.133 1 98.81 175 SER A N 1
ATOM 1347 C CA . SER A 1 175 ? 0.273 -21.344 -10.078 1 98.81 175 SER A CA 1
ATOM 1348 C C . SER A 1 175 ? -0.293 -20.094 -10.727 1 98.81 175 SER A C 1
ATOM 1350 O O . SER A 1 175 ? -0.898 -20.156 -11.797 1 98.81 175 SER A O 1
ATOM 1352 N N . GLY A 1 176 ? -0.114 -18.875 -10.016 1 98.44 176 GLY A N 1
ATOM 1353 C CA . GLY A 1 176 ? -0.985 -17.781 -10.414 1 98.44 176 GLY A CA 1
ATOM 1354 C C . GLY A 1 176 ? -2.457 -18.078 -10.211 1 98.44 176 GLY A C 1
ATOM 1355 O O . GLY A 1 176 ? -2.812 -18.938 -9.391 1 98.44 176 GLY A O 1
ATOM 1356 N N . ASP A 1 177 ? -3.297 -17.266 -10.836 1 98.62 177 ASP A N 1
ATOM 1357 C CA . ASP A 1 177 ? -4.73 -17.547 -10.82 1 98.62 177 ASP A CA 1
ATOM 1358 C C . ASP A 1 177 ? -5.129 -18.438 -12 1 98.62 177 ASP A C 1
ATOM 1360 O O . ASP A 1 177 ? -4.727 -18.172 -13.141 1 98.62 177 ASP A O 1
ATOM 1364 N N . THR A 1 178 ? -5.906 -19.469 -11.703 1 98.5 178 THR A N 1
ATOM 1365 C CA . THR A 1 178 ? -6.238 -20.375 -12.797 1 98.5 178 THR A CA 1
ATOM 1366 C C . THR A 1 178 ? -7.406 -21.281 -12.414 1 98.5 178 THR A C 1
ATOM 1368 O O . THR A 1 178 ? -7.52 -21.703 -11.266 1 98.5 178 THR A O 1
ATOM 1371 N N . ALA A 1 179 ? -8.195 -21.594 -13.367 1 97.31 179 ALA A N 1
ATOM 1372 C CA . ALA A 1 179 ? -8.984 -22.812 -13.305 1 97.31 179 ALA A CA 1
ATOM 1373 C C . ALA A 1 179 ? -8.086 -24.047 -13.367 1 97.31 179 ALA A C 1
ATOM 1375 O O . ALA A 1 179 ? -6.902 -23.938 -13.703 1 97.31 179 ALA A O 1
ATOM 1376 N N . PRO A 1 180 ? -8.617 -25.219 -12.898 1 96.25 180 PRO A N 1
ATOM 1377 C CA . PRO A 1 180 ? -7.777 -26.406 -13.023 1 96.25 180 PRO A CA 1
ATOM 1378 C C . PRO A 1 180 ? -7.336 -26.672 -14.461 1 96.25 180 PRO A C 1
ATOM 1380 O O . PRO A 1 180 ? -8.156 -26.656 -15.375 1 96.25 180 PRO A O 1
ATOM 1383 N N . ILE A 1 181 ? -6.051 -26.828 -14.641 1 96.56 181 ILE A N 1
ATOM 1384 C CA . ILE A 1 181 ? -5.535 -27.141 -15.969 1 96.56 181 ILE A CA 1
ATOM 1385 C C . ILE A 1 181 ? -4.52 -28.281 -15.867 1 96.56 181 ILE A C 1
ATOM 1387 O O . ILE A 1 181 ? -3.666 -28.281 -14.977 1 96.56 181 ILE A O 1
ATOM 1391 N N . LYS A 1 182 ? -4.609 -29.219 -16.766 1 97.06 182 LYS A N 1
ATOM 1392 C CA . LYS A 1 182 ? -3.732 -30.391 -16.766 1 97.06 182 LYS A CA 1
ATOM 1393 C C . LYS A 1 182 ? -2.277 -29.984 -16.969 1 97.06 182 LYS A C 1
ATOM 1395 O O . LYS A 1 182 ? -1.369 -30.594 -16.406 1 97.06 182 LYS A O 1
ATOM 1400 N N . ALA A 1 183 ? -2.043 -28.984 -17.75 1 98.12 183 ALA A N 1
ATOM 1401 C CA . ALA A 1 183 ? -0.697 -28.531 -18.094 1 98.12 183 ALA A CA 1
ATOM 1402 C C . ALA A 1 183 ? 0.09 -28.172 -16.828 1 98.12 183 ALA A C 1
ATOM 1404 O O . ALA A 1 183 ? 1.319 -28.266 -16.812 1 98.12 183 ALA A O 1
ATOM 1405 N N . LEU A 1 184 ? -0.62 -27.719 -15.797 1 98.5 184 LEU A N 1
ATOM 1406 C CA . LEU A 1 184 ? 0.053 -27.312 -14.57 1 98.5 184 LEU A CA 1
ATOM 1407 C C . LEU A 1 184 ? 0.661 -28.531 -13.867 1 98.5 184 LEU A C 1
ATOM 1409 O O . LEU A 1 184 ? 1.669 -28.406 -13.164 1 98.5 184 LEU A O 1
ATOM 1413 N N . GLU A 1 185 ? 0.055 -29.703 -14.016 1 98.19 185 GLU A N 1
ATOM 1414 C CA . GLU A 1 185 ? 0.593 -30.938 -13.438 1 98.19 185 GLU A CA 1
ATOM 1415 C C . GLU A 1 185 ? 1.972 -31.25 -14 1 98.19 185 GLU A C 1
ATOM 1417 O O . GLU A 1 185 ? 2.906 -31.547 -13.258 1 98.19 185 GLU A O 1
ATOM 1422 N N . ASP A 1 186 ? 2.09 -31.125 -15.359 1 97.69 186 ASP A N 1
ATOM 1423 C CA . ASP A 1 186 ? 3.381 -31.359 -16 1 97.69 186 ASP A CA 1
ATOM 1424 C C . ASP A 1 186 ? 4.375 -30.25 -15.641 1 97.69 186 ASP A C 1
ATOM 1426 O O . ASP A 1 186 ? 5.555 -30.531 -15.406 1 97.69 186 ASP A O 1
ATOM 1430 N N . PHE A 1 187 ? 3.904 -29.094 -15.609 1 98.69 187 PHE A N 1
ATOM 1431 C CA . PHE A 1 187 ? 4.715 -27.922 -15.344 1 98.69 187 PHE A CA 1
ATOM 1432 C C . PHE A 1 187 ? 5.332 -27.984 -13.953 1 98.69 187 PHE A C 1
ATOM 1434 O O . PHE A 1 187 ? 6.461 -27.531 -13.75 1 98.69 187 PHE A O 1
ATOM 1441 N N . ALA A 1 188 ? 4.629 -28.594 -12.969 1 98.75 188 ALA A N 1
ATOM 1442 C CA . ALA A 1 188 ? 5.066 -28.641 -11.57 1 98.75 188 ALA A CA 1
ATOM 1443 C C . ALA A 1 188 ? 5.629 -30 -11.219 1 98.75 188 ALA A C 1
ATOM 1445 O O . ALA A 1 188 ? 5.836 -30.312 -10.039 1 98.75 188 ALA A O 1
ATOM 1446 N N . ARG A 1 189 ? 5.836 -30.844 -12.203 1 98.62 189 ARG A N 1
ATOM 1447 C CA . ARG A 1 189 ? 6.211 -32.25 -11.961 1 98.62 189 ARG A CA 1
ATOM 1448 C C . ARG A 1 189 ? 7.445 -32.312 -11.062 1 98.62 189 ARG A C 1
ATOM 1450 O O . ARG A 1 189 ? 8.492 -31.766 -11.391 1 98.62 189 ARG A O 1
ATOM 1457 N N . GLY A 1 190 ? 7.25 -32.969 -9.945 1 98.38 190 GLY A N 1
ATOM 1458 C CA . GLY A 1 190 ? 8.359 -33.281 -9.055 1 98.38 190 GLY A CA 1
ATOM 1459 C C . GLY A 1 190 ? 8.859 -32.062 -8.281 1 98.38 190 GLY A C 1
ATOM 1460 O O . GLY A 1 190 ? 9.914 -32.125 -7.641 1 98.38 190 GLY A O 1
ATOM 1461 N N . ALA A 1 191 ? 8.203 -30.938 -8.312 1 98.81 191 ALA A N 1
ATOM 1462 C CA . ALA A 1 191 ? 8.656 -29.734 -7.625 1 98.81 191 ALA A CA 1
ATOM 1463 C C . ALA A 1 191 ? 8.734 -29.953 -6.117 1 98.81 191 ALA A C 1
ATOM 1465 O O . ALA A 1 191 ? 8.023 -30.797 -5.57 1 98.81 191 ALA A O 1
ATOM 1466 N N . ASP A 1 192 ? 9.664 -29.203 -5.488 1 98.75 192 ASP A N 1
ATOM 1467 C CA . ASP A 1 192 ? 9.758 -29.219 -4.031 1 98.75 192 ASP A CA 1
ATOM 1468 C C . ASP A 1 192 ? 8.547 -28.547 -3.396 1 98.75 192 ASP A C 1
ATOM 1470 O O . ASP A 1 192 ? 8.133 -28.906 -2.297 1 98.75 192 ASP A O 1
ATOM 1474 N N . LEU A 1 193 ? 8.031 -27.547 -4.055 1 98.94 193 LEU A N 1
ATOM 1475 C CA . LEU A 1 193 ? 6.934 -26.734 -3.539 1 98.94 193 LEU A CA 1
ATOM 1476 C C . LEU A 1 193 ? 6.047 -26.234 -4.676 1 98.94 193 LEU A C 1
ATOM 1478 O O . LEU A 1 193 ? 6.539 -25.656 -5.648 1 98.94 193 LEU A O 1
ATOM 1482 N N . LEU A 1 194 ? 4.816 -26.516 -4.617 1 98.94 194 LEU A N 1
ATOM 1483 C CA . LEU A 1 194 ? 3.795 -25.891 -5.445 1 98.94 194 LEU A CA 1
ATOM 1484 C C . LEU A 1 194 ? 2.945 -24.922 -4.621 1 98.94 194 LEU A C 1
ATOM 1486 O O . LEU A 1 194 ? 2.301 -25.328 -3.652 1 98.94 194 LEU A O 1
ATOM 1490 N N . ILE A 1 195 ? 3.041 -23.656 -4.883 1 98.94 195 ILE A N 1
ATOM 1491 C CA . ILE A 1 195 ? 2.111 -22.672 -4.352 1 98.94 195 ILE A CA 1
ATOM 1492 C C . ILE A 1 195 ? 0.906 -22.547 -5.281 1 98.94 195 ILE A C 1
ATOM 1494 O O . ILE A 1 195 ? 1.046 -22.141 -6.438 1 98.94 195 ILE A O 1
ATOM 1498 N N . HIS A 1 196 ? -0.237 -22.859 -4.848 1 98.94 196 HIS A N 1
ATOM 1499 C CA . HIS A 1 196 ? -1.422 -22.922 -5.695 1 98.94 196 HIS A CA 1
ATOM 1500 C C . HIS A 1 196 ? -2.568 -22.109 -5.113 1 98.94 196 HIS A C 1
ATOM 1502 O O . HIS A 1 196 ? -2.795 -22.125 -3.9 1 98.94 196 HIS A O 1
ATOM 1508 N N . GLU A 1 197 ? -3.26 -21.344 -5.918 1 98.75 197 GLU A N 1
ATOM 1509 C CA . GLU A 1 197 ? -4.48 -20.703 -5.445 1 98.75 197 GLU A CA 1
ATOM 1510 C C . GLU A 1 197 ? -5.523 -21.734 -5.027 1 98.75 197 GLU A C 1
ATOM 1512 O O . GLU A 1 197 ? -5.473 -22.891 -5.457 1 98.75 197 GLU A O 1
ATOM 1517 N N . ALA A 1 198 ? -6.43 -21.297 -4.191 1 98.44 198 ALA A N 1
ATOM 1518 C CA . ALA A 1 198 ? -7.441 -22.25 -3.742 1 98.44 198 ALA A CA 1
ATOM 1519 C C . ALA A 1 198 ? -8.719 -21.531 -3.32 1 98.44 198 ALA A C 1
ATOM 1521 O O . ALA A 1 198 ? -8.672 -20.469 -2.689 1 98.44 198 ALA A O 1
ATOM 1522 N N . MET A 1 199 ? -9.805 -22.094 -3.684 1 97.56 199 MET A N 1
ATOM 1523 C CA . MET A 1 199 ? -11.133 -21.641 -3.281 1 97.56 199 MET A CA 1
ATOM 1524 C C . MET A 1 199 ? -11.852 -22.703 -2.473 1 97.56 199 MET A C 1
ATOM 1526 O O . MET A 1 199 ? -11.781 -23.891 -2.801 1 97.56 199 MET A O 1
ATOM 1530 N N . LEU A 1 200 ? -12.508 -22.328 -1.451 1 96.81 200 LEU A N 1
ATOM 1531 C CA . LEU A 1 200 ? -13.312 -23.25 -0.666 1 96.81 200 LEU A CA 1
ATOM 1532 C C . LEU A 1 200 ? -14.766 -23.234 -1.131 1 96.81 200 LEU A C 1
ATOM 1534 O O . LEU A 1 200 ? -15.477 -22.25 -0.916 1 96.81 200 LEU A O 1
ATOM 1538 N N . GLU A 1 201 ? -15.188 -24.312 -1.614 1 92.44 201 GLU A N 1
ATOM 1539 C CA . GLU A 1 201 ? -16.516 -24.406 -2.199 1 92.44 201 GLU A CA 1
ATOM 1540 C C . GLU A 1 201 ? -17.594 -24.094 -1.167 1 92.44 201 GLU A C 1
ATOM 1542 O O . GLU A 1 201 ? -18.547 -23.359 -1.455 1 92.44 201 GLU A O 1
ATOM 1547 N N . SER A 1 202 ? -17.484 -24.609 -0.016 1 92.62 202 SER A N 1
ATOM 1548 C CA . SER A 1 202 ? -18.5 -24.5 1.03 1 92.62 202 SER A CA 1
ATOM 1549 C C . SER A 1 202 ? -18.656 -23.062 1.5 1 92.62 202 SER A C 1
ATOM 1551 O O . SER A 1 202 ? -19.672 -22.703 2.109 1 92.62 202 SER A O 1
ATOM 1553 N N . ALA A 1 203 ? -17.703 -22.234 1.208 1 93.88 203 ALA A N 1
ATOM 1554 C CA . ALA A 1 203 ? -17.703 -20.875 1.722 1 93.88 203 ALA A CA 1
ATOM 1555 C C . ALA A 1 203 ? -18.266 -19.906 0.689 1 93.88 203 ALA A C 1
ATOM 1557 O O . ALA A 1 203 ? -18.562 -18.75 1.009 1 93.88 203 ALA A O 1
ATOM 1558 N N . LEU A 1 204 ? -18.5 -20.25 -0.535 1 91.5 204 LEU A N 1
ATOM 1559 C CA . LEU A 1 204 ? -18.781 -19.359 -1.658 1 91.5 204 LEU A CA 1
ATOM 1560 C C . LEU A 1 204 ? -20.125 -18.672 -1.496 1 91.5 204 LEU A C 1
ATOM 1562 O O . LEU A 1 204 ? -20.25 -17.469 -1.748 1 91.5 204 LEU A O 1
ATOM 1566 N N . PRO A 1 205 ? -21.141 -19.438 -1.026 1 88.69 205 PRO A N 1
ATOM 1567 C CA . PRO A 1 205 ? -22.438 -18.766 -0.901 1 88.69 205 PRO A CA 1
ATOM 1568 C C . PRO A 1 205 ? -22.406 -17.594 0.075 1 88.69 205 PRO A C 1
ATOM 1570 O O . PRO A 1 205 ? -22.922 -16.516 -0.231 1 88.69 205 PRO A O 1
ATOM 1573 N N . SER A 1 206 ? -21.797 -17.844 1.186 1 88.12 206 SER A N 1
ATOM 1574 C CA . SER A 1 206 ? -21.703 -16.781 2.176 1 88.12 206 SER A CA 1
ATOM 1575 C C . SER A 1 206 ? -20.859 -15.617 1.655 1 88.12 206 SER A C 1
ATOM 1577 O O . SER A 1 206 ? -21.156 -14.453 1.929 1 88.12 206 SER A O 1
ATOM 1579 N N . LEU A 1 207 ? -19.812 -15.93 1.005 1 86.75 207 LEU A N 1
ATOM 1580 C CA . LEU A 1 207 ? -18.953 -14.898 0.432 1 86.75 207 LEU A CA 1
ATOM 1581 C C . LEU A 1 207 ? -19.719 -14.047 -0.576 1 86.75 207 LEU A C 1
ATOM 1583 O O . LEU A 1 207 ? -19.594 -12.82 -0.575 1 86.75 207 LEU A O 1
ATOM 1587 N N . LEU A 1 208 ? -20.5 -14.688 -1.375 1 84.69 208 LEU A N 1
ATOM 1588 C CA . LEU A 1 208 ? -21.297 -13.992 -2.377 1 84.69 208 LEU A CA 1
ATOM 1589 C C . LEU A 1 208 ? -22.281 -13.031 -1.715 1 84.69 208 LEU A C 1
ATOM 1591 O O . LEU A 1 208 ? -22.5 -11.922 -2.219 1 84.69 208 LEU A O 1
ATOM 1595 N N . GLU A 1 209 ? -22.844 -13.461 -0.672 1 83 209 GLU A N 1
ATOM 1596 C CA . GLU A 1 209 ? -23.766 -12.609 0.059 1 83 209 GLU A CA 1
ATOM 1597 C C . GLU A 1 209 ? -23.062 -11.367 0.596 1 83 209 GLU A C 1
ATOM 1599 O O . GLU A 1 209 ? -23.656 -10.281 0.625 1 83 209 GLU A O 1
ATOM 1604 N N . ARG A 1 210 ? -21.922 -11.516 0.942 1 77.56 210 ARG A N 1
ATOM 1605 C CA . ARG A 1 210 ? -21.172 -10.445 1.586 1 77.56 210 ARG A CA 1
ATOM 1606 C C . ARG A 1 210 ? -20.656 -9.438 0.557 1 77.56 210 ARG A C 1
ATOM 1608 O O . ARG A 1 210 ? -20.672 -8.227 0.801 1 77.56 210 ARG A O 1
ATOM 1615 N N . ILE A 1 211 ? -20.141 -9.844 -0.538 1 74.69 211 ILE A N 1
ATOM 1616 C CA . ILE A 1 211 ? -19.391 -8.93 -1.401 1 74.69 211 ILE A CA 1
ATOM 1617 C C . ILE A 1 211 ? -20.078 -8.836 -2.762 1 74.69 211 ILE A C 1
ATOM 1619 O O . ILE A 1 211 ? -19.656 -8.055 -3.621 1 74.69 211 ILE A O 1
ATOM 1623 N N . GLY A 1 212 ? -21.094 -9.641 -2.924 1 72.31 212 GLY A N 1
ATOM 1624 C CA . GLY A 1 212 ? -21.797 -9.641 -4.191 1 72.31 212 GLY A CA 1
ATOM 1625 C C . GLY A 1 212 ? -22.531 -8.336 -4.465 1 72.31 212 GLY A C 1
ATOM 1626 O O . GLY A 1 212 ? -22.781 -7.555 -3.547 1 72.31 212 GLY A O 1
ATOM 1627 N N . ASN A 1 213 ? -22.594 -8.039 -5.676 1 72.19 213 ASN A N 1
ATOM 1628 C CA . ASN A 1 213 ? -23.297 -6.836 -6.102 1 72.19 213 ASN A CA 1
ATOM 1629 C C . ASN A 1 213 ? -24.703 -7.156 -6.602 1 72.19 213 ASN A C 1
ATOM 1631 O O . ASN A 1 213 ? -25.297 -6.363 -7.324 1 72.19 213 ASN A O 1
ATOM 1635 N N . GLY A 1 214 ? -25.109 -8.266 -6.297 1 72.19 214 GLY A N 1
ATOM 1636 C CA . GLY A 1 214 ? -26.453 -8.664 -6.695 1 72.19 214 GLY A CA 1
ATOM 1637 C C . GLY A 1 214 ? -26.484 -9.383 -8.031 1 72.19 214 GLY A C 1
ATOM 1638 O O . GLY A 1 214 ? -27.531 -9.898 -8.438 1 72.19 214 GLY A O 1
ATOM 1639 N N . SER A 1 215 ? -25.359 -9.375 -8.711 1 77.12 215 SER A N 1
ATOM 1640 C CA . SER A 1 215 ? -25.281 -10.078 -9.984 1 77.12 215 SER A CA 1
ATOM 1641 C C . SER A 1 215 ? -24.672 -11.461 -9.82 1 77.12 215 SER A C 1
ATOM 1643 O O . SER A 1 215 ? -23.953 -11.719 -8.852 1 77.12 215 SER A O 1
ATOM 1645 N N . ASP A 1 216 ? -25.016 -12.328 -10.703 1 84.25 216 ASP A N 1
ATOM 1646 C CA . ASP A 1 216 ? -24.453 -13.672 -10.68 1 84.25 216 ASP A CA 1
ATOM 1647 C C . ASP A 1 216 ? -23.078 -13.711 -11.344 1 84.25 216 ASP A C 1
ATOM 1649 O O . ASP A 1 216 ? -22.406 -14.742 -11.336 1 84.25 216 ASP A O 1
ATOM 1653 N N . LYS A 1 217 ? -22.75 -12.641 -11.859 1 86.38 217 LYS A N 1
ATOM 1654 C CA . LYS A 1 217 ? -21.516 -12.594 -12.656 1 86.38 217 LYS A CA 1
ATOM 1655 C C . LYS A 1 217 ? -20.297 -12.93 -11.797 1 86.38 217 LYS A C 1
ATOM 1657 O O . LYS A 1 217 ? -19.375 -13.602 -12.266 1 86.38 217 LYS A O 1
ATOM 1662 N N . LEU A 1 218 ? -20.328 -12.516 -10.57 1 83.75 218 LEU A N 1
ATOM 1663 C CA . LEU A 1 218 ? -19.203 -12.758 -9.68 1 83.75 218 LEU A CA 1
ATOM 1664 C C . LEU A 1 218 ? -19.031 -14.25 -9.414 1 83.75 218 LEU A C 1
ATOM 1666 O O . LEU A 1 218 ? -17.938 -14.789 -9.523 1 83.75 218 LEU A O 1
ATOM 1670 N N . MET A 1 219 ? -20.094 -14.914 -9.133 1 86.88 219 MET A N 1
ATOM 1671 C CA . MET A 1 219 ? -20.062 -16.359 -8.914 1 86.88 219 MET A CA 1
ATOM 1672 C C . MET A 1 219 ? -19.578 -17.078 -10.164 1 86.88 219 MET A C 1
ATOM 1674 O O . MET A 1 219 ? -18.75 -18 -10.07 1 86.88 219 MET A O 1
ATOM 1678 N N . GLN A 1 220 ? -20.047 -16.672 -11.273 1 89.12 220 GLN A N 1
ATOM 1679 C CA . GLN A 1 220 ? -19.641 -17.281 -12.539 1 89.12 220 GLN A CA 1
ATOM 1680 C C . GLN A 1 220 ? -18.141 -17.109 -12.758 1 89.12 220 GLN A C 1
ATOM 1682 O O . GLN A 1 220 ? -17.469 -18.031 -13.234 1 89.12 220 GLN A O 1
ATOM 1687 N N . HIS A 1 221 ? -17.672 -15.977 -12.414 1 87.75 221 HIS A N 1
ATOM 1688 C CA . HIS A 1 221 ? -16.234 -15.727 -12.531 1 87.75 221 HIS A CA 1
ATOM 1689 C C . HIS A 1 221 ? -15.438 -16.672 -11.641 1 87.75 221 HIS A C 1
ATOM 1691 O O . HIS A 1 221 ? -14.461 -17.281 -12.094 1 87.75 221 HIS A O 1
ATOM 1697 N N . TRP A 1 222 ? -15.867 -16.812 -10.422 1 89.88 222 TRP A N 1
ATOM 1698 C CA . TRP A 1 222 ? -15.164 -17.688 -9.484 1 89.88 222 TRP A CA 1
ATOM 1699 C C . TRP A 1 222 ? -15.086 -19.109 -10.016 1 89.88 222 TRP A C 1
ATOM 1701 O O . TRP A 1 222 ? -14.008 -19.703 -10.07 1 89.88 222 TRP A O 1
ATOM 1711 N N . LEU A 1 223 ? -16.141 -19.562 -10.523 1 92.25 223 LEU A N 1
ATOM 1712 C CA . LEU A 1 223 ? -16.25 -20.953 -10.914 1 92.25 223 LEU A CA 1
ATOM 1713 C C . LEU A 1 223 ? -15.477 -21.234 -12.203 1 92.25 223 LEU A C 1
ATOM 1715 O O . LEU A 1 223 ? -14.914 -22.312 -12.375 1 92.25 223 LEU A O 1
ATOM 1719 N N . ARG A 1 224 ? -15.383 -20.25 -12.977 1 93.06 224 ARG A N 1
ATOM 1720 C CA . ARG A 1 224 ? -14.773 -20.453 -14.289 1 93.06 224 ARG A CA 1
ATOM 1721 C C . ARG A 1 224 ? -13.273 -20.203 -14.25 1 93.06 224 ARG A C 1
ATOM 1723 O O . ARG A 1 224 ? -12.531 -20.688 -15.102 1 93.06 224 ARG A O 1
ATOM 1730 N N . SER A 1 225 ? -12.859 -19.484 -13.242 1 95.5 225 SER A N 1
ATOM 1731 C CA . SER A 1 225 ? -11.531 -18.891 -13.406 1 95.5 225 SER A CA 1
ATOM 1732 C C . SER A 1 225 ? -10.625 -19.234 -12.219 1 95.5 225 SER A C 1
ATOM 1734 O O . SER A 1 225 ? -9.484 -18.781 -12.156 1 95.5 225 SER A O 1
ATOM 1736 N N . HIS A 1 226 ? -11.164 -19.953 -11.266 1 97.62 226 HIS A N 1
ATOM 1737 C CA . HIS A 1 226 ? -10.383 -20.281 -10.086 1 97.62 226 HIS A CA 1
ATOM 1738 C C . HIS A 1 226 ? -10.469 -21.781 -9.766 1 97.62 226 HIS A C 1
ATOM 1740 O O . HIS A 1 226 ? -11.273 -22.5 -10.359 1 97.62 226 HIS A O 1
ATOM 1746 N N . THR A 1 227 ? -9.641 -22.266 -8.953 1 98.44 227 THR A N 1
ATOM 1747 C CA . THR A 1 227 ? -9.484 -23.688 -8.609 1 98.44 227 THR A CA 1
ATOM 1748 C C . THR A 1 227 ? -9.984 -23.953 -7.199 1 98.44 227 THR A C 1
ATOM 1750 O O . THR A 1 227 ? -9.648 -23.234 -6.262 1 98.44 227 THR A O 1
ATOM 1753 N N . PHE A 1 228 ? -10.758 -25 -7.07 1 98.06 228 PHE A N 1
ATOM 1754 C CA . PHE A 1 228 ? -11.141 -25.438 -5.734 1 98.06 228 PHE A CA 1
ATOM 1755 C C . PHE A 1 228 ? -9.953 -26.078 -5.016 1 98.06 228 PHE A C 1
ATOM 1757 O O . PHE A 1 228 ? -9.062 -26.625 -5.66 1 98.06 228 PHE A O 1
ATOM 1764 N N . ALA A 1 229 ? -10.039 -26.047 -3.664 1 98.31 229 ALA A N 1
ATOM 1765 C CA . ALA A 1 229 ? -8.953 -26.594 -2.84 1 98.31 229 ALA A CA 1
ATOM 1766 C C . ALA A 1 229 ? -8.703 -28.062 -3.15 1 98.31 229 ALA A C 1
ATOM 1768 O O . ALA A 1 229 ? -7.555 -28.5 -3.25 1 98.31 229 ALA A O 1
ATOM 1769 N N . HIS A 1 230 ? -9.711 -28.859 -3.301 1 98.06 230 HIS A N 1
ATOM 1770 C CA . HIS A 1 230 ? -9.531 -30.281 -3.59 1 98.06 230 HIS A CA 1
ATOM 1771 C C . HIS A 1 230 ? -8.906 -30.484 -4.965 1 98.06 230 HIS A C 1
ATOM 1773 O O . HIS A 1 230 ? -8.125 -31.422 -5.164 1 98.06 230 HIS A O 1
ATOM 1779 N N . ASP A 1 231 ? -9.242 -29.625 -5.957 1 98.44 231 ASP A N 1
ATOM 1780 C CA . ASP A 1 231 ? -8.633 -29.719 -7.281 1 98.44 231 ASP A CA 1
ATOM 1781 C C . ASP A 1 231 ? -7.152 -29.328 -7.234 1 98.44 231 ASP A C 1
ATOM 1783 O O . ASP A 1 231 ? -6.336 -29.906 -7.957 1 98.44 231 ASP A O 1
ATOM 1787 N N . ALA A 1 232 ? -6.809 -28.312 -6.41 1 98.69 232 ALA A N 1
ATOM 1788 C CA . ALA A 1 232 ? -5.402 -27.969 -6.199 1 98.69 232 ALA A CA 1
ATOM 1789 C C . ALA A 1 232 ? -4.625 -29.156 -5.637 1 98.69 232 ALA A C 1
ATOM 1791 O O . ALA A 1 232 ? -3.498 -29.422 -6.066 1 98.69 232 ALA A O 1
ATOM 1792 N N . ALA A 1 233 ? -5.23 -29.859 -4.699 1 98.75 233 ALA A N 1
ATOM 1793 C CA . ALA A 1 233 ? -4.625 -31.047 -4.102 1 98.75 233 ALA A CA 1
ATOM 1794 C C . ALA A 1 233 ? -4.43 -32.156 -5.137 1 98.75 233 ALA A C 1
ATOM 1796 O O . ALA A 1 233 ? -3.393 -32.812 -5.152 1 98.75 233 ALA A O 1
ATOM 1797 N N . ILE A 1 234 ? -5.414 -32.312 -5.961 1 98.75 234 ILE A N 1
ATOM 1798 C CA . ILE A 1 234 ? -5.336 -33.312 -7.023 1 98.75 234 ILE A CA 1
ATOM 1799 C C . ILE A 1 234 ? -4.195 -32.969 -7.977 1 98.75 234 ILE A C 1
ATOM 1801 O O . ILE A 1 234 ? -3.4 -33.844 -8.352 1 98.75 234 ILE A O 1
ATOM 1805 N N . THR A 1 235 ? -4.129 -31.688 -8.352 1 98.75 235 THR A N 1
ATOM 1806 C CA . THR A 1 235 ? -3.039 -31.219 -9.203 1 98.75 235 THR A CA 1
ATOM 1807 C C . THR A 1 235 ? -1.688 -31.516 -8.562 1 98.75 235 THR A C 1
ATOM 1809 O O . THR A 1 235 ? -0.773 -32 -9.227 1 98.75 235 THR A O 1
ATOM 1812 N N . ALA A 1 236 ? -1.547 -31.219 -7.289 1 98.81 236 ALA A N 1
ATOM 1813 C CA . ALA A 1 236 ? -0.311 -31.469 -6.551 1 98.81 236 ALA A CA 1
ATOM 1814 C C . ALA A 1 236 ? 0.04 -32.969 -6.547 1 98.81 236 ALA A C 1
ATOM 1816 O O . ALA A 1 236 ? 1.192 -33.344 -6.777 1 98.81 236 ALA A O 1
ATOM 1817 N N . ALA A 1 237 ? -0.948 -33.781 -6.289 1 98.75 237 ALA A N 1
ATOM 1818 C CA . ALA A 1 237 ? -0.748 -35.219 -6.262 1 98.75 237 ALA A CA 1
ATOM 1819 C C . ALA A 1 237 ? -0.295 -35.75 -7.625 1 98.75 237 ALA A C 1
ATOM 1821 O O . ALA A 1 237 ? 0.673 -36.5 -7.715 1 98.75 237 ALA A O 1
ATOM 1822 N N . ASN A 1 238 ? -1.043 -35.312 -8.648 1 98.62 238 ASN A N 1
ATOM 1823 C CA . ASN A 1 238 ? -0.729 -35.75 -10.008 1 98.62 238 ASN A CA 1
ATOM 1824 C C . ASN A 1 238 ? 0.655 -35.281 -10.438 1 98.62 238 ASN A C 1
ATOM 1826 O O . ASN A 1 238 ? 1.339 -35.969 -11.203 1 98.62 238 ASN A O 1
ATOM 1830 N N . ALA A 1 239 ? 1.074 -34.125 -9.992 1 98.62 239 ALA A N 1
ATOM 1831 C CA . ALA A 1 239 ? 2.381 -33.562 -10.32 1 98.62 239 ALA A CA 1
ATOM 1832 C C . ALA A 1 239 ? 3.486 -34.219 -9.5 1 98.62 239 ALA A C 1
ATOM 1834 O O . ALA A 1 239 ? 4.668 -34.094 -9.844 1 98.62 239 ALA A O 1
ATOM 1835 N N . GLY A 1 240 ? 3.117 -34.906 -8.438 1 98.5 240 GLY A N 1
ATOM 1836 C CA . GLY A 1 240 ? 4.098 -35.531 -7.562 1 98.5 240 GLY A CA 1
ATOM 1837 C C . GLY A 1 240 ? 4.953 -34.531 -6.812 1 98.5 240 GLY A C 1
ATOM 1838 O O . GLY A 1 240 ? 6.16 -34.719 -6.656 1 98.5 240 GLY A O 1
ATOM 1839 N N . VAL A 1 241 ? 4.387 -33.375 -6.441 1 98.69 241 VAL A N 1
ATOM 1840 C CA . VAL A 1 241 ? 5.16 -32.375 -5.703 1 98.69 241 VAL A CA 1
ATOM 1841 C C . VAL A 1 241 ? 5.355 -32.844 -4.262 1 98.69 241 VAL A C 1
ATOM 1843 O O . VAL A 1 241 ? 4.578 -33.656 -3.754 1 98.69 241 VAL A O 1
ATOM 1846 N N . LYS A 1 242 ? 6.395 -32.344 -3.635 1 98.38 242 LYS A N 1
ATOM 1847 C CA . LYS A 1 242 ? 6.668 -32.719 -2.252 1 98.38 242 LYS A CA 1
ATOM 1848 C C . LYS A 1 242 ? 5.742 -32 -1.286 1 98.38 242 LYS A C 1
ATOM 1850 O O . LYS A 1 242 ? 5.215 -32.594 -0.348 1 98.38 242 LYS A O 1
ATOM 1855 N N . ARG A 1 243 ? 5.555 -30.688 -1.493 1 98.75 243 ARG A N 1
ATOM 1856 C CA . ARG A 1 243 ? 4.734 -29.844 -0.63 1 98.75 243 ARG A CA 1
ATOM 1857 C C . ARG A 1 243 ? 3.777 -28.984 -1.452 1 98.75 243 ARG A C 1
ATOM 1859 O O . ARG A 1 243 ? 4.137 -28.5 -2.525 1 98.75 243 ARG A O 1
ATOM 1866 N N . LEU A 1 244 ? 2.576 -28.828 -0.95 1 98.88 244 LEU A N 1
ATOM 1867 C CA . LEU A 1 244 ? 1.561 -27.938 -1.512 1 98.88 244 LEU A CA 1
ATOM 1868 C C . LEU A 1 244 ? 1.239 -26.797 -0.55 1 98.88 244 LEU A C 1
ATOM 1870 O O . LEU A 1 244 ? 0.854 -27.047 0.597 1 98.88 244 LEU A O 1
ATOM 1874 N N . ALA A 1 245 ? 1.495 -25.594 -0.942 1 98.88 245 ALA A N 1
ATOM 1875 C CA . ALA A 1 245 ? 1.063 -24.422 -0.186 1 98.88 245 ALA A CA 1
ATOM 1876 C C . ALA A 1 245 ? -0.135 -23.75 -0.85 1 98.88 245 ALA A C 1
ATOM 1878 O O . ALA A 1 245 ? -0.082 -23.406 -2.031 1 98.88 245 ALA A O 1
ATOM 1879 N N . LEU A 1 246 ? -1.193 -23.625 -0.089 1 98.75 246 LEU A N 1
ATOM 1880 C CA . LEU A 1 246 ? -2.359 -22.891 -0.583 1 98.75 246 LEU A CA 1
ATOM 1881 C C . LEU A 1 246 ? -2.219 -21.406 -0.323 1 98.75 246 LEU A C 1
ATOM 1883 O O . LEU A 1 246 ? -1.874 -20.984 0.788 1 98.75 246 LEU A O 1
ATOM 1887 N N . SER A 1 247 ? -2.443 -20.594 -1.315 1 98.44 247 SER A N 1
ATOM 1888 C CA . SER A 1 247 ? -2.42 -19.141 -1.254 1 98.44 247 SER A CA 1
ATOM 1889 C C . SER A 1 247 ? -3.525 -18.531 -2.111 1 98.44 247 SER A C 1
ATOM 1891 O O . SER A 1 247 ? -4.398 -19.25 -2.605 1 98.44 247 SER A O 1
ATOM 1893 N N . HIS A 1 248 ? -3.549 -17.156 -2.219 1 98.56 248 HIS A N 1
ATOM 1894 C CA . HIS A 1 248 ? -4.676 -16.547 -2.912 1 98.56 248 HIS A CA 1
ATOM 1895 C C . HIS A 1 248 ? -5.992 -17.219 -2.52 1 98.56 248 HIS A C 1
ATOM 1897 O O . HIS A 1 248 ? -6.734 -17.688 -3.381 1 98.56 248 HIS A O 1
ATOM 1903 N N . LEU A 1 249 ? -6.273 -17.266 -1.279 1 97.75 249 LEU A N 1
ATOM 1904 C CA . LEU A 1 249 ? -7.375 -18.031 -0.707 1 97.75 249 LEU A CA 1
ATOM 1905 C C . LEU A 1 249 ? -8.695 -17.297 -0.877 1 97.75 249 LEU A C 1
ATOM 1907 O O . LEU A 1 249 ? -8.797 -16.109 -0.554 1 97.75 249 LEU A O 1
ATOM 1911 N N . ILE A 1 250 ? -9.68 -17.984 -1.328 1 95 250 ILE A N 1
ATOM 1912 C CA . ILE A 1 250 ? -11.039 -17.453 -1.458 1 95 250 ILE A CA 1
ATOM 1913 C C . ILE A 1 250 ? -12.016 -18.328 -0.684 1 95 250 ILE A C 1
ATOM 1915 O O . ILE A 1 250 ? -12.273 -19.469 -1.078 1 95 250 ILE A O 1
ATOM 1919 N N . PRO A 1 251 ? -12.656 -17.953 0.365 1 93.56 251 PRO A N 1
ATOM 1920 C CA . PRO A 1 251 ? -12.297 -16.688 1.036 1 93.56 251 PRO A CA 1
ATOM 1921 C C . PRO A 1 251 ? -11.086 -16.844 1.953 1 93.56 251 PRO A C 1
ATOM 1923 O O . PRO A 1 251 ? -10.727 -17.953 2.334 1 93.56 251 PRO A O 1
ATOM 1926 N N . SER A 1 252 ? -10.422 -15.688 2.266 1 88.69 252 SER A N 1
ATOM 1927 C CA . SER A 1 252 ? -9.32 -15.703 3.219 1 88.69 252 SER A CA 1
ATOM 1928 C C . SER A 1 252 ? -9.742 -15.133 4.566 1 88.69 252 SER A C 1
ATOM 1930 O O . SER A 1 252 ? -9.031 -15.273 5.562 1 88.69 252 SER A O 1
ATOM 1932 N N . ASP A 1 253 ? -10.852 -14.555 4.684 1 83.81 253 ASP A N 1
ATOM 1933 C CA . ASP A 1 253 ? -11.148 -13.734 5.852 1 83.81 253 ASP A CA 1
ATOM 1934 C C . ASP A 1 253 ? -12.523 -14.07 6.426 1 83.81 253 ASP A C 1
ATOM 1936 O O . ASP A 1 253 ? -13.133 -13.258 7.113 1 83.81 253 ASP A O 1
ATOM 1940 N N . ASP A 1 254 ? -13.086 -15.109 6.031 1 88.38 254 ASP A N 1
ATOM 1941 C CA . ASP A 1 254 ? -14.336 -15.562 6.629 1 88.38 254 ASP A CA 1
ATOM 1942 C C . ASP A 1 254 ? -14.094 -16.266 7.965 1 88.38 254 ASP A C 1
ATOM 1944 O O . ASP A 1 254 ? -13.5 -17.344 8.008 1 88.38 254 ASP A O 1
ATOM 1948 N N . PRO A 1 255 ? -14.547 -15.641 8.992 1 87 255 PRO A N 1
ATOM 1949 C CA . PRO A 1 255 ? -14.258 -16.188 10.32 1 87 255 PRO A CA 1
ATOM 1950 C C . PRO A 1 255 ? -14.859 -17.562 10.539 1 87 255 PRO A C 1
ATOM 1952 O O . PRO A 1 255 ? -14.477 -18.266 11.477 1 87 255 PRO A O 1
ATOM 1955 N N . SER A 1 256 ? -15.758 -17.984 9.734 1 91.62 256 SER A N 1
ATOM 1956 C CA . SER A 1 256 ? -16.406 -19.297 9.875 1 91.62 256 SER A CA 1
ATOM 1957 C C . SER A 1 256 ? -15.508 -20.406 9.344 1 91.62 256 SER A C 1
ATOM 1959 O O . SER A 1 256 ? -15.781 -21.594 9.586 1 91.62 256 SER A O 1
ATOM 1961 N N . TYR A 1 257 ? -14.461 -20 8.648 1 92.88 257 TYR A N 1
ATOM 1962 C CA . TYR A 1 257 ? -13.547 -20.969 8.062 1 92.88 257 TYR A CA 1
ATOM 1963 C C . TYR A 1 257 ? -12.117 -20.734 8.531 1 92.88 257 TYR A C 1
ATOM 1965 O O . TYR A 1 257 ? -11.711 -19.578 8.734 1 92.88 257 TYR A O 1
ATOM 1973 N N . GLY A 1 258 ? -11.445 -21.812 8.766 1 91 258 GLY A N 1
ATOM 1974 C CA . GLY A 1 258 ? -10.055 -21.75 9.188 1 91 258 GLY A CA 1
ATOM 1975 C C . GLY A 1 258 ? -9.18 -22.797 8.531 1 91 258 GLY A C 1
ATOM 1976 O O . GLY A 1 258 ? -9.586 -23.438 7.562 1 91 258 GLY A O 1
ATOM 1977 N N . PRO A 1 259 ? -7.992 -22.875 9.023 1 93.44 259 PRO A N 1
ATOM 1978 C CA . PRO A 1 259 ? -7.031 -23.797 8.422 1 93.44 259 PRO A CA 1
ATOM 1979 C C . PRO A 1 259 ? -7.566 -25.234 8.328 1 93.44 259 PRO A C 1
ATOM 1981 O O . PRO A 1 259 ? -7.277 -25.938 7.363 1 93.44 259 PRO A O 1
ATOM 1984 N N . LYS A 1 260 ? -8.336 -25.641 9.281 1 95.38 260 LYS A N 1
ATOM 1985 C CA . LYS A 1 260 ? -8.867 -27.016 9.305 1 95.38 260 LYS A CA 1
ATOM 1986 C C . LYS A 1 260 ? -9.773 -27.266 8.109 1 95.38 260 LYS A C 1
ATOM 1988 O O . LYS A 1 260 ? -9.789 -28.375 7.555 1 95.38 260 LYS A O 1
ATOM 1993 N N . ASP A 1 261 ? -10.539 -26.281 7.762 1 96.75 261 ASP A N 1
ATOM 1994 C CA . ASP A 1 261 ? -11.445 -26.422 6.625 1 96.75 261 ASP A CA 1
ATOM 1995 C C . ASP A 1 261 ? -10.672 -26.641 5.328 1 96.75 261 ASP A C 1
ATOM 1997 O O . ASP A 1 261 ? -11.062 -27.453 4.488 1 96.75 261 ASP A O 1
ATOM 2001 N N . TRP A 1 262 ? -9.57 -25.938 5.195 1 97.19 262 TRP A N 1
ATOM 2002 C CA . TRP A 1 262 ? -8.711 -26.078 4.02 1 97.19 262 TRP A CA 1
ATOM 2003 C C . TRP A 1 262 ? -8.039 -27.453 4.004 1 97.19 262 TRP A C 1
ATOM 2005 O O . TRP A 1 262 ? -7.965 -28.094 2.957 1 97.19 262 TRP A O 1
ATOM 2015 N N . GLN A 1 263 ? -7.598 -27.828 5.137 1 96.94 263 GLN A N 1
ATOM 2016 C CA . GLN A 1 263 ? -6.957 -29.141 5.27 1 96.94 263 GLN A CA 1
ATOM 2017 C C . GLN A 1 263 ? -7.926 -30.266 4.918 1 96.94 263 GLN A C 1
ATOM 2019 O O . GLN A 1 263 ? -7.57 -31.188 4.188 1 96.94 263 GLN A O 1
ATOM 2024 N N . GLU A 1 264 ? -9.078 -30.156 5.441 1 97.06 264 GLU A N 1
ATOM 2025 C CA . GLU A 1 264 ? -10.086 -31.172 5.191 1 97.06 264 GLU A CA 1
ATOM 2026 C C . GLU A 1 264 ? -10.445 -31.25 3.711 1 97.06 264 GLU A C 1
ATOM 2028 O O . GLU A 1 264 ? -10.641 -32.344 3.166 1 97.06 264 GLU A O 1
ATOM 2033 N N . ALA A 1 265 ? -10.508 -30.094 3.084 1 97.44 265 ALA A N 1
ATOM 2034 C CA . ALA A 1 265 ? -10.859 -30.031 1.667 1 97.44 265 ALA A CA 1
ATOM 2035 C C . ALA A 1 265 ? -9.812 -30.75 0.812 1 97.44 265 ALA A C 1
ATOM 2037 O O . ALA A 1 265 ? -10.125 -31.25 -0.27 1 97.44 265 ALA A O 1
ATOM 2038 N N . CYS A 1 266 ? -8.555 -30.828 1.296 1 97.81 266 CYS A N 1
ATOM 2039 C CA . CYS A 1 266 ? -7.445 -31.344 0.504 1 97.81 266 CYS A CA 1
ATOM 2040 C C . CYS A 1 266 ? -7.078 -32.75 0.946 1 97.81 266 CYS A C 1
ATOM 2042 O O . CYS A 1 266 ? -6.383 -33.469 0.225 1 97.81 266 CYS A O 1
ATOM 2044 N N . ALA A 1 267 ? -7.402 -33.188 2.145 1 95.69 267 ALA A N 1
ATOM 2045 C CA . ALA A 1 267 ? -6.887 -34.344 2.871 1 95.69 267 ALA A CA 1
ATOM 2046 C C . ALA A 1 267 ? -7.031 -35.625 2.047 1 95.69 267 ALA A C 1
ATOM 2048 O O . ALA A 1 267 ? -6.133 -36.469 2.045 1 95.69 267 ALA A O 1
ATOM 2049 N N . SER A 1 268 ? -8.047 -35.875 1.327 1 96.19 268 SER A N 1
ATOM 2050 C CA . SER A 1 268 ? -8.266 -37.156 0.626 1 96.19 268 SER A CA 1
ATOM 2051 C C . SER A 1 268 ? -7.633 -37.125 -0.761 1 96.19 268 SER A C 1
ATOM 2053 O O . SER A 1 268 ? -7.656 -38.125 -1.475 1 96.19 268 SER A O 1
ATOM 2055 N N . HIS A 1 269 ? -6.973 -36.062 -1.093 1 97.88 269 HIS A N 1
ATOM 2056 C CA . HIS A 1 269 ? -6.559 -35.906 -2.482 1 97.88 269 HIS A CA 1
ATOM 2057 C C . HIS A 1 269 ? -5.051 -35.719 -2.592 1 97.88 269 HIS A C 1
ATOM 2059 O O . HIS A 1 269 ? -4.484 -35.812 -3.684 1 97.88 269 HIS A O 1
ATOM 2065 N N . PHE A 1 270 ? -4.41 -35.5 -1.528 1 98.12 270 PHE A N 1
ATOM 2066 C CA . PHE A 1 270 ? -2.975 -35.219 -1.515 1 98.12 270 PHE A CA 1
ATOM 2067 C C . PHE A 1 270 ? -2.336 -35.781 -0.248 1 98.12 270 PHE A C 1
ATOM 2069 O O . PHE A 1 270 ? -2.758 -35.469 0.862 1 98.12 270 PHE A O 1
ATOM 2076 N N . ASP A 1 271 ? -1.24 -36.562 -0.392 1 96.69 271 ASP A N 1
ATOM 2077 C CA . ASP A 1 271 ? -0.622 -37.25 0.734 1 96.69 271 ASP A CA 1
ATOM 2078 C C . ASP A 1 271 ? 0.642 -36.531 1.195 1 96.69 271 ASP A C 1
ATOM 2080 O O . ASP A 1 271 ? 1.235 -36.875 2.213 1 96.69 271 ASP A O 1
ATOM 2084 N N . GLY A 1 272 ? 1.136 -35.562 0.398 1 97.06 272 GLY A N 1
ATOM 2085 C CA . GLY A 1 272 ? 2.303 -34.781 0.802 1 97.06 272 GLY A CA 1
ATOM 2086 C C . GLY A 1 272 ? 1.993 -33.75 1.855 1 97.06 272 GLY A C 1
ATOM 2087 O O . GLY A 1 272 ? 0.899 -33.719 2.424 1 97.06 272 GLY A O 1
ATOM 2088 N N . GLU A 1 273 ? 2.957 -32.938 2.201 1 98 273 GLU A N 1
ATOM 2089 C CA . GLU A 1 273 ? 2.781 -31.875 3.191 1 98 273 GLU A CA 1
ATOM 2090 C C . GLU A 1 273 ? 1.92 -30.734 2.639 1 98 273 GLU A C 1
ATOM 2092 O O . GLU A 1 273 ? 2.234 -30.172 1.595 1 98 273 GLU A O 1
ATOM 2097 N N . LEU A 1 274 ? 0.841 -30.453 3.322 1 98.5 274 LEU A N 1
ATOM 2098 C CA . LEU A 1 274 ? -0.046 -29.344 2.975 1 98.5 274 LEU A CA 1
ATOM 2099 C C . LEU A 1 274 ? 0.18 -28.156 3.902 1 98.5 274 LEU A C 1
ATOM 2101 O O . LEU A 1 274 ? 0.187 -28.312 5.125 1 98.5 274 LEU A O 1
ATOM 2105 N N . I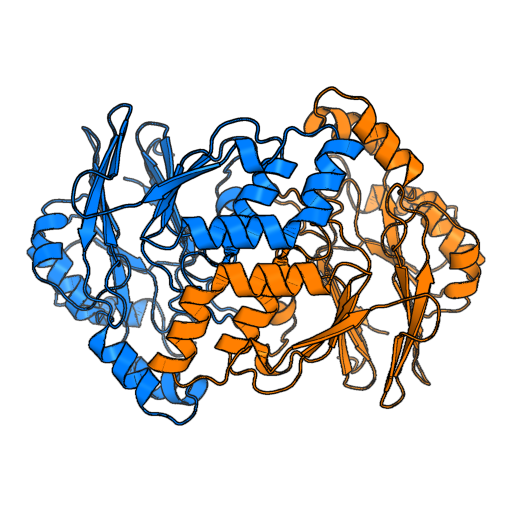LE A 1 275 ? 0.4 -27.047 3.346 1 98.44 275 ILE A N 1
ATOM 2106 C CA . ILE A 1 275 ? 0.583 -25.797 4.078 1 98.44 275 ILE A CA 1
ATOM 2107 C C . ILE A 1 275 ? -0.533 -24.812 3.719 1 98.44 275 ILE A C 1
ATOM 2109 O O . ILE A 1 275 ? -0.721 -24.484 2.545 1 98.44 275 ILE A O 1
ATOM 2113 N N . VAL A 1 276 ? -1.31 -24.422 4.648 1 98.12 276 VAL A N 1
ATOM 2114 C CA . VAL A 1 276 ? -2.289 -23.375 4.418 1 98.12 276 VAL A CA 1
ATOM 2115 C C . VAL A 1 276 ? -1.632 -22 4.621 1 98.12 276 VAL A C 1
ATOM 2117 O O . VAL A 1 276 ? -1.228 -21.656 5.734 1 98.12 276 VAL A O 1
ATOM 2120 N N . GLY A 1 277 ? -1.572 -21.25 3.6 1 98.12 277 GLY A N 1
ATOM 2121 C CA . GLY A 1 277 ? -0.829 -20 3.605 1 98.12 277 GLY A CA 1
ATOM 2122 C C . GLY A 1 277 ? -1.444 -18.938 4.504 1 98.12 277 GLY A C 1
ATOM 2123 O O . GLY A 1 277 ? -2.666 -18.891 4.664 1 98.12 277 GLY A O 1
ATOM 2124 N N . HIS A 1 278 ? -0.651 -18.141 5.078 1 97.81 278 HIS A N 1
ATOM 2125 C CA . HIS A 1 278 ? -1.016 -16.906 5.746 1 97.81 278 HIS A CA 1
ATOM 2126 C C . HIS A 1 278 ? 0.046 -15.828 5.527 1 97.81 278 HIS A C 1
ATOM 2128 O O . HIS A 1 278 ? 1.175 -16.141 5.137 1 97.81 278 HIS A O 1
ATOM 2134 N N . ASP A 1 279 ? -0.311 -14.641 5.754 1 98.38 279 ASP A N 1
ATOM 2135 C CA . ASP A 1 279 ? 0.587 -13.531 5.441 1 98.38 279 ASP A CA 1
ATOM 2136 C C . ASP A 1 279 ? 1.891 -13.641 6.23 1 98.38 279 ASP A C 1
ATOM 2138 O O . ASP A 1 279 ? 1.871 -13.82 7.449 1 98.38 279 ASP A O 1
ATOM 2142 N N . GLY A 1 280 ? 2.984 -13.555 5.52 1 98.38 280 GLY A N 1
ATOM 2143 C CA . GLY A 1 280 ? 4.297 -13.516 6.141 1 98.38 280 GLY A CA 1
ATOM 2144 C C . GLY A 1 280 ? 4.895 -14.898 6.355 1 98.38 280 GLY A C 1
ATOM 2145 O O . GLY A 1 280 ? 6.023 -15.023 6.836 1 98.38 280 GLY A O 1
ATOM 2146 N N . LEU A 1 281 ? 4.211 -15.914 5.992 1 98.56 281 LEU A N 1
ATOM 2147 C CA . LEU A 1 281 ? 4.699 -17.281 6.168 1 98.56 281 LEU A CA 1
ATOM 2148 C C . LEU A 1 281 ? 5.941 -17.516 5.312 1 98.56 281 LEU A C 1
ATOM 2150 O O . LEU A 1 281 ? 5.93 -17.266 4.105 1 98.56 281 LEU A O 1
ATOM 2154 N N . ARG A 1 282 ? 6.977 -18 5.945 1 98.25 282 ARG A N 1
ATOM 2155 C CA . ARG A 1 282 ? 8.195 -18.391 5.25 1 98.25 282 ARG A CA 1
ATOM 2156 C C . ARG A 1 282 ? 8.266 -19.906 5.109 1 98.25 282 ARG A C 1
ATOM 2158 O O . ARG A 1 282 ? 8.016 -20.641 6.07 1 98.25 282 ARG A O 1
ATOM 2165 N N . ILE A 1 283 ? 8.547 -20.359 3.904 1 98.62 283 ILE A N 1
ATOM 2166 C CA . ILE A 1 283 ? 8.695 -21.781 3.605 1 98.62 283 ILE A CA 1
ATOM 2167 C C . ILE A 1 283 ? 10.102 -22.062 3.096 1 98.62 283 ILE A C 1
ATOM 2169 O O . ILE A 1 283 ? 10.461 -21.656 1.986 1 98.62 283 ILE A O 1
ATOM 2173 N N . ASP A 1 284 ? 10.844 -22.797 3.859 1 97.94 284 ASP A N 1
ATOM 2174 C CA . ASP A 1 284 ? 12.18 -23.172 3.426 1 97.94 284 ASP A CA 1
ATOM 2175 C C . ASP A 1 284 ? 12.125 -24.188 2.277 1 97.94 284 ASP A C 1
ATOM 2177 O O . ASP A 1 284 ? 11.289 -25.094 2.279 1 97.94 284 ASP A O 1
ATOM 2181 N N . LEU A 1 285 ? 13.062 -24 1.315 1 96.81 285 LEU A N 1
ATOM 2182 C CA . LEU A 1 285 ? 13.102 -24.922 0.187 1 96.81 285 LEU A CA 1
ATOM 2183 C C . LEU A 1 285 ? 14.125 -26.031 0.424 1 96.81 285 LEU A C 1
ATOM 2185 O O . LEU A 1 285 ? 15.195 -25.781 0.996 1 96.81 285 LEU A O 1
ATOM 2189 N N . MET B 1 1 ? -17 4.727 23.156 1 43.03 1 MET B N 1
ATOM 2190 C CA . MET B 1 1 ? -16.062 5.289 22.203 1 43.03 1 MET B CA 1
ATOM 2191 C C . MET B 1 1 ? -16.625 6.539 21.547 1 43.03 1 MET B C 1
ATOM 2193 O O . MET B 1 1 ? -17.828 6.613 21.281 1 43.03 1 MET B O 1
ATOM 2197 N N . SER B 1 2 ? -15.883 7.734 21.797 1 57.28 2 SER B N 1
ATOM 2198 C CA . SER B 1 2 ? -16.391 9 21.281 1 57.28 2 SER B CA 1
ATOM 2199 C C . SER B 1 2 ? -16.766 8.891 19.812 1 57.28 2 SER B C 1
ATOM 2201 O O . SER B 1 2 ? -16.172 8.102 19.078 1 57.28 2 SER B O 1
ATOM 2203 N N . GLU B 1 3 ? -17.828 9.586 19.547 1 87.06 3 GLU B N 1
ATOM 2204 C CA . GLU B 1 3 ? -18.344 9.664 18.188 1 87.06 3 GLU B CA 1
ATOM 2205 C C . GLU B 1 3 ? -17.422 10.508 17.312 1 87.06 3 GLU B C 1
ATOM 2207 O O . GLU B 1 3 ? -17.406 10.352 16.078 1 87.06 3 GLU B O 1
ATOM 2212 N N . ASN B 1 4 ? -16.5 11.32 18.078 1 96.94 4 ASN B N 1
ATOM 2213 C CA . ASN B 1 4 ? -15.555 12.195 17.391 1 96.94 4 ASN B CA 1
ATOM 2214 C C . ASN B 1 4 ? -14.109 11.883 17.781 1 96.94 4 ASN B C 1
ATOM 2216 O O . ASN B 1 4 ? -13.758 11.938 18.953 1 96.94 4 ASN B O 1
ATOM 2220 N N . PHE B 1 5 ? -13.188 11.523 16.844 1 98.44 5 PHE B N 1
ATOM 2221 C CA . PHE B 1 5 ? -11.797 11.164 17.125 1 98.44 5 PHE B CA 1
ATOM 2222 C C . PHE B 1 5 ? -10.922 11.375 15.898 1 98.44 5 PHE B C 1
ATOM 2224 O O . PHE B 1 5 ? -11.43 11.562 14.789 1 98.44 5 PHE B O 1
ATOM 2231 N N . VAL B 1 6 ? -9.664 11.438 16.172 1 98.81 6 VAL B N 1
ATOM 2232 C CA . VAL B 1 6 ? -8.648 11.398 15.125 1 98.81 6 VAL B CA 1
ATOM 2233 C C . VAL B 1 6 ? -7.793 10.148 15.289 1 98.81 6 VAL B C 1
ATOM 2235 O O . VAL B 1 6 ? -7.375 9.812 16.406 1 98.81 6 VAL B O 1
ATOM 2238 N N . ALA B 1 7 ? -7.609 9.43 14.227 1 98.88 7 ALA B N 1
ATOM 2239 C CA . ALA B 1 7 ? -6.68 8.305 14.227 1 98.88 7 ALA B CA 1
ATOM 2240 C C . ALA B 1 7 ? -5.434 8.625 13.406 1 98.88 7 ALA B C 1
ATOM 2242 O O . ALA B 1 7 ? -5.527 9.008 12.242 1 98.88 7 ALA B O 1
ATOM 2243 N N . LEU B 1 8 ? -4.289 8.555 14.055 1 98.88 8 LEU B N 1
ATOM 2244 C CA . LEU B 1 8 ? -3.031 8.625 13.32 1 98.88 8 LEU B CA 1
ATOM 2245 C C . LEU B 1 8 ? -2.707 7.277 12.672 1 98.88 8 LEU B C 1
ATOM 2247 O O . LEU B 1 8 ? -2.266 6.352 13.359 1 98.88 8 LEU B O 1
ATOM 2251 N N . LEU B 1 9 ? -2.867 7.199 11.359 1 98.88 9 LEU B N 1
ATOM 2252 C CA . LEU B 1 9 ? -2.738 5.918 10.672 1 98.88 9 LEU B CA 1
ATOM 2253 C C . LEU B 1 9 ? -1.277 5.613 10.359 1 98.88 9 LEU B C 1
ATOM 2255 O O . LEU B 1 9 ? -0.837 4.469 10.484 1 98.88 9 LEU B O 1
ATOM 2259 N N . GLY B 1 10 ? -0.577 6.523 9.891 1 98.69 10 GLY B N 1
ATOM 2260 C CA . GLY B 1 10 ? 0.862 6.531 9.688 1 98.69 10 GLY B CA 1
ATOM 2261 C C . GLY B 1 10 ? 1.536 7.781 10.219 1 98.69 10 GLY B C 1
ATOM 2262 O O . GLY B 1 10 ? 1.022 8.891 10.055 1 98.69 10 GLY B O 1
ATOM 2263 N N . THR B 1 11 ? 2.742 7.598 10.875 1 98.5 11 THR B N 1
ATOM 2264 C CA . THR B 1 11 ? 3.289 8.727 11.617 1 98.5 11 THR B CA 1
ATOM 2265 C C . THR B 1 11 ? 4.746 8.969 11.242 1 98.5 11 THR B C 1
ATOM 2267 O O . THR B 1 11 ? 5.453 9.727 11.906 1 98.5 11 THR B O 1
ATOM 2270 N N . LYS B 1 12 ? 5.168 8.328 10.188 1 97.19 12 LYS B N 1
ATOM 2271 C CA . LYS B 1 12 ? 6.551 8.477 9.758 1 97.19 12 LYS B CA 1
ATOM 2272 C C . LYS B 1 12 ? 6.703 9.656 8.797 1 97.19 12 LYS B C 1
ATOM 2274 O O . LYS B 1 12 ? 5.867 9.852 7.91 1 97.19 12 LYS B O 1
ATOM 2279 N N . GLY B 1 13 ? 7.766 10.367 9.055 1 96.44 13 GLY B N 1
ATOM 2280 C CA . GLY B 1 13 ? 8.203 11.281 8.008 1 96.44 13 GLY B CA 1
ATOM 2281 C C . GLY B 1 13 ? 8.984 10.594 6.902 1 96.44 13 GLY B C 1
ATOM 2282 O O . GLY B 1 13 ? 9.844 9.758 7.172 1 96.44 13 GLY B O 1
ATOM 2283 N N . GLY B 1 14 ? 8.617 10.969 5.641 1 94.25 14 GLY B N 1
ATOM 2284 C CA . GLY B 1 14 ? 9.289 10.383 4.492 1 94.25 14 GLY B CA 1
ATOM 2285 C C . GLY B 1 14 ? 8.648 9.086 4.023 1 94.25 14 GLY B C 1
ATOM 2286 O O . GLY B 1 14 ? 7.883 8.461 4.762 1 94.25 14 GLY B O 1
ATOM 2287 N N . PRO B 1 15 ? 9.008 8.648 2.848 1 94.31 15 PRO B N 1
ATOM 2288 C CA . PRO B 1 15 ? 8.305 7.531 2.211 1 94.31 15 PRO B CA 1
ATOM 2289 C C . PRO B 1 15 ? 8.938 6.18 2.523 1 94.31 15 PRO B C 1
ATOM 2291 O O . PRO B 1 15 ? 8.289 5.137 2.357 1 94.31 15 PRO B O 1
ATOM 2294 N N . SER B 1 16 ? 10.18 6.145 2.951 1 92.5 16 SER B N 1
ATOM 2295 C CA . SER B 1 16 ? 10.898 4.883 3.092 1 92.5 16 SER B CA 1
ATOM 2296 C C . SER B 1 16 ? 10.391 4.086 4.285 1 92.5 16 SER B C 1
ATOM 2298 O O . SER B 1 16 ? 10.078 4.656 5.332 1 92.5 16 SER B O 1
ATOM 2300 N N . ILE B 1 17 ? 10.289 2.793 4.094 1 93.81 17 ILE B N 1
ATOM 2301 C CA . ILE B 1 17 ? 9.93 1.959 5.234 1 93.81 17 ILE B CA 1
ATOM 2302 C C . ILE B 1 17 ? 10.977 0.861 5.422 1 93.81 17 ILE B C 1
ATOM 2304 O O . ILE B 1 17 ? 11.617 0.431 4.457 1 93.81 17 ILE B O 1
ATOM 2308 N N . ARG B 1 18 ? 11.211 0.49 6.59 1 91.19 18 ARG B N 1
ATOM 2309 C CA . ARG B 1 18 ? 12.141 -0.539 7.043 1 91.19 18 ARG B CA 1
ATOM 2310 C C . ARG B 1 18 ? 11.492 -1.437 8.094 1 91.19 18 ARG B C 1
ATOM 2312 O O . ARG B 1 18 ? 10.391 -1.151 8.57 1 91.19 18 ARG B O 1
ATOM 2319 N N . PRO B 1 19 ? 12.141 -2.541 8.344 1 90.44 19 PRO B N 1
ATOM 2320 C CA . PRO B 1 19 ? 11.562 -3.379 9.391 1 90.44 19 PRO B CA 1
ATOM 2321 C C . PRO B 1 19 ? 11.305 -2.611 10.688 1 90.44 19 PRO B C 1
ATOM 2323 O O . PRO B 1 19 ? 12.203 -1.934 11.195 1 90.44 19 PRO B O 1
ATOM 2326 N N . GLY B 1 20 ? 10.102 -2.664 11.117 1 88.38 20 GLY B N 1
ATOM 2327 C CA . GLY B 1 20 ? 9.766 -2.057 12.391 1 88.38 20 GLY B CA 1
ATOM 2328 C C . GLY B 1 20 ? 9.43 -0.58 12.281 1 88.38 20 GLY B C 1
ATOM 2329 O O . GLY B 1 20 ? 8.992 0.036 13.258 1 88.38 20 GLY B O 1
ATOM 2330 N N . SER B 1 21 ? 9.633 -0.022 11.148 1 92.19 21 SER B N 1
ATOM 2331 C CA . SER B 1 21 ? 9.359 1.407 11.031 1 92.19 21 SER B CA 1
ATOM 2332 C C . SER B 1 21 ? 7.863 1.688 11.039 1 92.19 21 SER B C 1
ATOM 2334 O O . SER B 1 21 ? 7.059 0.809 10.727 1 92.19 21 SER B O 1
ATOM 2336 N N . SER B 1 22 ? 7.496 2.861 11.438 1 96.25 22 SER B N 1
ATOM 2337 C CA . SER B 1 22 ? 6.141 3.355 11.219 1 96.25 22 SER B CA 1
ATOM 2338 C C . SER B 1 22 ? 5.859 3.559 9.734 1 96.25 22 SER B C 1
ATOM 2340 O O . SER B 1 22 ? 6.773 3.471 8.906 1 96.25 22 SER B O 1
ATOM 2342 N N . MET B 1 23 ? 4.625 3.654 9.445 1 98.12 23 MET B N 1
ATOM 2343 C CA . MET B 1 23 ? 4.195 3.885 8.07 1 98.12 23 MET B CA 1
ATOM 2344 C C . MET B 1 23 ? 4.16 5.375 7.754 1 98.12 23 MET B C 1
ATOM 2346 O O . MET B 1 23 ? 4.047 6.203 8.656 1 98.12 23 MET B O 1
ATOM 2350 N N . PRO B 1 24 ? 4.285 5.762 6.465 1 98.5 24 PRO B N 1
ATOM 2351 C CA . PRO B 1 24 ? 4.219 7.172 6.074 1 98.5 24 PRO B CA 1
ATOM 2352 C C . PRO B 1 24 ? 2.873 7.812 6.402 1 98.5 24 PRO B C 1
ATOM 2354 O O . PRO B 1 24 ? 1.92 7.109 6.75 1 98.5 24 PRO B O 1
ATOM 2357 N N . THR B 1 25 ? 2.744 9.023 6.258 1 98.75 25 THR B N 1
ATOM 2358 C CA . THR B 1 25 ? 1.767 9.875 6.918 1 98.75 25 THR B CA 1
ATOM 2359 C C . THR B 1 25 ? 0.377 9.672 6.32 1 98.75 25 THR B C 1
ATOM 2361 O O . THR B 1 25 ? 0.174 9.883 5.125 1 98.75 25 THR B O 1
ATOM 2364 N N . SER B 1 26 ? -0.566 9.312 7.125 1 98.88 26 SER B N 1
ATOM 2365 C CA . SER B 1 26 ? -1.998 9.273 6.848 1 98.88 26 SER B CA 1
ATOM 2366 C C . SER B 1 26 ? -2.812 9.406 8.133 1 98.88 26 SER B C 1
ATOM 2368 O O . SER B 1 26 ? -2.375 8.969 9.195 1 98.88 26 SER B O 1
ATOM 2370 N N . ASN B 1 27 ? -3.986 10.008 8.062 1 98.94 27 ASN B N 1
ATOM 2371 C CA . ASN B 1 27 ? -4.852 10.258 9.211 1 98.94 27 ASN B CA 1
ATOM 2372 C C . ASN B 1 27 ? -6.324 10.07 8.852 1 98.94 27 ASN B C 1
ATOM 2374 O O . ASN B 1 27 ? -6.707 10.203 7.691 1 98.94 27 ASN B O 1
ATOM 2378 N N . LEU B 1 28 ? -7.066 9.695 9.852 1 98.94 28 LEU B N 1
ATOM 2379 C CA . LEU B 1 28 ? -8.523 9.664 9.75 1 98.94 28 LEU B CA 1
ATOM 2380 C C . LEU B 1 28 ? -9.156 10.594 10.781 1 98.94 28 LEU B C 1
ATOM 2382 O O . LEU B 1 28 ? -8.906 10.469 11.984 1 98.94 28 LEU B O 1
ATOM 2386 N N . PHE B 1 29 ? -9.891 11.617 10.328 1 98.81 29 PHE B N 1
ATOM 2387 C CA . PHE B 1 29 ? -10.695 12.484 11.172 1 98.81 29 PHE B CA 1
ATOM 2388 C C . PHE B 1 29 ? -12.156 12.055 11.156 1 98.81 29 PHE B C 1
ATOM 2390 O O . PHE B 1 29 ? -12.773 11.977 10.094 1 98.81 29 PHE B O 1
ATOM 2397 N N . VAL B 1 30 ? -12.688 11.695 12.219 1 98.19 30 VAL B N 1
ATOM 2398 C CA . VAL B 1 30 ? -14.102 11.398 12.367 1 98.19 30 VAL B CA 1
ATOM 2399 C C . VAL B 1 30 ? -14.773 12.469 13.227 1 98.19 30 VAL B C 1
ATOM 2401 O O . VAL B 1 30 ? -14.523 12.555 14.43 1 98.19 30 VAL B O 1
ATOM 2404 N N . MET B 1 31 ? -15.539 13.312 12.617 1 97.31 31 MET B N 1
ATOM 2405 C CA . MET B 1 31 ? -16.188 14.445 13.266 1 97.31 31 MET B CA 1
ATOM 2406 C C . MET B 1 31 ? -17.609 14.648 12.727 1 97.31 31 MET B C 1
ATOM 2408 O O . MET B 1 31 ? -17.797 14.758 11.516 1 97.31 31 MET B O 1
ATOM 2412 N N . ASN B 1 32 ? -18.641 14.734 13.547 1 95.56 32 ASN B N 1
ATOM 2413 C CA . ASN B 1 32 ? -20.031 14.891 13.148 1 95.56 32 ASN B CA 1
ATOM 2414 C C . ASN B 1 32 ? -20.453 13.828 12.141 1 95.56 32 ASN B C 1
ATOM 2416 O O . ASN B 1 32 ? -21.031 14.148 11.102 1 95.56 32 ASN B O 1
ATOM 2420 N N . ASP B 1 33 ? -20.078 12.617 12.391 1 93.75 33 ASP B N 1
ATOM 2421 C CA . ASP B 1 33 ? -20.438 11.43 11.617 1 93.75 33 ASP B CA 1
ATOM 2422 C C . ASP B 1 33 ? -19.828 11.484 10.219 1 93.75 33 ASP B C 1
ATOM 2424 O O . ASP B 1 33 ? -20.281 10.789 9.305 1 93.75 33 ASP B O 1
ATOM 2428 N N . GLN B 1 34 ? -18.906 12.414 10.086 1 96 34 GLN B N 1
ATOM 2429 C CA . GLN B 1 34 ? -18.172 12.484 8.828 1 96 34 GLN B CA 1
ATOM 2430 C C . GLN B 1 34 ? -16.781 11.867 8.977 1 96 34 GLN B C 1
ATOM 2432 O O . GLN B 1 34 ? -16.125 12.055 10 1 96 34 GLN B O 1
ATOM 2437 N N . HIS B 1 35 ? -16.406 11.094 7.996 1 97.94 35 HIS B N 1
ATOM 2438 C CA . HIS B 1 35 ? -15.094 10.461 7.93 1 97.94 35 HIS B CA 1
ATOM 2439 C C . HIS B 1 35 ? -14.219 11.125 6.871 1 97.94 35 HIS B C 1
ATOM 2441 O O . HIS B 1 35 ? -14.523 11.055 5.676 1 97.94 35 HIS B O 1
ATOM 2447 N N . ILE B 1 36 ? -13.164 11.789 7.316 1 98.75 36 ILE B N 1
ATOM 2448 C CA . ILE B 1 36 ? -12.266 12.492 6.406 1 98.75 36 ILE B CA 1
ATOM 2449 C C . ILE B 1 36 ? -10.867 11.875 6.473 1 98.75 36 ILE B C 1
ATOM 2451 O O . ILE B 1 36 ? -10.242 11.867 7.535 1 98.75 36 ILE B O 1
ATOM 2455 N N . VAL B 1 37 ? -10.469 11.344 5.359 1 98.94 37 VAL B N 1
ATOM 2456 C CA . VAL B 1 37 ? -9.094 10.852 5.277 1 98.94 37 VAL B CA 1
ATOM 2457 C C . VAL B 1 37 ? -8.156 11.992 4.883 1 98.94 37 VAL B C 1
ATOM 2459 O O . VAL B 1 37 ? -8.406 12.703 3.906 1 98.94 37 VAL B O 1
ATOM 2462 N N . VAL B 1 38 ? -7.129 12.258 5.707 1 98.94 38 VAL B N 1
ATOM 2463 C CA . VAL B 1 38 ? -6.16 13.32 5.438 1 98.94 38 VAL B CA 1
ATOM 2464 C C . VAL B 1 38 ? -4.805 12.711 5.098 1 98.94 38 VAL B C 1
ATOM 2466 O O . VAL B 1 38 ? -4.172 12.078 5.949 1 98.94 38 VAL B O 1
ATOM 2469 N N . ASP B 1 39 ? -4.348 12.922 3.865 1 98.94 39 ASP B N 1
ATOM 2470 C CA . ASP B 1 39 ? -3.148 12.344 3.268 1 98.94 39 ASP B CA 1
ATOM 2471 C C . ASP B 1 39 ? -3.275 10.828 3.152 1 98.94 39 ASP B C 1
ATOM 2473 O O . ASP B 1 39 ? -3.891 10.18 4.004 1 98.94 39 ASP B O 1
ATOM 2477 N N . CYS B 1 40 ? -2.785 10.312 2.076 1 98.88 40 CYS B N 1
ATOM 2478 C CA . CYS B 1 40 ? -2.967 8.914 1.701 1 98.88 40 CYS B CA 1
ATOM 2479 C C . CYS B 1 40 ? -1.638 8.273 1.312 1 98.88 40 CYS B C 1
ATOM 2481 O O . CYS B 1 40 ? -1.487 7.77 0.198 1 98.88 40 CYS B O 1
ATOM 2483 N N . ALA B 1 41 ? -0.747 8.203 2.24 1 98.62 41 ALA B N 1
ATOM 2484 C CA . ALA B 1 41 ? 0.549 7.586 1.982 1 98.62 41 ALA B CA 1
ATOM 2485 C C . ALA B 1 41 ? 0.434 6.062 1.972 1 98.62 41 ALA B C 1
ATOM 2487 O O . ALA B 1 41 ? -0.649 5.516 2.189 1 98.62 41 ALA B O 1
ATOM 2488 N N . LEU B 1 42 ? 1.552 5.434 1.653 1 98.56 42 LEU B N 1
ATOM 2489 C CA . LEU B 1 42 ? 1.614 3.979 1.646 1 98.56 42 LEU B CA 1
ATOM 2490 C C . LEU B 1 42 ? 1.108 3.404 2.965 1 98.56 42 LEU B C 1
ATOM 2492 O O . LEU B 1 42 ? 1.513 3.855 4.039 1 98.56 42 LEU B O 1
ATOM 2496 N N . GLY B 1 43 ? 0.146 2.436 2.93 1 98.19 43 GLY B N 1
ATOM 2497 C CA . GLY B 1 43 ? -0.37 1.775 4.117 1 98.19 43 GLY B CA 1
ATOM 2498 C C . GLY B 1 43 ? -1.701 2.336 4.582 1 98.19 43 GLY B C 1
ATOM 2499 O O . GLY B 1 43 ? -2.311 1.813 5.516 1 98.19 43 GLY B O 1
ATOM 2500 N N . VAL B 1 44 ? -2.219 3.359 3.93 1 98.88 44 VAL B N 1
ATOM 2501 C CA . VAL B 1 44 ? -3.406 4.074 4.387 1 98.88 44 VAL B CA 1
ATOM 2502 C C . VAL B 1 44 ? -4.605 3.131 4.387 1 98.88 44 VAL B C 1
ATOM 2504 O O . VAL B 1 44 ? -5.441 3.182 5.293 1 98.88 44 VAL B O 1
ATOM 2507 N N . THR B 1 45 ? -4.789 2.275 3.344 1 98.81 45 THR B N 1
ATOM 2508 C CA . THR B 1 45 ? -5.957 1.407 3.24 1 98.81 45 THR B CA 1
ATOM 2509 C C . THR B 1 45 ? -6.039 0.465 4.438 1 98.81 45 THR B C 1
ATOM 2511 O O . THR B 1 45 ? -7.078 0.375 5.094 1 98.81 45 THR B O 1
ATOM 2514 N N . ARG B 1 46 ? -4.898 -0.225 4.727 1 98.38 46 ARG B N 1
ATOM 2515 C CA . ARG B 1 46 ? -4.855 -1.104 5.891 1 98.38 46 ARG B CA 1
ATOM 2516 C C . ARG B 1 46 ? -5.094 -0.32 7.176 1 98.38 46 ARG B C 1
ATOM 2518 O O . ARG B 1 46 ? -5.824 -0.773 8.055 1 98.38 46 ARG B O 1
ATOM 2525 N N . GLY B 1 47 ? -4.449 0.888 7.289 1 98.5 47 GLY B N 1
ATOM 2526 C CA . GLY B 1 47 ? -4.66 1.729 8.461 1 98.5 47 GLY B CA 1
ATOM 2527 C C . GLY B 1 47 ? -6.121 2.053 8.703 1 98.5 47 GLY B C 1
ATOM 2528 O O . GLY B 1 47 ? -6.59 2.02 9.844 1 98.5 47 GLY B O 1
ATOM 2529 N N . LEU B 1 48 ? -6.824 2.375 7.641 1 98.75 48 LEU B N 1
ATOM 2530 C CA . LEU B 1 48 ? -8.242 2.711 7.734 1 98.75 48 LEU B CA 1
ATOM 2531 C C . LEU B 1 48 ? -9.055 1.51 8.211 1 98.75 48 LEU B C 1
ATOM 2533 O O . LEU B 1 48 ? -9.836 1.62 9.156 1 98.75 48 LEU B O 1
ATOM 2537 N N . VAL B 1 49 ? -8.844 0.381 7.566 1 97.75 49 VAL B N 1
ATOM 2538 C CA . VAL B 1 49 ? -9.672 -0.792 7.844 1 97.75 49 VAL B CA 1
ATOM 2539 C C . VAL B 1 49 ? -9.398 -1.29 9.266 1 97.75 49 VAL B C 1
ATOM 2541 O O . VAL B 1 49 ? -10.305 -1.784 9.938 1 97.75 49 VAL B O 1
ATOM 2544 N N . ASP B 1 50 ? -8.164 -1.145 9.734 1 97.5 50 ASP B N 1
ATOM 2545 C CA . ASP B 1 50 ? -7.812 -1.57 11.086 1 97.5 50 ASP B CA 1
ATOM 2546 C C . ASP B 1 50 ? -8.508 -0.699 12.125 1 97.5 50 ASP B C 1
ATOM 2548 O O . ASP B 1 50 ? -8.602 -1.079 13.297 1 97.5 50 ASP B O 1
ATOM 2552 N N . GLN B 1 51 ? -8.977 0.489 11.742 1 97.5 51 GLN B N 1
ATOM 2553 C CA . GLN B 1 51 ? -9.758 1.353 12.625 1 97.5 51 GLN B CA 1
ATOM 2554 C C . GLN B 1 51 ? -11.242 1.017 12.555 1 97.5 51 GLN B C 1
ATOM 2556 O O . GLN B 1 51 ? -12.07 1.706 13.156 1 97.5 51 GLN B O 1
ATOM 2561 N N . GLY B 1 52 ? -11.562 -0.01 11.742 1 96.12 52 GLY B N 1
ATOM 2562 C CA . GLY B 1 52 ? -12.953 -0.392 11.555 1 96.12 52 GLY B CA 1
ATOM 2563 C C . GLY B 1 52 ? -13.625 0.344 10.414 1 96.12 52 GLY B C 1
ATOM 2564 O O . GLY B 1 52 ? -14.844 0.268 10.258 1 96.12 52 GLY B O 1
ATOM 2565 N N . PHE B 1 53 ? -12.906 1.063 9.672 1 96.94 53 PHE B N 1
ATOM 2566 C CA . PHE B 1 53 ? -13.438 1.816 8.547 1 96.94 53 PHE B CA 1
ATOM 2567 C C . PHE B 1 53 ? -13.977 0.876 7.473 1 96.94 53 PHE B C 1
ATOM 2569 O O . PHE B 1 53 ? -13.336 -0.126 7.141 1 96.94 53 PHE B O 1
ATOM 2576 N N . ILE B 1 54 ? -15.133 1.147 6.996 1 95.69 54 ILE B N 1
ATOM 2577 C CA . ILE B 1 54 ? -15.742 0.401 5.902 1 95.69 54 ILE B CA 1
ATOM 2578 C C . ILE B 1 54 ? -15.414 1.072 4.57 1 95.69 54 ILE B C 1
ATOM 2580 O O . ILE B 1 54 ? -15.93 2.148 4.266 1 95.69 54 ILE B O 1
ATOM 2584 N N . LEU B 1 55 ? -14.734 0.434 3.713 1 96.88 55 LEU B N 1
ATOM 2585 C CA . LEU B 1 55 ? -14.109 1.04 2.545 1 96.88 55 LEU B CA 1
ATOM 2586 C C . LEU B 1 55 ? -15.156 1.582 1.582 1 96.88 55 LEU B C 1
ATOM 2588 O O . LEU B 1 55 ? -14.953 2.627 0.96 1 96.88 55 LEU B O 1
ATOM 2592 N N . LYS B 1 56 ? -16.281 0.876 1.399 1 95.38 56 LYS B N 1
ATOM 2593 C CA . LYS B 1 56 ? -17.281 1.323 0.435 1 95.38 56 LYS B CA 1
ATOM 2594 C C . LYS B 1 56 ? -17.875 2.664 0.847 1 95.38 56 LYS B C 1
ATOM 2596 O O . LYS B 1 56 ? -18.578 3.303 0.061 1 95.38 56 LYS B O 1
ATOM 2601 N N . ASN B 1 57 ? -17.594 3.119 2.135 1 96.81 57 ASN B N 1
ATOM 2602 C CA . ASN B 1 57 ? -18.141 4.371 2.645 1 96.81 57 ASN B CA 1
ATOM 2603 C C . ASN B 1 57 ? -17.156 5.527 2.453 1 96.81 57 ASN B C 1
ATOM 2605 O O . ASN B 1 57 ? -17.422 6.648 2.893 1 96.81 57 ASN B O 1
ATOM 2609 N N . LEU B 1 58 ? -16.016 5.281 1.85 1 98.38 58 LEU B N 1
ATOM 2610 C CA . LEU B 1 58 ? -15.062 6.34 1.556 1 98.38 58 LEU B CA 1
ATOM 2611 C C . LEU B 1 58 ? -15.727 7.469 0.771 1 98.38 58 LEU B C 1
ATOM 2613 O O . LEU B 1 58 ? -16.391 7.223 -0.242 1 98.38 58 LEU B O 1
ATOM 2617 N N . SER B 1 59 ? -15.602 8.734 1.248 1 98.25 59 SER B N 1
ATOM 2618 C CA . SER B 1 59 ? -16.344 9.797 0.58 1 98.25 59 SER B CA 1
ATOM 2619 C C . SER B 1 59 ? -15.516 11.07 0.474 1 98.25 59 SER B C 1
ATOM 2621 O O . SER B 1 59 ? -15.719 11.875 -0.436 1 98.25 59 SER B O 1
ATOM 2623 N N . THR B 1 60 ? -14.586 11.344 1.463 1 98.81 60 THR B N 1
ATOM 2624 C CA . THR B 1 60 ? -13.883 12.617 1.51 1 98.81 60 THR B CA 1
ATOM 2625 C C . THR B 1 60 ? -12.406 12.414 1.839 1 98.81 60 THR B C 1
ATOM 2627 O O . THR B 1 60 ? -12.07 11.773 2.838 1 98.81 60 THR B O 1
ATOM 2630 N N . ILE B 1 61 ? -11.562 12.93 0.983 1 98.94 61 ILE B N 1
ATOM 2631 C CA . ILE B 1 61 ? -10.117 12.852 1.148 1 98.94 61 ILE B CA 1
ATOM 2632 C C . ILE B 1 61 ? -9.508 14.242 0.988 1 98.94 61 ILE B C 1
ATOM 2634 O O . ILE B 1 61 ? -9.867 14.992 0.075 1 98.94 61 ILE B O 1
ATOM 2638 N N . LEU B 1 62 ? -8.68 14.648 1.884 1 98.94 62 LEU B N 1
ATOM 2639 C CA . LEU B 1 62 ? -7.871 15.852 1.739 1 98.94 62 LEU B CA 1
ATOM 2640 C C . LEU B 1 62 ? -6.391 15.516 1.645 1 98.94 62 LEU B C 1
ATOM 2642 O O . LEU B 1 62 ? -5.871 14.75 2.461 1 98.94 62 LEU B O 1
ATOM 2646 N N . ILE B 1 63 ? -5.703 16.016 0.653 1 98.94 63 ILE B N 1
ATOM 2647 C CA . ILE B 1 63 ? -4.27 15.844 0.463 1 98.94 63 ILE B CA 1
ATOM 2648 C C . ILE B 1 63 ? -3.555 17.172 0.727 1 98.94 63 ILE B C 1
ATOM 2650 O O . ILE B 1 63 ? -3.855 18.188 0.09 1 98.94 63 ILE B O 1
ATOM 2654 N N . SER B 1 64 ? -2.594 17.141 1.64 1 98.88 64 SER B N 1
ATOM 2655 C CA . SER B 1 64 ? -1.946 18.375 2.076 1 98.88 64 SER B CA 1
ATOM 2656 C C . SER B 1 64 ? -0.985 18.906 1.017 1 98.88 64 SER B C 1
ATOM 2658 O O . SER B 1 64 ? -0.91 20.109 0.783 1 98.88 64 SER B O 1
ATOM 2660 N N . HIS B 1 65 ? -0.196 18.016 0.417 1 98.69 65 HIS B N 1
ATOM 2661 C CA . HIS B 1 65 ? 0.757 18.406 -0.614 1 98.69 65 HIS B CA 1
ATOM 2662 C C . HIS B 1 65 ? 1.248 17.203 -1.402 1 98.69 65 HIS B C 1
ATOM 2664 O O . HIS B 1 65 ? 0.931 16.062 -1.058 1 98.69 65 HIS B O 1
ATOM 2670 N N . LEU B 1 66 ? 2.002 17.453 -2.449 1 98.19 66 LEU B N 1
ATOM 2671 C CA . LEU B 1 66 ? 2.312 16.406 -3.406 1 98.19 66 LEU B CA 1
ATOM 2672 C C . LEU B 1 66 ? 3.705 15.828 -3.152 1 98.19 66 LEU B C 1
ATOM 2674 O O . LEU B 1 66 ? 4.512 15.727 -4.078 1 98.19 66 LEU B O 1
ATOM 2678 N N . HIS B 1 67 ? 4.074 15.469 -1.998 1 98.12 67 HIS B N 1
ATOM 2679 C CA . HIS B 1 67 ? 5.133 14.516 -1.69 1 98.12 67 HIS B CA 1
ATOM 2680 C C . HIS B 1 67 ? 4.578 13.102 -1.569 1 98.12 67 HIS B C 1
ATOM 2682 O O . HIS B 1 67 ? 3.494 12.898 -1.02 1 98.12 67 HIS B O 1
ATOM 2688 N N . SER B 1 68 ? 5.312 12.148 -2.002 1 98.19 68 SER B N 1
ATOM 2689 C CA . SER B 1 68 ? 4.828 10.781 -2.105 1 98.19 68 SER B CA 1
ATOM 2690 C C . SER B 1 68 ? 4.414 10.234 -0.744 1 98.19 68 SER B C 1
ATOM 2692 O O . SER B 1 68 ? 3.48 9.43 -0.649 1 98.19 68 SER B O 1
ATOM 2694 N N . ASP B 1 69 ? 5.148 10.609 0.289 1 98.12 69 ASP B N 1
ATOM 2695 C CA . ASP B 1 69 ? 4.832 10.094 1.614 1 98.12 69 ASP B CA 1
ATOM 2696 C C . ASP B 1 69 ? 3.549 10.711 2.158 1 98.12 69 ASP B C 1
ATOM 2698 O O . ASP B 1 69 ? 3.234 10.57 3.342 1 98.12 69 ASP B O 1
ATOM 2702 N N . HIS B 1 70 ? 2.715 11.375 1.287 1 98.88 70 HIS B N 1
ATOM 2703 C CA . HIS B 1 70 ? 1.42 11.914 1.693 1 98.88 70 HIS B CA 1
ATOM 2704 C C . HIS B 1 70 ? 0.314 11.453 0.746 1 98.88 70 HIS B C 1
ATOM 2706 O O . HIS B 1 70 ? -0.871 11.648 1.033 1 98.88 70 HIS B O 1
ATOM 2712 N N . TYR B 1 71 ? 0.635 10.867 -0.454 1 98.81 71 TYR B N 1
ATOM 2713 C CA . TYR B 1 71 ? -0.484 10.562 -1.34 1 98.81 71 TYR B CA 1
ATOM 2714 C C . TYR B 1 71 ? -0.169 9.367 -2.223 1 98.81 71 TYR B C 1
ATOM 2716 O O . TYR B 1 71 ? -0.928 9.047 -3.141 1 98.81 71 TYR B O 1
ATOM 2724 N N . LEU B 1 72 ? 0.89 8.625 -1.954 1 98.88 72 LEU B N 1
ATOM 2725 C CA . LEU B 1 72 ? 1.399 7.562 -2.812 1 98.88 72 LEU B CA 1
ATOM 2726 C C . LEU B 1 72 ? 0.363 6.457 -2.979 1 98.88 72 LEU B C 1
ATOM 2728 O O . LEU B 1 72 ? 0.288 5.824 -4.035 1 98.88 72 LEU B O 1
ATOM 2732 N N . GLU B 1 73 ? -0.506 6.191 -1.981 1 98.88 73 GLU B N 1
ATOM 2733 C CA . GLU B 1 73 ? -1.489 5.113 -2.043 1 98.88 73 GLU B CA 1
ATOM 2734 C C . GLU B 1 73 ? -2.898 5.66 -2.238 1 98.88 73 GLU B C 1
ATOM 2736 O O . GLU B 1 73 ? -3.883 4.98 -1.944 1 98.88 73 GLU B O 1
ATOM 2741 N N . LEU B 1 74 ? -3.033 6.949 -2.67 1 98.94 74 LEU B N 1
ATOM 2742 C CA . LEU B 1 74 ? -4.336 7.57 -2.889 1 98.94 74 LEU B CA 1
ATOM 2743 C C . LEU B 1 74 ? -5.152 6.773 -3.902 1 98.94 74 LEU B C 1
ATOM 2745 O O . LEU B 1 74 ? -6.273 6.355 -3.607 1 98.94 74 LEU B O 1
ATOM 2749 N N . GLY B 1 75 ? -4.598 6.566 -5.102 1 98.88 75 GLY B N 1
ATOM 2750 C CA . GLY B 1 75 ? -5.281 5.805 -6.137 1 98.88 75 GLY B CA 1
ATOM 2751 C C . GLY B 1 75 ? -5.633 4.395 -5.699 1 98.88 75 GLY B C 1
ATOM 2752 O O . GLY B 1 75 ? -6.797 3.994 -5.766 1 98.88 75 GLY B O 1
ATOM 2753 N N . PRO B 1 76 ? -4.629 3.615 -5.199 1 98.94 76 PRO B N 1
ATOM 2754 C CA . PRO B 1 76 ? -4.895 2.25 -4.734 1 98.94 76 PRO B CA 1
ATOM 2755 C C . PRO B 1 76 ? -5.984 2.189 -3.668 1 98.94 76 PRO B C 1
ATOM 2757 O O . PRO B 1 76 ? -6.773 1.24 -3.639 1 98.94 76 PRO B O 1
ATOM 2760 N N . LEU B 1 77 ? -6.039 3.199 -2.752 1 98.88 77 LEU B N 1
ATOM 2761 C CA . LEU B 1 77 ? -7.102 3.252 -1.755 1 98.88 77 LEU B CA 1
ATOM 2762 C C . LEU B 1 77 ? -8.469 3.324 -2.422 1 98.88 77 LEU B C 1
ATOM 2764 O O . LEU B 1 77 ? -9.359 2.525 -2.117 1 98.88 77 LEU B O 1
ATOM 2768 N N . ILE B 1 78 ? -8.625 4.242 -3.348 1 98.81 78 ILE B N 1
ATOM 2769 C CA . ILE B 1 78 ? -9.906 4.461 -4.012 1 98.81 78 ILE B CA 1
ATOM 2770 C C . ILE B 1 78 ? -10.273 3.232 -4.84 1 98.81 78 ILE B C 1
ATOM 2772 O O . ILE B 1 78 ? -11.422 2.793 -4.84 1 98.81 78 ILE B O 1
ATOM 2776 N N . HIS B 1 79 ? -9.289 2.715 -5.539 1 98.69 79 HIS B N 1
ATOM 2777 C CA . HIS B 1 79 ? -9.492 1.511 -6.336 1 98.69 79 HIS B CA 1
ATOM 2778 C C . HIS B 1 79 ? -9.969 0.349 -5.469 1 98.69 79 HIS B C 1
ATOM 2780 O O . HIS B 1 79 ? -10.891 -0.377 -5.84 1 98.69 79 HIS B O 1
ATOM 2786 N N . THR B 1 80 ? -9.305 0.118 -4.328 1 98 80 THR B N 1
ATOM 2787 C CA . THR B 1 80 ? -9.68 -0.96 -3.42 1 98 80 THR B CA 1
ATOM 2788 C C . THR B 1 80 ? -11.07 -0.725 -2.848 1 98 80 THR B C 1
ATOM 2790 O O . THR B 1 80 ? -11.852 -1.667 -2.691 1 98 80 THR B O 1
ATOM 2793 N N . ALA B 1 81 ? -11.391 0.536 -2.518 1 97.56 81 ALA B N 1
ATOM 2794 C CA . ALA B 1 81 ? -12.75 0.868 -2.084 1 97.56 81 ALA B CA 1
ATOM 2795 C C . ALA B 1 81 ? -13.773 0.516 -3.16 1 97.56 81 ALA B C 1
ATOM 2797 O O . ALA B 1 81 ? -14.828 -0.044 -2.859 1 97.56 81 ALA B O 1
ATOM 2798 N N . TRP B 1 82 ? -13.43 0.838 -4.398 1 96.44 82 TRP B N 1
ATOM 2799 C CA . TRP B 1 82 ? -14.281 0.53 -5.543 1 96.44 82 TRP B CA 1
ATOM 2800 C C . TRP B 1 82 ? -14.531 -0.97 -5.648 1 96.44 82 TRP B C 1
ATOM 2802 O O . TRP B 1 82 ? -15.68 -1.41 -5.746 1 96.44 82 TRP B O 1
ATOM 2812 N N . CYS B 1 83 ? -13.5 -1.783 -5.496 1 93.56 83 CYS B N 1
ATOM 2813 C CA . CYS B 1 83 ? -13.602 -3.236 -5.578 1 93.56 83 CYS B CA 1
ATOM 2814 C C . CYS B 1 83 ? -14.32 -3.801 -4.355 1 93.56 83 CYS B C 1
ATOM 2816 O O . CYS B 1 83 ? -14.758 -4.953 -4.363 1 93.56 83 CYS B O 1
ATOM 2818 N N . SER B 1 84 ? -14.43 -2.955 -3.344 1 92.81 84 SER B N 1
ATOM 2819 C CA . SER B 1 84 ? -15.109 -3.365 -2.119 1 92.81 84 SER B CA 1
ATOM 2820 C C . SER B 1 84 ? -16.562 -2.926 -2.127 1 92.81 84 SER B C 1
ATOM 2822 O O . SER B 1 84 ? -17.266 -3.064 -1.122 1 92.81 84 SER B O 1
ATOM 2824 N N . GLY B 1 85 ? -17.016 -2.326 -3.209 1 91.69 85 GLY B N 1
ATOM 2825 C CA . GLY B 1 85 ? -18.438 -2.062 -3.344 1 91.69 85 GLY B CA 1
ATOM 2826 C C . GLY B 1 85 ? -18.766 -0.583 -3.357 1 91.69 85 GLY B C 1
ATOM 2827 O O . GLY B 1 85 ? -19.938 -0.205 -3.254 1 91.69 85 GLY B O 1
ATOM 2828 N N . LEU B 1 86 ? -17.797 0.32 -3.428 1 94.88 86 LEU B N 1
ATOM 2829 C CA . LEU B 1 86 ? -18.031 1.758 -3.496 1 94.88 86 LEU B CA 1
ATOM 2830 C C . LEU B 1 86 ? -18.828 2.119 -4.746 1 94.88 86 LEU B C 1
ATOM 2832 O O . LEU B 1 86 ? -18.422 1.769 -5.859 1 94.88 86 LEU B O 1
ATOM 2836 N N . THR B 1 87 ? -19.922 2.797 -4.551 1 94 87 THR B N 1
ATOM 2837 C CA . THR B 1 87 ? -20.766 3.229 -5.664 1 94 87 THR B CA 1
ATOM 2838 C C . THR B 1 87 ? -21.156 4.695 -5.508 1 94 87 THR B C 1
ATOM 2840 O O . THR B 1 87 ? -22.078 5.168 -6.164 1 94 87 THR B O 1
ATOM 2843 N N . THR B 1 88 ? -20.578 5.371 -4.566 1 96.81 88 THR B N 1
ATOM 2844 C CA . THR B 1 88 ? -20.859 6.777 -4.312 1 96.81 88 THR B CA 1
ATOM 2845 C C . THR B 1 88 ? -19.625 7.641 -4.598 1 96.81 88 THR B C 1
ATOM 2847 O O . THR B 1 88 ? -18.516 7.121 -4.734 1 96.81 88 THR B O 1
ATOM 2850 N N . MET B 1 89 ? -19.859 8.922 -4.641 1 98.12 89 MET B N 1
ATOM 2851 C CA . MET B 1 89 ? -18.812 9.867 -5.027 1 98.12 89 MET B CA 1
ATOM 2852 C C . MET B 1 89 ? -17.734 9.969 -3.941 1 98.12 89 MET B C 1
ATOM 2854 O O . MET B 1 89 ? -18.062 9.984 -2.75 1 98.12 89 MET B O 1
ATOM 2858 N N . VAL B 1 90 ? -16.5 9.992 -4.328 1 98.75 90 VAL B N 1
ATOM 2859 C CA . VAL B 1 90 ? -15.367 10.344 -3.486 1 98.75 90 VAL B CA 1
ATOM 2860 C C . VAL B 1 90 ? -14.828 11.711 -3.895 1 98.75 90 VAL B C 1
ATOM 2862 O O . VAL B 1 90 ? -14.359 11.891 -5.02 1 98.75 90 VAL B O 1
ATOM 2865 N N . ASP B 1 91 ? -14.914 12.672 -3.02 1 98.81 91 ASP B N 1
ATOM 2866 C CA . ASP B 1 91 ? -14.344 14 -3.242 1 98.81 91 ASP B CA 1
ATOM 2867 C C . ASP B 1 91 ? -12.906 14.07 -2.748 1 98.81 91 ASP B C 1
ATOM 2869 O O . ASP B 1 91 ? -12.633 13.828 -1.57 1 98.81 91 ASP B O 1
ATOM 2873 N N . ILE B 1 92 ? -12.016 14.352 -3.668 1 98.88 92 ILE B N 1
ATOM 2874 C CA . ILE B 1 92 ? -10.617 14.586 -3.328 1 98.88 92 ILE B CA 1
ATOM 2875 C C . ILE B 1 92 ? -10.328 16.078 -3.33 1 98.88 92 ILE B C 1
ATOM 2877 O O . ILE B 1 92 ? -10.477 16.75 -4.355 1 98.88 92 ILE B O 1
ATOM 2881 N N . TYR B 1 93 ? -9.969 16.594 -2.189 1 98.88 93 TYR B N 1
ATOM 2882 C CA . TYR B 1 93 ? -9.484 17.969 -2.074 1 98.88 93 TYR B CA 1
ATOM 2883 C C . TYR B 1 93 ? -7.961 18 -1.961 1 98.88 93 TYR B C 1
ATOM 2885 O O . TYR B 1 93 ? -7.391 17.406 -1.041 1 98.88 93 TYR B O 1
ATOM 2893 N N . GLY B 1 94 ? -7.277 18.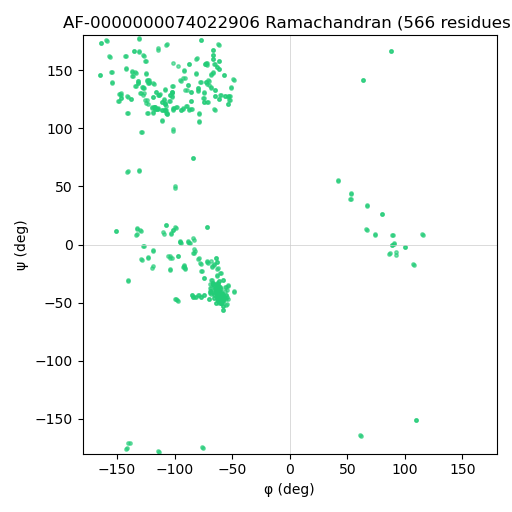578 -2.865 1 98.69 94 GLY B N 1
ATOM 2894 C CA . GLY B 1 94 ? -5.824 18.594 -2.834 1 98.69 94 GLY B CA 1
ATOM 2895 C C . GLY B 1 94 ? -5.223 19.719 -3.652 1 98.69 94 GLY B C 1
ATOM 2896 O O . GLY B 1 94 ? -5.949 20.531 -4.234 1 98.69 94 GLY B O 1
ATOM 2897 N N . PRO B 1 95 ? -3.906 19.891 -3.627 1 98.31 95 PRO B N 1
ATOM 2898 C CA . PRO B 1 95 ? -3.234 20.969 -4.352 1 98.31 95 PRO B CA 1
ATOM 2899 C C . PRO B 1 95 ? -3.332 20.812 -5.867 1 98.31 95 PRO B C 1
ATOM 2901 O O . PRO B 1 95 ? -3.787 19.781 -6.355 1 98.31 95 PRO B O 1
ATOM 2904 N N . GLU B 1 96 ? -2.945 21.938 -6.508 1 96.94 96 GLU B N 1
ATOM 2905 C CA . GLU B 1 96 ? -2.801 21.812 -7.953 1 96.94 96 GLU B CA 1
ATOM 2906 C C . GLU B 1 96 ? -1.934 20.609 -8.328 1 96.94 96 GLU B C 1
ATOM 2908 O O . GLU B 1 96 ? -0.907 20.359 -7.695 1 96.94 96 GLU B O 1
ATOM 2913 N N . GLY B 1 97 ? -2.363 19.844 -9.297 1 97.5 97 GLY B N 1
ATOM 2914 C CA . GLY B 1 97 ? -1.626 18.672 -9.727 1 97.5 97 GLY B CA 1
ATOM 2915 C C . GLY B 1 97 ? -2.287 17.375 -9.312 1 97.5 97 GLY B C 1
ATOM 2916 O O . GLY B 1 97 ? -1.97 16.312 -9.852 1 97.5 97 GLY B O 1
ATOM 2917 N N . ILE B 1 98 ? -3.189 17.453 -8.359 1 98.19 98 ILE B N 1
ATOM 2918 C CA . ILE B 1 98 ? -3.809 16.234 -7.844 1 98.19 98 ILE B CA 1
ATOM 2919 C C . ILE B 1 98 ? -4.664 15.586 -8.93 1 98.19 98 ILE B C 1
ATOM 2921 O O . ILE B 1 98 ? -4.789 14.359 -8.984 1 98.19 98 ILE B O 1
ATOM 2925 N N . GLN B 1 99 ? -5.293 16.391 -9.805 1 98.5 99 GLN B N 1
ATOM 2926 C CA . GLN B 1 99 ? -6.035 15.844 -10.93 1 98.5 99 GLN B CA 1
ATOM 2927 C C . GLN B 1 99 ? -5.129 15.016 -11.844 1 98.5 99 GLN B C 1
ATOM 2929 O O . GLN B 1 99 ? -5.523 13.953 -12.32 1 98.5 99 GLN B O 1
ATOM 2934 N N . ASP B 1 100 ? -3.945 15.586 -12.094 1 98.69 100 ASP B N 1
ATOM 2935 C CA . ASP B 1 100 ? -2.975 14.867 -12.914 1 98.69 100 ASP B CA 1
ATOM 2936 C C . ASP B 1 100 ? -2.619 13.516 -12.289 1 98.69 100 ASP B C 1
ATOM 2938 O O . ASP B 1 100 ? -2.473 12.516 -12.992 1 98.69 100 ASP B O 1
ATOM 2942 N N . TYR B 1 101 ? -2.408 13.508 -11 1 98.81 101 TYR B N 1
ATOM 2943 C CA . TYR B 1 101 ? -2.156 12.258 -10.305 1 98.81 101 TYR B CA 1
ATOM 2944 C C . TYR B 1 101 ? -3.27 11.25 -10.57 1 98.81 101 TYR B C 1
ATOM 2946 O O . TYR B 1 101 ? -3.006 10.102 -10.938 1 98.81 101 TYR B O 1
ATOM 2954 N N . TRP B 1 102 ? -4.504 11.695 -10.359 1 98.81 102 TRP B N 1
ATOM 2955 C CA . TRP B 1 102 ? -5.648 10.797 -10.508 1 98.81 102 TRP B CA 1
ATOM 2956 C C . TRP B 1 102 ? -5.746 10.273 -11.938 1 98.81 102 TRP B C 1
ATOM 2958 O O . TRP B 1 102 ? -5.93 9.07 -12.156 1 98.81 102 TRP B O 1
ATOM 2968 N N . ASP B 1 103 ? -5.586 11.164 -12.914 1 98.75 103 ASP B N 1
ATOM 2969 C CA . ASP B 1 103 ? -5.656 10.766 -14.312 1 98.75 103 ASP B CA 1
ATOM 2970 C C . ASP B 1 103 ? -4.574 9.734 -14.648 1 98.75 103 ASP B C 1
ATOM 2972 O O . ASP B 1 103 ? -4.832 8.773 -15.367 1 98.75 103 ASP B O 1
ATOM 2976 N N . GLY B 1 104 ? -3.381 9.984 -14.164 1 98.88 104 GLY B N 1
ATOM 2977 C CA . GLY B 1 104 ? -2.297 9.039 -14.359 1 98.88 104 GLY B CA 1
ATOM 2978 C C . GLY B 1 104 ? -2.564 7.684 -13.727 1 98.88 104 GLY B C 1
ATOM 2979 O O . GLY B 1 104 ? -2.262 6.645 -14.32 1 98.88 104 GLY B O 1
ATOM 2980 N N . PHE B 1 105 ? -3.141 7.711 -12.508 1 98.88 105 PHE B N 1
ATOM 2981 C CA . PHE B 1 105 ? -3.449 6.461 -11.82 1 98.88 105 PHE B CA 1
ATOM 2982 C C . PHE B 1 105 ? -4.449 5.637 -12.625 1 98.88 105 PHE B C 1
ATOM 2984 O O . PHE B 1 105 ? -4.242 4.438 -12.836 1 98.88 105 PHE B O 1
ATOM 2991 N N . VAL B 1 106 ? -5.516 6.305 -13.039 1 98.62 106 VAL B N 1
ATOM 2992 C CA . VAL B 1 106 ? -6.555 5.621 -13.805 1 98.62 106 VAL B CA 1
ATOM 2993 C C . VAL B 1 106 ? -5.961 5.055 -15.094 1 98.62 106 VAL B C 1
ATOM 2995 O O . VAL B 1 106 ? -6.32 3.953 -15.516 1 98.62 106 VAL B O 1
ATOM 2998 N N . ALA B 1 107 ? -5.086 5.797 -15.68 1 98.69 107 ALA B N 1
ATOM 2999 C CA . ALA B 1 107 ? -4.418 5.32 -16.891 1 98.69 107 ALA B CA 1
ATOM 3000 C C . ALA B 1 107 ? -3.58 4.078 -16.594 1 98.69 107 ALA B C 1
ATOM 3002 O O . ALA B 1 107 ? -3.561 3.133 -17.391 1 98.69 107 ALA B O 1
ATOM 3003 N N . SER B 1 108 ? -2.873 4.062 -15.523 1 98.75 108 SER B N 1
ATOM 3004 C CA . SER B 1 108 ? -2.035 2.928 -15.141 1 98.75 108 SER B CA 1
ATOM 3005 C C . SER B 1 108 ? -2.869 1.671 -14.93 1 98.75 108 SER B C 1
ATOM 3007 O O . SER B 1 108 ? -2.443 0.569 -15.281 1 98.75 108 SER B O 1
ATOM 3009 N N . MET B 1 109 ? -4.074 1.857 -14.383 1 98.62 109 MET B N 1
ATOM 3010 C CA . MET B 1 109 ? -4.906 0.721 -14 1 98.62 109 MET B CA 1
ATOM 3011 C C . MET B 1 109 ? -5.996 0.467 -15.031 1 98.62 109 MET B C 1
ATOM 3013 O O . MET B 1 109 ? -6.93 -0.296 -14.781 1 98.62 109 MET B O 1
ATOM 3017 N N . LYS B 1 110 ? -5.887 1.084 -16.188 1 98.38 110 LYS B N 1
ATOM 3018 C CA . LYS B 1 110 ? -6.938 1.042 -17.203 1 98.38 110 LYS B CA 1
ATOM 3019 C C . LYS B 1 110 ? -7.32 -0.396 -17.531 1 98.38 110 LYS B C 1
ATOM 3021 O O . LYS B 1 110 ? -8.508 -0.719 -17.656 1 98.38 110 LYS B O 1
ATOM 3026 N N . ALA B 1 111 ? -6.344 -1.28 -17.75 1 97.56 111 ALA B N 1
ATOM 3027 C CA . ALA B 1 111 ? -6.613 -2.668 -18.109 1 97.56 111 ALA B CA 1
ATOM 3028 C C . ALA B 1 111 ? -7.504 -3.346 -17.078 1 97.56 111 ALA B C 1
ATOM 3030 O O . ALA B 1 111 ? -8.5 -3.986 -17.422 1 97.56 111 ALA B O 1
ATOM 3031 N N . ASP B 1 112 ? -7.203 -3.18 -15.844 1 97.5 112 ASP B N 1
ATOM 3032 C CA . ASP B 1 112 ? -7.973 -3.797 -14.773 1 97.5 112 ASP B CA 1
ATOM 3033 C C . ASP B 1 112 ? -9.352 -3.158 -14.641 1 97.5 112 ASP B C 1
ATOM 3035 O O . ASP B 1 112 ? -10.359 -3.859 -14.5 1 97.5 112 ASP B O 1
ATOM 3039 N N . ILE B 1 113 ? -9.414 -1.813 -14.641 1 97.75 113 ILE B N 1
ATOM 3040 C CA . ILE B 1 113 ? -10.664 -1.083 -14.477 1 97.75 113 ILE B CA 1
ATOM 3041 C C . ILE B 1 113 ? -11.648 -1.495 -15.578 1 97.75 113 ILE B C 1
ATOM 3043 O O . ILE B 1 113 ? -12.789 -1.852 -15.289 1 97.75 113 ILE B O 1
ATOM 3047 N N . ASP B 1 114 ? -11.172 -1.476 -16.812 1 97.19 114 ASP B N 1
ATOM 3048 C CA . ASP B 1 114 ? -12.031 -1.842 -17.938 1 97.19 114 ASP B CA 1
ATOM 3049 C C . ASP B 1 114 ? -12.516 -3.285 -17.812 1 97.19 114 ASP B C 1
ATOM 3051 O O . ASP B 1 114 ? -13.688 -3.58 -18.062 1 97.19 114 ASP B O 1
ATOM 3055 N N . LEU B 1 115 ? -11.641 -4.137 -17.422 1 94.25 115 LEU B N 1
ATOM 3056 C CA . LEU B 1 115 ? -11.961 -5.551 -17.281 1 94.25 115 LEU B CA 1
ATOM 3057 C C . LEU B 1 115 ? -13.031 -5.754 -16.203 1 94.25 115 LEU B C 1
ATOM 3059 O O . LEU B 1 115 ? -13.969 -6.535 -16.391 1 94.25 115 LEU B O 1
ATOM 3063 N N . ARG B 1 116 ? -12.867 -5.129 -15.062 1 91.56 116 ARG B N 1
ATOM 3064 C CA . ARG B 1 116 ? -13.797 -5.297 -13.953 1 91.56 116 ARG B CA 1
ATOM 3065 C C . ARG B 1 116 ? -15.18 -4.758 -14.305 1 91.56 116 ARG B C 1
ATOM 3067 O O . ARG B 1 116 ? -16.188 -5.293 -13.859 1 91.56 116 ARG B O 1
ATOM 3074 N N . ILE B 1 117 ? -15.219 -3.672 -15.023 1 92 117 ILE B N 1
ATOM 3075 C CA . ILE B 1 117 ? -16.5 -3.127 -15.469 1 92 117 ILE B CA 1
ATOM 3076 C C . ILE B 1 117 ? -17.234 -4.164 -16.312 1 92 117 ILE B C 1
ATOM 3078 O O . ILE B 1 117 ? -18.406 -4.438 -16.094 1 92 117 ILE B O 1
ATOM 3082 N N . VAL B 1 118 ? -16.562 -4.828 -17.172 1 90.19 118 VAL B N 1
ATOM 3083 C CA . VAL B 1 118 ? -17.172 -5.754 -18.125 1 90.19 118 VAL B CA 1
ATOM 3084 C C . VAL B 1 118 ? -17.422 -7.098 -17.453 1 90.19 118 VAL B C 1
ATOM 3086 O O . VAL B 1 118 ? -18.516 -7.66 -17.547 1 90.19 118 VAL B O 1
ATOM 3089 N N . ASP B 1 119 ? -16.469 -7.59 -16.734 1 87.94 119 ASP B N 1
ATOM 3090 C CA . ASP B 1 119 ? -16.5 -8.961 -16.219 1 87.94 119 ASP B CA 1
ATOM 3091 C C . ASP B 1 119 ? -17.281 -9.039 -14.914 1 87.94 119 ASP B C 1
ATOM 3093 O O . ASP B 1 119 ? -18.047 -9.977 -14.703 1 87.94 119 ASP B O 1
ATOM 3097 N N . ASP B 1 120 ? -17.047 -8.07 -14.008 1 84.12 120 ASP B N 1
ATOM 3098 C CA . ASP B 1 120 ? -17.672 -8.094 -12.688 1 84.12 120 ASP B CA 1
ATOM 3099 C C . ASP B 1 120 ? -19 -7.316 -12.703 1 84.12 120 ASP B C 1
ATOM 3101 O O . ASP B 1 120 ? -19.812 -7.457 -11.797 1 84.12 120 ASP B O 1
ATOM 3105 N N . GLY B 1 121 ? -19.188 -6.465 -13.719 1 86.25 121 GLY B N 1
ATOM 3106 C CA . GLY B 1 121 ? -20.391 -5.656 -13.789 1 86.25 121 GLY B CA 1
ATOM 3107 C C . GLY B 1 121 ? -20.344 -4.43 -12.898 1 86.25 121 GLY B C 1
ATOM 3108 O O . GLY B 1 121 ? -21.375 -3.936 -12.445 1 86.25 121 GLY B O 1
ATOM 3109 N N . ARG B 1 122 ? -19.188 -3.984 -12.633 1 88.69 122 ARG B N 1
ATOM 3110 C CA . ARG B 1 122 ? -19.031 -2.814 -11.773 1 88.69 122 ARG B CA 1
ATOM 3111 C C . ARG B 1 122 ? -19.25 -1.524 -12.562 1 88.69 122 ARG B C 1
ATOM 3113 O O . ARG B 1 122 ? -18.938 -1.457 -13.75 1 88.69 122 ARG B O 1
ATOM 3120 N N . ASP B 1 123 ? -19.797 -0.545 -11.844 1 92.88 123 ASP B N 1
ATOM 3121 C CA . ASP B 1 123 ? -19.844 0.787 -12.438 1 92.88 123 ASP B CA 1
ATOM 3122 C C . ASP B 1 123 ? -18.438 1.352 -12.633 1 92.88 123 ASP B C 1
ATOM 3124 O O . ASP B 1 123 ? -17.484 0.914 -11.977 1 92.88 123 ASP B O 1
ATOM 3128 N N . ASP B 1 124 ? -18.344 2.232 -13.562 1 96.75 124 ASP B N 1
ATOM 3129 C CA . ASP B 1 124 ? -17.047 2.791 -13.93 1 96.75 124 ASP B CA 1
ATOM 3130 C C . ASP B 1 124 ? -16.453 3.596 -12.773 1 96.75 124 ASP B C 1
ATOM 3132 O O . ASP B 1 124 ? -17.016 4.609 -12.359 1 96.75 124 ASP B O 1
ATOM 3136 N N . LEU B 1 125 ? -15.312 3.141 -12.242 1 96.88 125 LEU B N 1
ATOM 3137 C CA . LEU B 1 125 ? -14.594 3.793 -11.156 1 96.88 125 LEU B CA 1
ATOM 3138 C C . LEU B 1 125 ? -14.43 5.285 -11.43 1 96.88 125 LEU B C 1
ATOM 3140 O O . LEU B 1 125 ? -14.547 6.105 -10.516 1 96.88 125 LEU B O 1
ATOM 3144 N N . ARG B 1 126 ? -14.141 5.695 -12.648 1 97.19 126 ARG B N 1
ATOM 3145 C CA . ARG B 1 126 ? -13.828 7.059 -13.062 1 97.19 126 ARG B CA 1
ATOM 3146 C C . ARG B 1 126 ? -15.008 7.988 -12.82 1 97.19 126 ARG B C 1
ATOM 3148 O O . ARG B 1 126 ? -14.836 9.203 -12.727 1 97.19 126 ARG B O 1
ATOM 3155 N N . ASP B 1 127 ? -16.156 7.445 -12.703 1 96.88 127 ASP B N 1
ATOM 3156 C CA . ASP B 1 127 ? -17.375 8.227 -12.508 1 96.88 127 ASP B CA 1
ATOM 3157 C C . ASP B 1 127 ? -17.562 8.57 -11.031 1 96.88 127 ASP B C 1
ATOM 3159 O O . ASP B 1 127 ? -18.422 9.398 -10.688 1 96.88 127 ASP B O 1
ATOM 3163 N N . PHE B 1 128 ? -16.719 8 -10.148 1 97.31 128 PHE B N 1
ATOM 3164 C CA . PHE B 1 128 ? -16.984 8.125 -8.719 1 97.31 128 PHE B CA 1
ATOM 3165 C C . PHE B 1 128 ? -15.953 9.031 -8.055 1 97.31 128 PHE B C 1
ATOM 3167 O O . PHE B 1 128 ? -15.859 9.078 -6.828 1 97.31 128 PHE B O 1
ATOM 3174 N N . VAL B 1 129 ? -15.141 9.734 -8.797 1 98.62 129 VAL B N 1
ATOM 3175 C CA . VAL B 1 129 ? -14.109 10.57 -8.188 1 98.62 129 VAL B CA 1
ATOM 3176 C C . VAL B 1 129 ? -14.234 12 -8.695 1 98.62 129 VAL B C 1
ATOM 3178 O O . VAL B 1 129 ? -14.359 12.234 -9.898 1 98.62 129 VAL B O 1
ATOM 3181 N N . ARG B 1 130 ? -14.359 12.898 -7.832 1 98.62 130 ARG B N 1
ATOM 3182 C CA . ARG B 1 130 ? -14.344 14.32 -8.141 1 98.62 130 ARG B CA 1
ATOM 3183 C C . ARG B 1 130 ? -13.188 15.023 -7.434 1 98.62 130 ARG B C 1
ATOM 3185 O O . ARG B 1 130 ? -13.047 14.914 -6.211 1 98.62 130 ARG B O 1
ATOM 3192 N N . VAL B 1 131 ? -12.391 15.734 -8.211 1 98.69 131 VAL B N 1
ATOM 3193 C CA . VAL B 1 131 ? -11.219 16.406 -7.672 1 98.69 131 VAL B CA 1
ATOM 3194 C C . VAL B 1 131 ? -11.508 17.906 -7.504 1 98.69 131 VAL B C 1
ATOM 3196 O O . VAL B 1 131 ? -12.094 18.531 -8.391 1 98.69 131 VAL B O 1
ATOM 3199 N N . HIS B 1 132 ? -11.195 18.391 -6.332 1 98.62 132 HIS B N 1
ATOM 3200 C CA . HIS B 1 132 ? -11.289 19.812 -6.008 1 98.62 132 HIS B CA 1
ATOM 3201 C C . HIS B 1 132 ? -9.922 20.391 -5.66 1 98.62 132 HIS B C 1
ATOM 3203 O O . HIS B 1 132 ? -9.297 19.969 -4.676 1 98.62 132 HIS B O 1
ATOM 3209 N N . VAL B 1 133 ? -9.5 21.344 -6.441 1 98.19 133 VAL B N 1
ATOM 3210 C CA . VAL B 1 133 ? -8.227 21.969 -6.133 1 98.19 133 VAL B CA 1
ATOM 3211 C C . VAL B 1 133 ? -8.383 22.906 -4.93 1 98.19 133 VAL B C 1
ATOM 3213 O O . VAL B 1 133 ? -9.312 23.719 -4.887 1 98.19 133 VAL B O 1
ATOM 3216 N N . VAL B 1 134 ? -7.465 22.734 -3.984 1 97.94 134 VAL B N 1
ATOM 3217 C CA . VAL B 1 134 ? -7.535 23.469 -2.727 1 97.94 134 VAL B CA 1
ATOM 3218 C C . VAL B 1 134 ? -6.656 24.719 -2.805 1 97.94 134 VAL B C 1
ATOM 3220 O O . VAL B 1 134 ? -5.602 24.703 -3.443 1 97.94 134 VAL B O 1
ATOM 3223 N N . ASP B 1 135 ? -7.09 25.75 -2.26 1 96.38 135 ASP B N 1
ATOM 3224 C CA . ASP B 1 135 ? -6.324 26.953 -1.929 1 96.38 135 ASP B CA 1
ATOM 3225 C C . ASP B 1 135 ? -6.582 27.391 -0.489 1 96.38 135 ASP B C 1
ATOM 3227 O O . ASP B 1 135 ? -7.309 26.719 0.247 1 96.38 135 ASP B O 1
ATOM 3231 N N . GLU B 1 136 ? -5.895 28.453 -0.047 1 97.5 136 GLU B N 1
ATOM 3232 C CA . GLU B 1 136 ? -6.16 28.984 1.287 1 97.5 136 GLU B CA 1
ATOM 3233 C C . GLU B 1 136 ? -7.629 29.375 1.443 1 97.5 136 GLU B C 1
ATOM 3235 O O . GLU B 1 136 ? -8.25 29.859 0.497 1 97.5 136 GLU B O 1
ATOM 3240 N N . GLY B 1 137 ? -8.117 29.188 2.646 1 98.25 137 GLY B N 1
ATOM 3241 C CA . GLY B 1 137 ? -9.508 29.516 2.912 1 98.25 137 GLY B CA 1
ATOM 3242 C C . GLY B 1 137 ? -10.375 28.297 3.131 1 98.25 137 GLY B C 1
ATOM 3243 O O . GLY B 1 137 ? -9.914 27.281 3.676 1 98.25 137 GLY B O 1
ATOM 3244 N N . VAL B 1 138 ? -11.656 28.422 2.787 1 98.62 138 VAL B N 1
ATOM 3245 C CA . VAL B 1 138 ? -12.617 27.344 3.031 1 98.62 138 VAL B CA 1
ATOM 3246 C C . VAL B 1 138 ? -12.406 26.219 2.021 1 98.62 138 VAL B C 1
ATOM 3248 O O . VAL B 1 138 ? -12.383 26.469 0.812 1 98.62 138 VAL B O 1
ATOM 3251 N N . VAL B 1 139 ? -12.234 25.047 2.486 1 98.44 139 VAL B N 1
ATOM 3252 C CA . VAL B 1 139 ? -12.07 23.844 1.662 1 98.44 139 VAL B CA 1
ATOM 3253 C C . VAL B 1 139 ? -13.406 23.125 1.538 1 98.44 139 VAL B C 1
ATOM 3255 O O . VAL B 1 139 ? -13.812 22.734 0.44 1 98.44 139 VAL B O 1
ATOM 3258 N N . LEU B 1 140 ? -14.016 22.953 2.701 1 96.62 140 LEU B N 1
ATOM 3259 C CA . LEU B 1 140 ? -15.258 22.203 2.803 1 96.62 140 LEU B CA 1
ATOM 3260 C C . LEU B 1 140 ? -16.141 22.766 3.91 1 96.62 140 LEU B C 1
ATOM 3262 O O . LEU B 1 140 ? -15.656 23.109 4.988 1 96.62 140 LEU B O 1
ATOM 3266 N N . ASP B 1 141 ? -17.375 23.031 3.643 1 97.81 141 ASP B N 1
ATOM 3267 C CA . ASP B 1 141 ? -18.422 23.406 4.598 1 97.81 141 ASP B CA 1
ATOM 3268 C C . ASP B 1 141 ? -19.656 22.531 4.43 1 97.81 141 ASP B C 1
ATOM 3270 O O . ASP B 1 141 ? -20.5 22.797 3.57 1 97.81 141 ASP B O 1
ATOM 3274 N N . ARG B 1 142 ? -19.734 21.516 5.254 1 96.69 142 ARG B N 1
ATOM 3275 C CA . ARG B 1 142 ? -20.75 20.5 5.027 1 96.69 142 ARG B CA 1
ATOM 3276 C C . ARG B 1 142 ? -21.25 19.922 6.352 1 96.69 142 ARG B C 1
ATOM 3278 O O . ARG B 1 142 ? -20.469 19.469 7.176 1 96.69 142 ARG B O 1
ATOM 3285 N N . ASP B 1 143 ? -22.531 19.922 6.613 1 96 143 ASP B N 1
ATOM 3286 C CA . ASP B 1 143 ? -23.203 19.219 7.703 1 96 143 ASP B CA 1
ATOM 3287 C C . ASP B 1 143 ? -22.562 19.562 9.047 1 96 143 ASP B C 1
ATOM 3289 O O . ASP B 1 143 ? -22.281 18.672 9.844 1 96 143 ASP B O 1
ATOM 3293 N N . GLY B 1 144 ? -22.172 20.844 9.234 1 97.44 144 GLY B N 1
ATOM 3294 C CA . GLY B 1 144 ? -21.688 21.328 10.516 1 97.44 144 GLY B CA 1
ATOM 3295 C C . GLY B 1 144 ? -20.188 21.188 10.68 1 97.44 144 GLY B C 1
ATOM 3296 O O . GLY B 1 144 ? -19.641 21.516 11.734 1 97.44 144 GLY B O 1
ATOM 3297 N N . LEU B 1 145 ? -19.562 20.672 9.672 1 98.06 145 LEU B N 1
ATOM 3298 C CA . LEU B 1 145 ? -18.109 20.578 9.672 1 98.06 145 LEU B CA 1
ATOM 3299 C C . LEU B 1 145 ? -17.5 21.578 8.711 1 98.06 145 LEU B C 1
ATOM 3301 O O . LEU B 1 145 ? -17.844 21.609 7.523 1 98.06 145 LEU B O 1
ATOM 3305 N N . LEU B 1 146 ? -16.703 22.453 9.242 1 98.62 146 LEU B N 1
ATOM 3306 C CA . LEU B 1 146 ? -15.977 23.422 8.43 1 98.62 146 LEU B CA 1
ATOM 3307 C C . LEU B 1 146 ? -14.492 23.078 8.352 1 98.62 146 LEU B C 1
ATOM 3309 O O . LEU B 1 146 ? -13.812 23.031 9.375 1 98.62 146 LEU B O 1
ATOM 3313 N N . ALA B 1 147 ? -14.023 22.766 7.184 1 98.81 147 ALA B N 1
ATOM 3314 C CA . ALA B 1 147 ? -12.602 22.562 6.945 1 98.81 147 ALA B CA 1
ATOM 3315 C C . ALA B 1 147 ? -11.992 23.766 6.219 1 98.81 147 ALA B C 1
ATOM 3317 O O . ALA B 1 147 ? -12.539 24.234 5.215 1 98.81 147 ALA B O 1
ATOM 3318 N N . THR B 1 148 ? -10.922 24.297 6.738 1 98.88 148 THR B N 1
ATOM 3319 C CA . THR B 1 148 ? -10.203 25.406 6.113 1 98.88 148 THR B CA 1
ATOM 3320 C C . THR B 1 148 ? -8.727 25.062 5.949 1 98.88 148 THR B C 1
ATOM 3322 O O . THR B 1 148 ? -8.227 24.109 6.559 1 98.88 148 THR B O 1
ATOM 3325 N N . ALA B 1 149 ? -8.062 25.812 5.094 1 98.81 149 ALA B N 1
ATOM 3326 C CA . ALA B 1 149 ? -6.648 25.578 4.82 1 98.81 149 ALA B CA 1
ATOM 3327 C C . ALA B 1 149 ? -5.863 26.891 4.848 1 98.81 149 ALA B C 1
ATOM 3329 O O . ALA B 1 149 ? -6.395 27.953 4.5 1 98.81 149 ALA B O 1
ATOM 3330 N N . ILE B 1 150 ? -4.637 26.844 5.258 1 98.75 150 ILE B N 1
ATOM 3331 C CA . ILE B 1 150 ? -3.631 27.859 5 1 98.75 150 ILE B CA 1
ATOM 3332 C C . ILE B 1 150 ? -2.41 27.234 4.332 1 98.75 150 ILE B C 1
ATOM 3334 O O . ILE B 1 150 ? -2.205 26.031 4.41 1 98.75 150 ILE B O 1
ATOM 3338 N N . ARG B 1 151 ? -1.655 28.062 3.654 1 98.06 151 ARG B N 1
ATOM 3339 C CA . ARG B 1 151 ? -0.406 27.578 3.076 1 98.06 151 ARG B CA 1
ATOM 3340 C C . ARG B 1 151 ? 0.679 27.453 4.141 1 98.06 151 ARG B C 1
ATOM 3342 O O . ARG B 1 151 ? 0.746 28.281 5.062 1 98.06 151 ARG B O 1
ATOM 3349 N N . THR B 1 152 ? 1.426 26.422 4.035 1 98.19 152 THR B N 1
ATOM 3350 C CA . THR B 1 152 ? 2.561 26.203 4.926 1 98.19 152 THR B CA 1
ATOM 3351 C C . THR B 1 152 ? 3.877 26.438 4.191 1 98.19 152 THR B C 1
ATOM 3353 O O . THR B 1 152 ? 3.881 26.812 3.018 1 98.19 152 THR B O 1
ATOM 3356 N N . GLU B 1 153 ? 4.984 26.438 4.93 1 97.62 153 GLU B N 1
ATOM 3357 C CA . GLU B 1 153 ? 6.316 26.641 4.371 1 97.62 153 GLU B CA 1
ATOM 3358 C C . GLU B 1 153 ? 7.059 25.312 4.23 1 97.62 153 GLU B C 1
ATOM 3360 O O . GLU B 1 153 ? 7.664 24.828 5.191 1 97.62 153 GLU B O 1
ATOM 3365 N N . HIS B 1 154 ? 7.043 24.75 3.043 1 97.19 154 HIS B N 1
ATOM 3366 C CA . HIS B 1 154 ? 7.695 23.484 2.729 1 97.19 154 HIS B CA 1
ATOM 3367 C C . HIS B 1 154 ? 8.344 23.531 1.35 1 97.19 154 HIS B C 1
ATOM 3369 O O . HIS B 1 154 ? 7.98 22.75 0.464 1 97.19 154 HIS B O 1
ATOM 3375 N N . PRO B 1 155 ? 9.32 24.406 1.209 1 94.56 155 PRO B N 1
ATOM 3376 C CA . PRO B 1 155 ? 9.938 24.578 -0.107 1 94.56 155 PRO B CA 1
ATOM 3377 C C . PRO B 1 155 ? 10.633 23.312 -0.604 1 94.56 155 PRO B C 1
ATOM 3379 O O . PRO B 1 155 ? 11.125 22.516 0.2 1 94.56 155 PRO B O 1
ATOM 3382 N N . PRO B 1 156 ? 10.734 23.125 -1.934 1 92.75 156 PRO B N 1
ATOM 3383 C CA . PRO B 1 156 ? 10.352 24.094 -2.973 1 92.75 156 PRO B CA 1
ATOM 3384 C C . PRO B 1 156 ? 8.859 24.047 -3.301 1 92.75 156 PRO B C 1
ATOM 3386 O O . PRO B 1 156 ? 8.398 24.766 -4.195 1 92.75 156 PRO B O 1
ATOM 3389 N N . LEU B 1 157 ? 8.086 23.25 -2.561 1 94.31 157 LEU B N 1
ATOM 3390 C CA . LEU B 1 157 ? 6.652 23.203 -2.801 1 94.31 157 LEU B CA 1
ATOM 3391 C C . LEU B 1 157 ? 5.988 24.516 -2.395 1 94.31 157 LEU B C 1
ATOM 3393 O O . LEU B 1 157 ? 6.332 25.094 -1.361 1 94.31 157 LEU B O 1
ATOM 3397 N N . VAL B 1 158 ? 5.164 24.922 -3.262 1 93.56 158 VAL B N 1
ATOM 3398 C CA . VAL B 1 158 ? 4.41 26.141 -2.973 1 93.56 158 VAL B CA 1
ATOM 3399 C C . VAL B 1 158 ? 3.021 25.781 -2.453 1 93.56 158 VAL B C 1
ATOM 3401 O O . VAL B 1 158 ? 2.557 26.344 -1.46 1 93.56 158 VAL B O 1
ATOM 3404 N N . ASP B 1 159 ? 2.404 24.844 -3.178 1 96.94 159 ASP B N 1
ATOM 3405 C CA . ASP B 1 159 ? 1.06 24.422 -2.799 1 96.94 159 ASP B CA 1
ATOM 3406 C C . ASP B 1 159 ? 1.109 23.344 -1.714 1 96.94 159 ASP B C 1
ATOM 3408 O O . ASP B 1 159 ? 0.905 22.156 -1.994 1 96.94 159 ASP B O 1
ATOM 3412 N N . CYS B 1 160 ? 1.403 23.703 -0.496 1 97.81 160 CYS B N 1
ATOM 3413 C CA . CYS B 1 160 ? 1.4 22.906 0.725 1 97.81 160 CYS B CA 1
ATOM 3414 C C . CYS B 1 160 ? 0.463 23.516 1.766 1 97.81 160 CYS B C 1
ATOM 3416 O O . CYS B 1 160 ? 0.428 24.734 1.948 1 97.81 160 CYS B O 1
ATOM 3418 N N . PHE B 1 161 ? -0.276 22.625 2.463 1 98.81 161 PHE B N 1
ATOM 3419 C CA . PHE B 1 161 ? -1.362 23.203 3.246 1 98.81 161 PHE B CA 1
ATOM 3420 C C . PHE B 1 161 ? -1.422 22.562 4.633 1 98.81 161 PHE B C 1
ATOM 3422 O O . PHE B 1 161 ? -1.15 21.375 4.789 1 98.81 161 PHE B O 1
ATOM 3429 N N . ALA B 1 162 ? -1.769 23.359 5.613 1 98.88 162 ALA B N 1
ATOM 3430 C CA . ALA B 1 162 ? -2.35 22.922 6.879 1 98.88 162 ALA B CA 1
ATOM 3431 C C . ALA B 1 162 ? -3.875 22.922 6.812 1 98.88 162 ALA B C 1
ATOM 3433 O O . ALA B 1 162 ? -4.469 23.719 6.082 1 98.88 162 ALA B O 1
ATOM 3434 N N . PHE B 1 163 ? -4.523 22.031 7.551 1 98.94 163 PHE B N 1
ATOM 3435 C CA . PHE B 1 163 ? -5.98 21.953 7.555 1 98.94 163 PHE B CA 1
ATOM 3436 C C . PHE B 1 163 ? -6.527 22.141 8.969 1 98.94 163 PHE B C 1
ATOM 3438 O O . PHE B 1 163 ? -5.953 21.625 9.93 1 98.94 163 PHE B O 1
ATOM 3445 N N . SER B 1 164 ? -7.598 22.875 9.086 1 98.88 164 SER B N 1
ATOM 3446 C CA . SER B 1 164 ? -8.391 23.016 10.305 1 98.88 164 SER B CA 1
ATOM 3447 C C . SER B 1 164 ? -9.773 22.406 10.141 1 98.88 164 SER B C 1
ATOM 3449 O O . SER B 1 164 ? -10.438 22.609 9.125 1 98.88 164 SER B O 1
ATOM 3451 N N . PHE B 1 165 ? -10.156 21.578 11.023 1 98.81 165 PHE B N 1
ATOM 3452 C CA . PHE B 1 165 ? -11.484 20.969 11.062 1 98.81 165 PHE B CA 1
ATOM 3453 C C . PHE B 1 165 ? -12.25 21.406 12.297 1 98.81 165 PHE B C 1
ATOM 3455 O O . PHE B 1 165 ? -11.859 21.109 13.43 1 98.81 165 PHE B O 1
ATOM 3462 N N . LYS B 1 166 ? -13.336 22.094 12.047 1 98.44 166 LYS B N 1
ATOM 3463 C CA . LYS B 1 166 ? -14.078 22.688 13.148 1 98.44 166 LYS B CA 1
ATOM 3464 C C . LYS B 1 166 ? -15.555 22.297 13.086 1 98.44 166 LYS B C 1
ATOM 3466 O O . LYS B 1 166 ? -16.156 22.297 12.016 1 98.44 166 LYS B O 1
ATOM 3471 N N . THR B 1 167 ? -16.062 21.812 14.172 1 98 167 THR B N 1
ATOM 3472 C CA . THR B 1 167 ? -17.5 21.672 14.414 1 98 167 THR B CA 1
ATOM 3473 C C . THR B 1 167 ? -17.938 22.594 15.547 1 98 167 THR B C 1
ATOM 3475 O O . THR B 1 167 ? -17.156 23.406 16.047 1 98 167 THR B O 1
ATOM 3478 N N . ALA B 1 168 ? -19.234 22.562 15.914 1 97.38 168 ALA B N 1
ATOM 3479 C CA . ALA B 1 168 ? -19.734 23.375 17.016 1 97.38 168 ALA B CA 1
ATOM 3480 C C . ALA B 1 168 ? -19.016 23.031 18.328 1 97.38 168 ALA B C 1
ATOM 3482 O O . ALA B 1 168 ? -18.812 23.906 19.172 1 97.38 168 ALA B O 1
ATOM 3483 N N . ASP B 1 169 ? -18.484 21.781 18.391 1 96.62 169 ASP B N 1
ATOM 3484 C CA . ASP B 1 169 ? -18.047 21.297 19.688 1 96.62 169 ASP B CA 1
ATOM 3485 C C . ASP B 1 169 ? -16.547 20.984 19.672 1 96.62 169 ASP B C 1
ATOM 3487 O O . ASP B 1 169 ? -15.93 20.859 20.734 1 96.62 169 ASP B O 1
ATOM 3491 N N . HIS B 1 170 ? -15.992 20.797 18.516 1 98.12 170 HIS B N 1
ATOM 3492 C CA . HIS B 1 170 ? -14.625 20.297 18.453 1 98.12 170 HIS B CA 1
ATOM 3493 C C . HIS B 1 170 ? -13.82 21.062 17.406 1 98.12 170 HIS B C 1
ATOM 3495 O O . HIS B 1 170 ? -14.375 21.547 16.422 1 98.12 170 HIS B O 1
ATOM 3501 N N . HIS B 1 171 ? -12.547 21.188 17.641 1 98.75 171 HIS B N 1
ATOM 3502 C CA . HIS B 1 171 ? -11.609 21.844 16.75 1 98.75 171 HIS B CA 1
ATOM 3503 C C . HIS B 1 171 ? -10.273 21.109 16.703 1 98.75 171 HIS B C 1
ATOM 3505 O O . HIS B 1 171 ? -9.594 20.984 17.719 1 98.75 171 HIS B O 1
ATOM 3511 N N . ALA B 1 172 ? -9.914 20.516 15.57 1 98.88 172 ALA B N 1
ATOM 3512 C CA . ALA B 1 172 ? -8.641 19.844 15.359 1 98.88 172 ALA B CA 1
ATOM 3513 C C . ALA B 1 172 ? -7.887 20.438 14.18 1 98.88 172 ALA B C 1
ATOM 3515 O O . ALA B 1 172 ? -8.492 20.797 13.164 1 98.88 172 ALA B O 1
ATOM 3516 N N . VAL B 1 173 ? -6.586 20.547 14.297 1 98.94 173 VAL B N 1
ATOM 3517 C CA . VAL B 1 173 ? -5.758 21.156 13.258 1 98.94 173 VAL B CA 1
ATOM 3518 C C . VAL B 1 173 ? -4.625 20.203 12.883 1 98.94 173 VAL B C 1
ATOM 3520 O O . VAL B 1 173 ? -4.039 19.547 13.75 1 98.94 173 VAL B O 1
ATOM 3523 N N . PHE B 1 174 ? -4.391 20.031 11.648 1 98.94 174 PHE B N 1
ATOM 3524 C CA . PHE B 1 174 ? -3.303 19.266 11.062 1 98.94 174 PHE B CA 1
ATOM 3525 C C . PHE B 1 174 ? -2.295 20.172 10.375 1 98.94 174 PHE B C 1
ATOM 3527 O O . PHE B 1 174 ? -2.645 20.906 9.445 1 98.94 174 PHE B O 1
ATOM 3534 N N . SER B 1 175 ? -1.079 20.125 10.758 1 98.81 175 SER B N 1
ATOM 3535 C CA . SER B 1 175 ? -0.096 21.109 10.328 1 98.81 175 SER B CA 1
ATOM 3536 C C . SER B 1 175 ? 0.353 20.844 8.891 1 98.81 175 SER B C 1
ATOM 3538 O O . SER B 1 175 ? 0.862 21.75 8.227 1 98.81 175 SER B O 1
ATOM 3540 N N . GLY B 1 176 ? 0.177 19.516 8.406 1 98.44 176 GLY B N 1
ATOM 3541 C CA . GLY B 1 176 ? 0.96 19.172 7.234 1 98.44 176 GLY B CA 1
ATOM 3542 C C . GLY B 1 176 ? 2.457 19.266 7.465 1 98.44 176 GLY B C 1
ATOM 3543 O O . GLY B 1 176 ? 2.922 19.156 8.602 1 98.44 176 GLY B O 1
ATOM 3544 N N . ASP B 1 177 ? 3.199 19.297 6.355 1 98.62 177 ASP B N 1
ATOM 3545 C CA . ASP B 1 177 ? 4.637 19.516 6.453 1 98.62 177 ASP B CA 1
ATOM 3546 C C . ASP B 1 177 ? 4.969 21.016 6.375 1 98.62 177 ASP B C 1
ATOM 3548 O O . ASP B 1 177 ? 4.453 21.719 5.508 1 98.62 177 ASP B O 1
ATO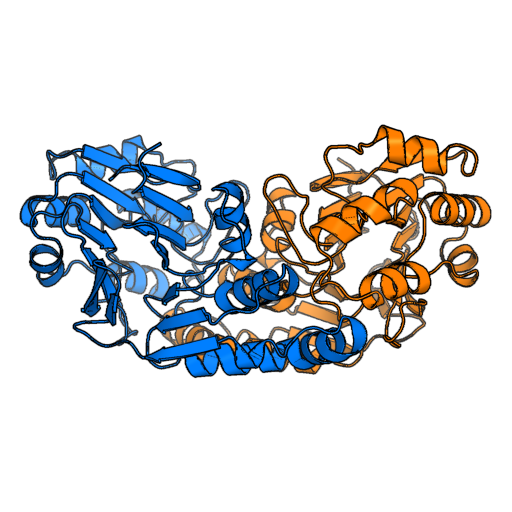M 3552 N N . THR B 1 178 ? 5.816 21.469 7.301 1 98.5 178 THR B N 1
ATOM 3553 C CA . THR B 1 178 ? 6.086 22.891 7.293 1 98.5 178 THR B CA 1
ATOM 3554 C C . THR B 1 178 ? 7.324 23.219 8.125 1 98.5 178 THR B C 1
ATOM 3556 O O . THR B 1 178 ? 7.562 22.594 9.164 1 98.5 178 THR B O 1
ATOM 3559 N N . ALA B 1 179 ? 8.039 24.188 7.695 1 97.31 179 ALA B N 1
ATOM 3560 C CA . ALA B 1 179 ? 8.883 24.938 8.617 1 97.31 179 ALA B CA 1
ATOM 3561 C C . ALA B 1 179 ? 8.039 25.734 9.617 1 97.31 179 ALA B C 1
ATOM 3563 O O . ALA B 1 179 ? 6.828 25.875 9.438 1 97.31 179 ALA B O 1
ATOM 3564 N N . PRO B 1 180 ? 8.664 26.125 10.773 1 96.31 180 PRO B N 1
ATOM 3565 C CA . PRO B 1 180 ? 7.867 26.922 11.703 1 96.31 180 PRO B CA 1
ATOM 3566 C C . PRO B 1 180 ? 7.309 28.188 11.055 1 96.31 180 PRO B C 1
ATOM 3568 O O . PRO B 1 180 ? 8.047 28.922 10.391 1 96.31 180 PRO B O 1
ATOM 3571 N N . ILE B 1 181 ? 6.016 28.375 11.188 1 96.62 181 ILE B N 1
ATOM 3572 C CA . ILE B 1 181 ? 5.398 29.578 10.656 1 96.62 181 ILE B CA 1
ATOM 3573 C C . ILE B 1 181 ? 4.449 30.172 11.695 1 96.62 181 ILE B C 1
ATOM 3575 O O . ILE B 1 181 ? 3.68 29.438 12.328 1 96.62 181 ILE B O 1
ATOM 3579 N N . LYS B 1 182 ? 4.504 31.469 11.852 1 97.06 182 LYS B N 1
ATOM 3580 C CA . LYS B 1 182 ? 3.684 32.156 12.844 1 97.06 182 LYS B CA 1
ATOM 3581 C C . LYS B 1 182 ? 2.199 32 12.531 1 97.06 182 LYS B C 1
ATOM 3583 O O . LYS B 1 182 ? 1.375 31.906 13.445 1 97.06 182 LYS B O 1
ATOM 3588 N N . ALA B 1 183 ? 1.848 31.969 11.289 1 98.12 183 ALA B N 1
ATOM 3589 C CA . ALA B 1 183 ? 0.457 31.891 10.852 1 98.12 183 ALA B CA 1
ATOM 3590 C C . ALA B 1 183 ? -0.225 30.641 11.43 1 98.12 183 ALA B C 1
ATOM 3592 O O . ALA B 1 183 ? -1.441 30.641 11.633 1 98.12 183 ALA B O 1
ATOM 3593 N N . LEU B 1 184 ? 0.551 29.594 11.648 1 98.5 184 LEU B N 1
ATOM 3594 C CA . LEU B 1 184 ? -0.02 28.359 12.164 1 98.5 184 LEU B CA 1
ATOM 3595 C C . LEU B 1 184 ? -0.508 28.531 13.602 1 98.5 184 LEU B C 1
ATOM 3597 O O . LEU B 1 184 ? -1.455 27.875 14.031 1 98.5 184 LEU B O 1
ATOM 3601 N N . GLU B 1 185 ? 0.143 29.422 14.375 1 98.19 185 GLU B N 1
ATOM 3602 C CA . GLU B 1 185 ? -0.283 29.703 15.742 1 98.19 185 GLU B CA 1
ATOM 3603 C C . GLU B 1 185 ? -1.691 30.297 15.766 1 98.19 185 GLU B C 1
ATOM 3605 O O . GLU B 1 185 ? -2.541 29.859 16.547 1 98.19 185 GLU B O 1
ATOM 3610 N N . ASP B 1 186 ? -1.936 31.266 14.844 1 97.69 186 ASP B N 1
ATOM 3611 C CA . ASP B 1 186 ? -3.268 31.859 14.742 1 97.69 186 ASP B CA 1
ATOM 3612 C C . ASP B 1 186 ? -4.273 30.844 14.203 1 97.69 186 ASP B C 1
ATOM 3614 O O . ASP B 1 186 ? -5.414 30.781 14.664 1 97.69 186 ASP B O 1
ATOM 3618 N N . PHE B 1 187 ? -3.859 30.109 13.281 1 98.69 187 PHE B N 1
ATOM 3619 C CA . PHE B 1 187 ? -4.695 29.141 12.594 1 98.69 187 PHE B CA 1
ATOM 3620 C C . PHE B 1 187 ? -5.184 28.062 13.57 1 98.69 187 PHE B C 1
ATOM 3622 O O . PHE B 1 187 ? -6.309 27.578 13.453 1 98.69 187 PHE B O 1
ATOM 3629 N N . ALA B 1 188 ? -4.375 27.703 14.586 1 98.75 188 ALA B N 1
ATOM 3630 C CA . ALA B 1 188 ? -4.676 26.625 15.523 1 98.75 188 ALA B CA 1
ATOM 3631 C C . ALA B 1 188 ? -5.145 27.172 16.859 1 98.75 188 ALA B C 1
ATOM 3633 O O . ALA B 1 188 ? -5.23 26.438 17.859 1 98.75 188 ALA B O 1
ATOM 3634 N N . ARG B 1 189 ? -5.395 28.469 16.922 1 98.69 189 ARG B N 1
ATOM 3635 C CA . ARG B 1 189 ? -5.688 29.125 18.188 1 98.69 189 ARG B CA 1
ATOM 3636 C C . ARG B 1 189 ? -6.828 28.438 18.922 1 98.69 189 ARG B C 1
ATOM 3638 O O . ARG B 1 189 ? -7.93 28.297 18.391 1 98.69 189 ARG B O 1
ATOM 3645 N N . GLY B 1 190 ? -6.5 27.984 20.109 1 98.38 190 GLY B N 1
ATOM 3646 C CA . GLY B 1 190 ? -7.508 27.438 21 1 98.38 190 GLY B CA 1
ATOM 3647 C C . GLY B 1 190 ? -7.992 26.062 20.594 1 98.38 190 GLY B C 1
ATOM 3648 O O . GLY B 1 190 ? -8.977 25.547 21.141 1 98.38 190 GLY B O 1
ATOM 3649 N N . ALA B 1 191 ? -7.398 25.391 19.625 1 98.81 191 ALA B N 1
ATOM 3650 C CA . ALA B 1 191 ? -7.84 24.078 19.156 1 98.81 191 ALA B CA 1
ATOM 3651 C C . ALA B 1 191 ? -7.773 23.047 20.266 1 98.81 191 ALA B C 1
ATOM 3653 O O . ALA B 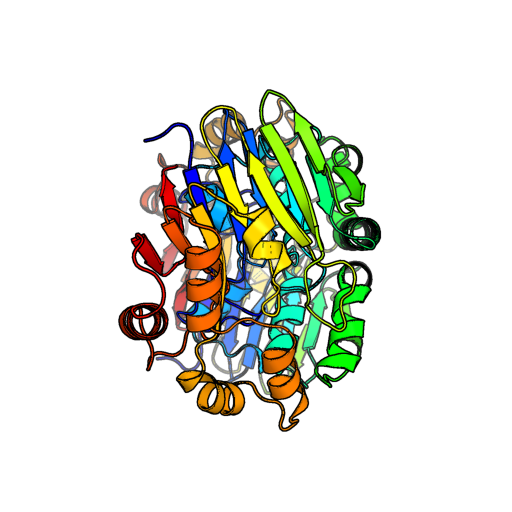1 191 ? -6.977 23.188 21.203 1 98.81 191 ALA B O 1
ATOM 3654 N N . ASP B 1 192 ? -8.672 22.047 20.172 1 98.75 192 ASP B N 1
ATOM 3655 C CA . ASP B 1 192 ? -8.633 20.906 21.078 1 98.75 192 ASP B CA 1
ATOM 3656 C C . ASP B 1 192 ? -7.398 20.047 20.844 1 98.75 192 ASP B C 1
ATOM 3658 O O . ASP B 1 192 ? -6.863 19.438 21.766 1 98.75 192 ASP B O 1
ATOM 3662 N N . LEU B 1 193 ? -6.988 19.969 19.609 1 98.94 193 LEU B N 1
ATOM 3663 C CA . LEU B 1 193 ? -5.887 19.094 19.203 1 98.94 193 LEU B CA 1
ATOM 3664 C C . LEU B 1 193 ? -5.129 19.703 18.016 1 98.94 193 LEU B C 1
ATOM 3666 O O . LEU B 1 193 ? -5.734 20.078 17.016 1 98.94 193 LEU B O 1
ATOM 3670 N N . LEU B 1 194 ? -3.893 19.891 18.156 1 98.94 194 LEU B N 1
ATOM 3671 C CA . LEU B 1 194 ? -2.977 20.188 17.062 1 98.94 194 LEU B CA 1
ATOM 3672 C C . LEU B 1 194 ? -2.1 18.984 16.75 1 98.94 194 LEU B C 1
ATOM 3674 O O . LEU B 1 194 ? -1.351 18.516 17.609 1 98.94 194 LEU B O 1
ATOM 3678 N N . ILE B 1 195 ? -2.271 18.391 15.609 1 98.94 195 ILE B N 1
ATOM 3679 C CA . ILE B 1 195 ? -1.341 17.406 15.086 1 98.94 195 ILE B CA 1
ATOM 3680 C C . ILE B 1 195 ? -0.231 18.094 14.305 1 98.94 195 ILE B C 1
ATOM 3682 O O . ILE B 1 195 ? -0.492 18.734 13.281 1 98.94 195 ILE B O 1
ATOM 3686 N N . HIS B 1 196 ? 0.95 18.016 14.711 1 98.94 196 HIS B N 1
ATOM 3687 C CA . HIS B 1 196 ? 2.057 18.766 14.133 1 98.94 196 HIS B CA 1
ATOM 3688 C C . HIS B 1 196 ? 3.211 17.844 13.75 1 98.94 196 HIS B C 1
ATOM 3690 O O . HIS B 1 196 ? 3.543 16.922 14.492 1 98.94 196 HIS B O 1
ATOM 3696 N N . GLU B 1 197 ? 3.791 18.016 12.586 1 98.75 197 GLU B N 1
ATOM 3697 C CA . GLU B 1 197 ? 5.016 17.297 12.266 1 98.75 197 GLU B CA 1
ATOM 3698 C C . GLU B 1 197 ? 6.141 17.672 13.234 1 98.75 197 GLU B C 1
ATOM 3700 O O . GLU B 1 197 ? 6.102 18.719 13.867 1 98.75 197 GLU B O 1
ATOM 3705 N N . ALA B 1 198 ? 7.102 16.781 13.328 1 98.44 198 ALA B N 1
ATOM 3706 C CA . ALA B 1 198 ? 8.195 17.078 14.25 1 98.44 198 ALA B CA 1
ATOM 3707 C C . ALA B 1 198 ? 9.477 16.359 13.836 1 98.44 198 ALA B C 1
ATOM 3709 O O . ALA B 1 198 ? 9.43 15.203 13.398 1 98.44 198 ALA B O 1
ATOM 3710 N N . MET B 1 199 ? 10.539 17.031 13.953 1 97.56 199 MET B N 1
ATOM 3711 C CA . MET B 1 199 ? 11.875 16.484 13.727 1 97.56 199 MET B CA 1
ATOM 3712 C C . MET B 1 199 ? 12.719 16.562 14.992 1 97.56 199 MET B C 1
ATOM 3714 O O . MET B 1 199 ? 12.672 17.562 15.719 1 97.56 199 MET B O 1
ATOM 3718 N N . LEU B 1 200 ? 13.453 15.57 15.273 1 96.75 200 LEU B N 1
ATOM 3719 C CA . LEU B 1 200 ? 14.375 15.57 16.406 1 96.75 200 LEU B CA 1
ATOM 3720 C C . LEU B 1 200 ? 15.773 15.984 15.961 1 96.75 200 LEU B C 1
ATOM 3722 O O . LEU B 1 200 ? 16.453 15.234 15.266 1 96.75 200 LEU B O 1
ATOM 3726 N N . GLU B 1 201 ? 16.203 17.047 16.453 1 92.31 201 GLU B N 1
ATOM 3727 C CA . GLU B 1 201 ? 17.469 17.625 16.047 1 92.31 201 GLU B CA 1
ATOM 3728 C C . GLU B 1 201 ? 18.625 16.672 16.328 1 92.31 201 GLU B C 1
ATOM 3730 O O . GLU B 1 201 ? 19.5 16.484 15.492 1 92.31 201 GLU B O 1
ATOM 3735 N N . SER B 1 202 ? 18.656 16.094 17.453 1 92.5 202 SER B N 1
ATOM 3736 C CA . SER B 1 202 ? 19.75 15.266 17.922 1 92.5 202 SER B CA 1
ATOM 3737 C C . SER B 1 202 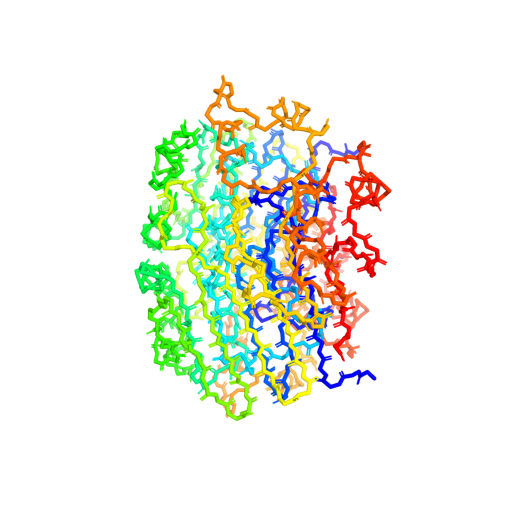? 19.891 14 17.078 1 92.5 202 SER B C 1
ATOM 3739 O O . SER B 1 202 ? 20.938 13.352 17.094 1 92.5 202 SER B O 1
ATOM 3741 N N . ALA B 1 203 ? 18.875 13.672 16.344 1 93.69 203 ALA B N 1
ATOM 3742 C CA . ALA B 1 203 ? 18.859 12.414 15.609 1 93.69 203 ALA B CA 1
ATOM 3743 C C . ALA B 1 203 ? 19.281 12.633 14.156 1 93.69 203 ALA B C 1
ATOM 3745 O O . ALA B 1 203 ? 19.547 11.672 13.43 1 93.69 203 ALA B O 1
ATOM 3746 N N . LEU B 1 204 ? 19.422 13.805 13.648 1 91.5 204 LEU B N 1
ATOM 3747 C CA . LEU B 1 204 ? 19.531 14.125 12.227 1 91.5 204 LEU B CA 1
ATOM 3748 C C . LEU B 1 204 ? 20.859 13.625 11.672 1 91.5 204 LEU B C 1
ATOM 3750 O O . LEU B 1 204 ? 20.906 13.07 10.57 1 91.5 204 LEU B O 1
ATOM 3754 N N . PRO B 1 205 ? 21.953 13.797 12.453 1 88.62 205 PRO B N 1
ATOM 3755 C CA . PRO B 1 205 ? 23.219 13.328 11.883 1 88.62 205 PRO B CA 1
ATOM 3756 C C . PRO B 1 205 ? 23.219 11.836 11.586 1 88.62 205 PRO B C 1
ATOM 3758 O O . PRO B 1 205 ? 23.656 11.414 10.516 1 88.62 205 PRO B O 1
ATOM 3761 N N . SER B 1 206 ? 22.75 11.102 12.531 1 88 206 SER B N 1
ATOM 3762 C CA . SER B 1 206 ? 22.688 9.656 12.336 1 88 206 SER B CA 1
ATOM 3763 C C . SER B 1 206 ? 21.75 9.297 11.188 1 88 206 SER B C 1
ATOM 3765 O O . SER B 1 206 ? 22.016 8.367 10.43 1 88 206 SER B O 1
ATOM 3767 N N . LEU B 1 207 ? 20.672 9.953 11.117 1 86.69 207 LEU B N 1
ATOM 3768 C CA . LEU B 1 207 ? 19.703 9.711 10.047 1 86.69 207 LEU B CA 1
ATOM 3769 C C . LEU B 1 207 ? 20.328 9.992 8.68 1 86.69 207 LEU B C 1
ATOM 3771 O O . LEU B 1 207 ? 20.141 9.219 7.738 1 86.69 207 LEU B O 1
ATOM 3775 N N . LEU B 1 208 ? 21.062 11.047 8.617 1 84.75 208 LEU B N 1
ATOM 3776 C CA . LEU B 1 208 ? 21.734 11.422 7.375 1 84.75 208 LEU B CA 1
ATOM 3777 C C . LEU B 1 208 ? 22.719 10.344 6.941 1 84.75 208 LEU B C 1
ATOM 3779 O O . LEU B 1 208 ? 22.844 10.047 5.75 1 84.75 208 LEU B O 1
ATOM 3783 N N . GLU B 1 209 ? 23.391 9.836 7.883 1 82.94 209 GLU B N 1
ATOM 3784 C CA . GLU B 1 209 ? 24.344 8.766 7.586 1 82.94 209 GLU B CA 1
ATOM 3785 C C . GLU B 1 209 ? 23.641 7.539 7.02 1 82.94 209 GLU B C 1
ATOM 3787 O O . GLU B 1 209 ? 24.172 6.859 6.141 1 82.94 209 GLU B O 1
ATOM 3792 N N . ARG B 1 210 ? 22.547 7.309 7.473 1 77.56 210 ARG B N 1
ATOM 3793 C CA . ARG B 1 210 ? 21.812 6.102 7.109 1 77.56 210 ARG B CA 1
ATOM 3794 C C . ARG B 1 210 ? 21.156 6.25 5.738 1 77.56 210 ARG B C 1
ATOM 3796 O O . ARG B 1 210 ? 21.141 5.301 4.949 1 77.56 210 ARG B O 1
ATOM 3803 N N . ILE B 1 211 ? 20.562 7.328 5.422 1 74.69 211 ILE B N 1
ATOM 3804 C CA . ILE B 1 211 ? 19.688 7.395 4.25 1 74.69 211 ILE B CA 1
ATOM 3805 C C . ILE B 1 211 ? 20.234 8.422 3.264 1 74.69 211 ILE B C 1
ATOM 3807 O O . ILE B 1 211 ? 19.688 8.602 2.172 1 74.69 211 ILE B O 1
ATOM 3811 N N . GLY B 1 212 ? 21.266 9.078 3.68 1 71.75 212 GLY B N 1
ATOM 3812 C CA . GLY B 1 212 ? 21.844 10.109 2.83 1 71.75 212 GLY B CA 1
ATOM 3813 C C . GLY B 1 212 ? 22.469 9.555 1.558 1 71.75 212 GLY B C 1
ATOM 3814 O O . GLY B 1 212 ? 22.734 8.352 1.467 1 71.75 212 GLY B O 1
ATOM 3815 N N . ASN B 1 213 ? 22.391 10.32 0.597 1 71.62 213 ASN B N 1
ATOM 3816 C CA . ASN B 1 213 ? 22.953 9.945 -0.694 1 71.62 213 ASN B CA 1
ATOM 3817 C C . ASN B 1 213 ? 24.328 10.57 -0.908 1 71.62 213 ASN B C 1
ATOM 3819 O O . ASN B 1 213 ? 24.797 10.672 -2.043 1 71.62 213 ASN B O 1
ATOM 3823 N N . GLY B 1 214 ? 24.844 11.031 0.099 1 70.75 214 GLY B N 1
ATOM 3824 C CA . GLY B 1 214 ? 26.172 11.609 0.007 1 70.75 214 GLY B CA 1
ATOM 3825 C C . GLY B 1 214 ? 26.141 13.102 -0.265 1 70.75 214 GLY B C 1
ATOM 3826 O O . GLY B 1 214 ? 27.188 13.75 -0.277 1 70.75 214 GLY B O 1
ATOM 3827 N N . SER B 1 215 ? 24.953 13.609 -0.513 1 77.19 215 SER B N 1
ATOM 3828 C CA . SER B 1 215 ? 24.828 15.047 -0.745 1 77.19 215 SER B CA 1
ATOM 3829 C C . SER B 1 215 ? 24.297 15.766 0.49 1 77.19 215 SER B C 1
ATOM 3831 O O . SER B 1 215 ? 23.688 15.141 1.357 1 77.19 215 SER B O 1
ATOM 3833 N N . ASP B 1 216 ? 24.609 17.016 0.557 1 84.19 216 ASP B N 1
ATOM 3834 C CA . ASP B 1 216 ? 24.109 17.812 1.671 1 84.19 216 ASP B CA 1
ATOM 3835 C C . ASP B 1 216 ? 22.688 18.312 1.412 1 84.19 216 ASP B C 1
ATOM 3837 O O . ASP B 1 216 ? 22.078 18.922 2.281 1 84.19 216 ASP B O 1
ATOM 3841 N N . LYS B 1 217 ? 22.234 18.031 0.306 1 86.56 217 LYS B N 1
ATOM 3842 C CA . LYS B 1 217 ? 20.953 18.562 -0.109 1 86.56 217 LYS B CA 1
ATOM 3843 C C . LYS B 1 217 ? 19.828 18.062 0.793 1 86.56 217 LYS B C 1
ATOM 3845 O O . LYS B 1 217 ? 18.906 18.812 1.118 1 86.56 217 LYS B O 1
ATOM 3850 N N . LEU B 1 218 ? 19.953 16.844 1.225 1 83.81 218 LEU B N 1
ATOM 3851 C CA . LEU B 1 218 ? 18.922 16.266 2.072 1 83.81 218 LEU B CA 1
ATOM 3852 C C . LEU B 1 218 ? 18.844 16.984 3.414 1 83.81 218 LEU B C 1
ATOM 3854 O O . LEU B 1 218 ? 17.766 17.359 3.863 1 83.81 218 LEU B O 1
ATOM 3858 N N . MET B 1 219 ? 19.953 17.219 4.016 1 86.94 219 MET B N 1
ATOM 3859 C CA . MET B 1 219 ? 20.016 17.953 5.277 1 86.94 219 MET B CA 1
ATOM 3860 C C . MET B 1 219 ? 19.453 19.359 5.117 1 86.94 219 MET B C 1
ATOM 3862 O O . MET B 1 219 ? 18.688 19.828 5.965 1 86.94 219 MET B O 1
ATOM 3866 N N . GLN B 1 220 ? 19.797 19.984 4.059 1 89.19 220 GLN B N 1
ATOM 3867 C CA . GLN B 1 220 ? 19.297 21.328 3.785 1 89.19 220 GLN B CA 1
ATOM 3868 C C . GLN B 1 220 ? 17.766 21.328 3.656 1 89.19 220 GLN B C 1
ATOM 3870 O O . GLN B 1 220 ? 17.109 22.25 4.141 1 89.19 220 GLN B O 1
ATOM 3875 N N . HIS B 1 221 ? 17.297 20.344 3.031 1 87.94 221 HIS B N 1
ATOM 3876 C CA . HIS B 1 221 ? 15.844 20.219 2.9 1 87.94 221 HIS B CA 1
ATOM 3877 C C . HIS B 1 221 ? 15.172 20.078 4.262 1 87.94 221 HIS B C 1
ATOM 3879 O O . HIS B 1 221 ? 14.188 20.766 4.551 1 87.94 221 HIS B O 1
ATOM 3885 N N . TRP B 1 222 ? 15.703 19.234 5.094 1 90 222 TRP B N 1
ATOM 3886 C CA . TRP B 1 222 ? 15.141 19.016 6.422 1 90 222 TRP B CA 1
ATOM 3887 C C . TRP B 1 222 ? 15.078 20.312 7.207 1 90 222 TRP B C 1
ATOM 3889 O O . TRP B 1 222 ? 14.023 20.688 7.73 1 90 222 TRP B O 1
ATOM 3899 N N . LEU B 1 223 ? 16.109 21.031 7.145 1 92.31 223 LEU B N 1
ATOM 3900 C CA . LEU B 1 223 ? 16.25 22.219 7.984 1 92.31 223 LEU B CA 1
ATOM 3901 C C . LEU B 1 223 ? 15.375 23.359 7.469 1 92.31 223 LEU B C 1
ATOM 3903 O O . LEU B 1 223 ? 14.844 24.156 8.258 1 92.31 223 LEU B O 1
ATOM 3907 N N . ARG B 1 224 ? 15.164 23.344 6.227 1 93.12 224 ARG B N 1
ATOM 3908 C CA . ARG B 1 224 ? 14.453 24.469 5.625 1 93.12 224 ARG B CA 1
ATOM 3909 C C . ARG B 1 224 ? 12.953 24.219 5.602 1 93.12 224 ARG B C 1
ATOM 3911 O O . ARG B 1 224 ? 12.156 25.156 5.527 1 93.12 224 ARG B O 1
ATOM 3918 N N . SER B 1 225 ? 12.594 22.969 5.695 1 95.5 225 SER B N 1
ATOM 3919 C CA . SER B 1 225 ? 11.234 22.672 5.262 1 95.5 225 SER B CA 1
ATOM 3920 C C . SER B 1 225 ? 10.461 21.922 6.344 1 95.5 225 SER B C 1
ATOM 3922 O O . SER B 1 225 ? 9.305 21.547 6.137 1 95.5 225 SER B O 1
ATOM 3924 N N . HIS B 1 226 ? 11.109 21.641 7.457 1 97.62 226 HIS B N 1
ATOM 3925 C CA . HIS B 1 226 ? 10.445 20.906 8.523 1 97.62 226 HIS B CA 1
ATOM 3926 C C . HIS B 1 226 ? 10.633 21.594 9.867 1 97.62 226 HIS B C 1
ATOM 3928 O O . HIS B 1 226 ? 11.414 22.531 9.992 1 97.62 226 HIS B O 1
ATOM 3934 N N . THR B 1 227 ? 9.914 21.234 10.828 1 98.44 227 THR B N 1
ATOM 3935 C CA . THR B 1 227 ? 9.844 21.844 12.148 1 98.44 227 THR B CA 1
ATOM 3936 C C . THR B 1 227 ? 10.484 20.953 13.195 1 98.44 227 THR B C 1
ATOM 3938 O O . THR B 1 227 ? 10.211 19.75 13.25 1 98.44 227 THR B O 1
ATOM 3941 N N . PHE B 1 228 ? 11.312 21.531 14.016 1 98.06 228 PHE B N 1
ATOM 3942 C CA . PHE B 1 228 ? 11.836 20.781 15.148 1 98.06 228 PHE B CA 1
ATOM 3943 C C . PHE B 1 228 ? 10.75 20.578 16.203 1 98.06 228 PHE B C 1
ATOM 3945 O O . PHE B 1 228 ? 9.828 21.375 16.312 1 98.06 228 PHE B O 1
ATOM 3952 N N . ALA B 1 229 ? 10.953 19.516 17.016 1 98.31 229 ALA B N 1
ATOM 3953 C CA . ALA B 1 229 ? 9.977 19.156 18.047 1 98.31 229 ALA B CA 1
ATOM 3954 C C . ALA B 1 229 ? 9.766 20.312 19.031 1 98.31 229 ALA B C 1
ATOM 3956 O O . ALA B 1 229 ? 8.633 20.609 19.406 1 98.31 229 ALA B O 1
ATOM 3957 N N . HIS B 1 230 ? 10.797 20.969 19.469 1 98.06 230 HIS B N 1
ATOM 3958 C CA . HIS B 1 230 ? 10.656 22.078 20.406 1 98.06 230 HIS B CA 1
ATOM 3959 C C . HIS B 1 230 ? 9.914 23.25 19.766 1 98.06 230 HIS B C 1
ATOM 3961 O O . HIS B 1 230 ? 9.164 23.953 20.453 1 98.06 230 HIS B O 1
ATOM 3967 N N . ASP B 1 231 ? 10.117 23.5 18.453 1 98.44 231 ASP B N 1
ATOM 3968 C CA . ASP B 1 231 ? 9.391 24.562 17.75 1 98.44 231 ASP B CA 1
ATOM 3969 C C . ASP B 1 231 ? 7.91 24.219 17.625 1 98.44 231 ASP B C 1
ATOM 3971 O O . ASP B 1 231 ? 7.055 25.109 17.688 1 98.44 231 ASP B O 1
ATOM 3975 N N . ALA B 1 232 ? 7.59 22.922 17.391 1 98.69 232 ALA B N 1
ATOM 3976 C CA . ALA B 1 232 ? 6.199 22.484 17.375 1 98.69 232 ALA B CA 1
ATOM 3977 C C . ALA B 1 232 ? 5.527 22.75 18.719 1 98.69 232 ALA B C 1
ATOM 3979 O O . ALA B 1 232 ? 4.379 23.203 18.766 1 98.69 232 ALA B O 1
ATOM 3980 N N . ALA B 1 233 ? 6.254 22.5 19.797 1 98.75 233 ALA B N 1
ATOM 3981 C CA . ALA B 1 233 ? 5.762 22.75 21.141 1 98.75 233 ALA B CA 1
ATOM 3982 C C . ALA B 1 233 ? 5.523 24.234 21.375 1 98.75 233 ALA B C 1
ATOM 3984 O O . ALA B 1 233 ? 4.523 24.625 21.984 1 98.75 233 ALA B O 1
ATOM 3985 N N . ILE B 1 234 ? 6.434 25.016 20.906 1 98.75 234 ILE B N 1
ATOM 3986 C CA . ILE B 1 234 ? 6.301 26.469 21.031 1 98.75 234 ILE B CA 1
ATOM 3987 C C . ILE B 1 234 ? 5.062 26.938 20.281 1 98.75 234 ILE B C 1
ATOM 3989 O O . ILE B 1 234 ? 4.277 27.734 20.797 1 98.75 234 ILE B O 1
ATOM 3993 N N . THR B 1 235 ? 4.91 26.438 19.047 1 98.75 235 THR B N 1
ATOM 3994 C CA . THR B 1 235 ? 3.725 26.75 18.25 1 98.75 235 THR B CA 1
ATOM 3995 C C . THR B 1 235 ? 2.453 26.391 19.016 1 98.75 235 THR B C 1
ATOM 3997 O O . THR B 1 235 ? 1.503 27.172 19.062 1 98.75 235 THR B O 1
ATOM 4000 N N . ALA B 1 236 ? 2.41 25.203 19.594 1 98.81 236 ALA B N 1
ATOM 4001 C CA . ALA B 1 236 ? 1.26 24.719 20.359 1 98.81 236 ALA B CA 1
ATOM 4002 C C . ALA B 1 236 ? 0.977 25.641 21.547 1 98.81 236 ALA B C 1
ATOM 4004 O O . ALA B 1 236 ? -0.175 26 21.797 1 98.81 236 ALA B O 1
ATOM 4005 N N . ALA B 1 237 ? 2.02 26 22.266 1 98.75 237 ALA B N 1
ATOM 4006 C CA . ALA B 1 237 ? 1.887 26.875 23.422 1 98.75 237 ALA B CA 1
ATOM 4007 C C . ALA B 1 237 ? 1.334 28.234 23.016 1 98.75 237 ALA B C 1
ATOM 4009 O O . ALA B 1 237 ? 0.395 28.734 23.641 1 98.75 237 ALA B O 1
ATOM 4010 N N . ASN B 1 238 ? 1.966 28.812 21.984 1 98.62 238 ASN B N 1
ATOM 4011 C CA . ASN B 1 238 ? 1.549 30.125 21.516 1 98.62 238 ASN B CA 1
ATOM 4012 C C . ASN B 1 238 ? 0.111 30.094 21 1 98.62 238 ASN B C 1
ATOM 4014 O O . ASN B 1 238 ? -0.608 31.094 21.125 1 98.62 238 ASN B O 1
ATOM 4018 N N . ALA B 1 239 ? -0.319 29 20.406 1 98.69 239 ALA B N 1
ATOM 4019 C CA . ALA B 1 239 ? -1.674 28.844 19.875 1 98.69 239 ALA B CA 1
ATOM 4020 C C . ALA B 1 239 ? -2.67 28.578 21 1 98.69 239 ALA B C 1
ATOM 4022 O O . ALA B 1 239 ? -3.879 28.719 20.812 1 98.69 239 ALA B O 1
ATOM 4023 N N . GLY B 1 240 ? -2.166 28.188 22.172 1 98.5 240 GLY B N 1
ATOM 4024 C CA . GLY B 1 240 ? -3.035 27.859 23.281 1 98.5 240 GLY B CA 1
ATOM 4025 C C . GLY B 1 240 ? -3.863 26.609 23.047 1 98.5 240 GLY B C 1
ATOM 4026 O O . GLY B 1 240 ? -5.039 26.562 23.422 1 98.5 240 GLY B O 1
ATOM 4027 N N . VAL B 1 241 ? -3.322 25.641 22.328 1 98.69 241 VAL B N 1
ATOM 4028 C CA . VAL B 1 241 ? -4.066 24.406 22.094 1 98.69 241 VAL B CA 1
ATOM 4029 C C . VAL B 1 241 ? -4.113 23.562 23.359 1 98.69 241 VAL B C 1
ATOM 4031 O O . VAL B 1 241 ? -3.26 23.703 24.234 1 98.69 241 VAL B O 1
ATOM 4034 N N . LYS B 1 242 ? -5.109 22.719 23.453 1 98.44 242 LYS B N 1
ATOM 4035 C CA . LYS B 1 242 ? -5.242 21.859 24.641 1 98.44 242 LYS B CA 1
ATOM 4036 C C . LYS B 1 242 ? -4.262 20.703 24.578 1 98.44 242 LYS B C 1
ATOM 4038 O O . LYS B 1 242 ? -3.627 20.359 25.594 1 98.44 242 LYS B O 1
ATOM 4043 N N . ARG B 1 243 ? -4.152 20.047 23.422 1 98.75 243 ARG B N 1
ATOM 4044 C CA . ARG B 1 243 ? -3.291 18.875 23.219 1 98.75 243 ARG B CA 1
ATOM 4045 C C . ARG B 1 243 ? -2.453 19.031 21.953 1 98.75 243 ARG B C 1
ATOM 4047 O O . ARG B 1 243 ? -2.93 19.547 20.953 1 98.75 243 ARG B O 1
ATOM 4054 N N . LEU B 1 244 ? -1.221 18.594 22.031 1 98.88 244 LEU B N 1
ATOM 4055 C CA . LEU B 1 244 ? -0.3 18.516 20.906 1 98.88 244 LEU B CA 1
ATOM 4056 C C . LEU B 1 244 ? 0.057 17.062 20.578 1 98.88 244 LEU B C 1
ATOM 4058 O O . LEU B 1 244 ? 0.556 16.344 21.453 1 98.88 244 LEU B O 1
ATOM 4062 N N . ALA B 1 245 ? -0.289 16.609 19.422 1 98.88 245 ALA B N 1
ATOM 4063 C CA . ALA B 1 245 ? 0.157 15.297 18.938 1 98.88 245 ALA B CA 1
ATOM 4064 C C . ALA B 1 245 ? 1.258 15.445 17.891 1 98.88 245 ALA B C 1
ATOM 4066 O O . ALA B 1 245 ? 1.081 16.141 16.891 1 98.88 245 ALA B O 1
ATOM 4067 N N . LEU B 1 246 ? 2.373 14.82 18.172 1 98.75 246 LEU B N 1
ATOM 4068 C CA . LEU B 1 246 ? 3.455 14.797 17.188 1 98.75 246 LEU B CA 1
ATOM 4069 C C . LEU B 1 246 ? 3.271 13.656 16.203 1 98.75 246 LEU B C 1
ATOM 4071 O O . LEU B 1 246 ? 3.012 12.516 16.594 1 98.75 246 LEU B O 1
ATOM 4075 N N . SER B 1 247 ? 3.369 13.922 14.93 1 98.44 247 SER B N 1
ATOM 4076 C CA . SER B 1 247 ? 3.287 12.961 13.836 1 98.44 247 SER B CA 1
ATOM 4077 C C . SER B 1 247 ? 4.277 13.305 12.727 1 98.44 247 SER B C 1
ATOM 4079 O O . SER B 1 247 ? 5.125 14.18 12.891 1 98.44 247 SER B O 1
ATOM 4081 N N . HIS B 1 248 ? 4.23 12.531 11.602 1 98.56 248 HIS B N 1
ATOM 4082 C CA . HIS B 1 248 ? 5.262 12.734 10.594 1 98.56 248 HIS B CA 1
ATOM 4083 C C . HIS B 1 248 ? 6.637 12.906 11.227 1 98.56 248 HIS B C 1
ATOM 4085 O O . HIS B 1 248 ? 7.312 13.906 11 1 98.56 248 HIS B O 1
ATOM 4091 N N . LEU B 1 249 ? 7.035 11.992 12.016 1 97.75 249 LEU B N 1
ATOM 4092 C CA . LEU B 1 249 ? 8.219 12.078 12.867 1 97.75 249 LEU B CA 1
ATOM 4093 C C . LEU B 1 249 ? 9.484 11.805 12.062 1 97.75 249 LEU B C 1
ATOM 4095 O O . LEU B 1 249 ? 9.562 10.812 11.336 1 97.75 249 LEU B O 1
ATOM 4099 N N . ILE B 1 250 ? 10.445 12.625 12.234 1 95 250 ILE B N 1
ATOM 4100 C CA . ILE B 1 250 ? 11.758 12.453 11.609 1 95 250 ILE B CA 1
ATOM 4101 C C . ILE B 1 250 ? 12.844 12.445 12.688 1 95 250 ILE B C 1
ATOM 4103 O O . ILE B 1 250 ? 13.125 13.484 13.297 1 95 250 ILE B O 1
ATOM 4107 N N . PRO B 1 251 ? 13.57 11.422 12.984 1 93.5 251 PRO B N 1
ATOM 4108 C CA . PRO B 1 251 ? 13.219 10.102 12.461 1 93.5 251 PRO B CA 1
ATOM 4109 C C . PRO B 1 251 ? 12.102 9.43 13.258 1 93.5 251 PRO B C 1
ATOM 4111 O O . PRO B 1 251 ? 11.812 9.828 14.391 1 93.5 251 PRO B O 1
ATOM 4114 N N . SER B 1 252 ? 11.438 8.422 12.617 1 88.44 252 SER B N 1
ATOM 4115 C CA . SER B 1 252 ? 10.43 7.645 13.328 1 88.44 252 SER B CA 1
ATOM 4116 C C . SER B 1 252 ? 10.945 6.254 13.688 1 88.44 252 SER B C 1
ATOM 4118 O O . SER B 1 252 ? 10.336 5.551 14.492 1 88.44 252 SER B O 1
ATOM 4120 N N . ASP B 1 253 ? 12.016 5.855 13.211 1 83.81 253 ASP B N 1
ATOM 4121 C CA . ASP B 1 253 ? 12.383 4.445 13.281 1 83.81 253 ASP B CA 1
ATOM 4122 C C . ASP B 1 253 ? 13.82 4.273 13.766 1 83.81 253 ASP B C 1
ATOM 4124 O O . ASP B 1 253 ? 14.469 3.262 13.477 1 83.81 253 ASP B O 1
ATOM 4128 N N . ASP B 1 254 ? 14.391 5.25 14.281 1 88.19 254 ASP B N 1
ATOM 4129 C CA . ASP B 1 254 ? 15.711 5.125 14.883 1 88.19 254 ASP B CA 1
ATOM 4130 C C . ASP B 1 254 ? 15.633 4.512 16.281 1 88.19 254 ASP B C 1
ATOM 4132 O O . ASP B 1 254 ? 15.102 5.129 17.203 1 88.19 254 ASP B O 1
ATOM 4136 N N . PRO B 1 255 ? 16.156 3.355 16.391 1 86.94 255 PRO B N 1
ATOM 4137 C CA . PRO B 1 255 ? 16.016 2.643 17.656 1 86.94 255 PRO B CA 1
ATOM 4138 C C . PRO B 1 255 ? 16.703 3.371 18.812 1 86.94 255 PRO B C 1
ATOM 4140 O O . PRO B 1 255 ? 16.438 3.062 19.984 1 86.94 255 PRO B O 1
ATOM 4143 N N . SER B 1 256 ? 17.531 4.305 18.562 1 91.56 256 SER B N 1
ATOM 4144 C CA . SER B 1 256 ? 18.25 5.043 19.594 1 91.56 256 SER B CA 1
ATOM 4145 C C . SER B 1 256 ? 17.359 6.117 20.219 1 91.56 256 SER B C 1
ATOM 4147 O O . SER B 1 256 ? 17.688 6.684 21.266 1 91.56 256 SER B O 1
ATOM 4149 N N . TYR B 1 257 ? 16.234 6.355 19.562 1 92.88 257 TYR B N 1
ATOM 4150 C CA . TYR B 1 257 ? 15.312 7.379 20.031 1 92.88 257 TYR B CA 1
ATOM 4151 C C . TYR B 1 257 ? 13.922 6.797 20.266 1 92.88 257 TYR B C 1
ATOM 4153 O O . TYR B 1 257 ? 13.484 5.902 19.547 1 92.88 257 TYR B O 1
ATOM 4161 N N . GLY B 1 258 ? 13.305 7.266 21.312 1 90.81 258 GLY B N 1
ATOM 4162 C CA . GLY B 1 258 ? 11.961 6.828 21.641 1 90.81 258 GLY B CA 1
ATOM 4163 C C . GLY B 1 258 ? 11.07 7.957 22.141 1 90.81 258 GLY B C 1
ATOM 4164 O O . GLY B 1 258 ? 11.422 9.133 22 1 90.81 258 GLY B O 1
ATOM 4165 N N . PRO B 1 259 ? 9.945 7.555 22.609 1 93.31 259 PRO B N 1
ATOM 4166 C CA . PRO B 1 259 ? 8.977 8.555 23.047 1 93.31 259 PRO B CA 1
ATOM 4167 C C . PRO B 1 259 ? 9.555 9.547 24.047 1 93.31 259 PRO B C 1
ATOM 4169 O O . PRO B 1 259 ? 9.211 10.734 24.031 1 93.31 259 PRO B O 1
ATOM 4172 N N . LYS B 1 260 ? 10.43 9.102 24.906 1 95.31 260 LYS B N 1
ATOM 4173 C CA . LYS B 1 260 ? 11.016 9.969 25.922 1 95.31 260 LYS B CA 1
ATOM 4174 C C . LYS B 1 260 ? 11.82 11.102 25.297 1 95.31 260 LYS B C 1
ATOM 4176 O O . LYS B 1 260 ? 11.836 12.219 25.812 1 95.31 260 LYS B O 1
ATOM 4181 N N . ASP B 1 261 ? 12.516 10.789 24.25 1 96.75 261 ASP B N 1
ATOM 4182 C CA . ASP B 1 261 ? 13.312 11.805 23.562 1 96.75 261 ASP B CA 1
ATOM 4183 C C . ASP B 1 261 ? 12.43 12.906 23 1 96.75 261 ASP B C 1
ATOM 4185 O O . ASP B 1 261 ? 12.781 14.086 23.078 1 96.75 261 ASP B O 1
ATOM 4189 N N . TRP B 1 262 ? 11.289 12.523 22.484 1 97.12 262 TRP B N 1
ATOM 4190 C CA . TRP B 1 262 ? 10.344 13.492 21.938 1 97.12 262 TRP B CA 1
ATOM 4191 C C . TRP B 1 262 ? 9.727 14.328 23.062 1 97.12 262 TRP B C 1
ATOM 4193 O O . TRP B 1 262 ? 9.586 15.547 22.922 1 97.12 262 TRP B O 1
ATOM 4203 N N . GLN B 1 263 ? 9.406 13.672 24.094 1 96.94 263 GLN B N 1
ATOM 4204 C CA . GLN B 1 263 ? 8.836 14.352 25.25 1 96.94 263 GLN B CA 1
ATOM 4205 C C . GLN B 1 263 ? 9.82 15.375 25.828 1 96.94 263 GLN B C 1
ATOM 4207 O O . GLN B 1 263 ? 9.438 16.516 26.125 1 96.94 263 GLN B O 1
ATOM 4212 N N . GLU B 1 264 ? 11.008 14.945 25.969 1 97.06 264 GLU B N 1
ATOM 4213 C CA . GLU B 1 264 ? 12.031 15.828 26.516 1 97.06 264 GLU B CA 1
ATOM 4214 C C . GLU B 1 264 ? 12.258 17.047 25.609 1 97.06 264 GLU B C 1
ATOM 4216 O O . GLU B 1 264 ? 12.453 18.156 26.109 1 97.06 264 GLU B O 1
ATOM 4221 N N . ALA B 1 265 ? 12.211 16.812 24.328 1 97.38 265 ALA B N 1
ATOM 4222 C CA . ALA B 1 265 ? 12.43 17.891 23.359 1 97.38 265 ALA B CA 1
ATOM 4223 C C . ALA B 1 265 ? 11.344 18.953 23.484 1 97.38 265 ALA B C 1
ATOM 4225 O O . ALA B 1 265 ? 11.578 20.125 23.172 1 97.38 265 ALA B O 1
ATOM 4226 N N . CYS B 1 266 ? 10.141 18.578 23.953 1 97.81 266 CYS B N 1
ATOM 4227 C CA . CYS B 1 266 ? 8.992 19.469 23.969 1 97.81 266 CYS B CA 1
ATOM 4228 C C . CYS B 1 266 ? 8.727 19.984 25.375 1 97.81 266 CYS B C 1
ATOM 4230 O O . CYS B 1 266 ? 8 20.969 25.547 1 97.81 266 CYS B O 1
ATOM 4232 N N . ALA B 1 267 ? 9.18 19.359 26.438 1 95.62 267 ALA B N 1
ATOM 4233 C CA . ALA B 1 267 ? 8.781 19.484 27.828 1 95.62 267 ALA B CA 1
ATOM 4234 C C . ALA B 1 267 ? 8.906 20.938 28.297 1 95.62 267 ALA B C 1
ATOM 4236 O O . ALA B 1 267 ? 8.055 21.438 29.031 1 95.62 267 ALA B O 1
ATOM 4237 N N . SER B 1 268 ? 9.867 21.703 27.969 1 96.12 268 SER B N 1
ATO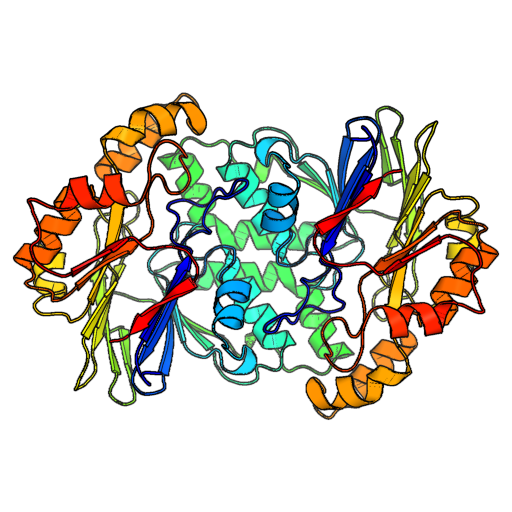M 4238 C CA . SER B 1 268 ? 10.078 23.047 28.484 1 96.12 268 SER B CA 1
ATOM 4239 C C . SER B 1 268 ? 9.312 24.078 27.672 1 96.12 268 SER B C 1
ATOM 4241 O O . SER B 1 268 ? 9.305 25.266 28.016 1 96.12 268 SER B O 1
ATOM 4243 N N . HIS B 1 269 ? 8.586 23.641 26.688 1 97.88 269 HIS B N 1
ATOM 4244 C CA . HIS B 1 269 ? 8.039 24.609 25.75 1 97.88 269 HIS B CA 1
ATOM 4245 C C . HIS B 1 269 ? 6.516 24.5 25.672 1 97.88 269 HIS B C 1
ATOM 4247 O O . HIS B 1 269 ? 5.859 25.391 25.125 1 97.88 269 HIS B O 1
ATOM 4253 N N . PHE B 1 270 ? 5.969 23.516 26.219 1 98.12 270 PHE B N 1
ATOM 4254 C CA . PHE B 1 270 ? 4.531 23.266 26.156 1 98.12 270 PHE B CA 1
ATOM 4255 C C . PHE B 1 270 ? 4.035 22.609 27.422 1 98.12 270 PHE B C 1
ATOM 4257 O O . PHE B 1 270 ? 4.539 21.547 27.812 1 98.12 270 PHE B O 1
ATOM 4264 N N . ASP B 1 271 ? 2.961 23.141 28.031 1 96.62 271 ASP B N 1
ATOM 4265 C CA . ASP B 1 271 ? 2.48 22.672 29.328 1 96.62 271 ASP B CA 1
ATOM 4266 C C . ASP B 1 271 ? 1.231 21.812 29.172 1 96.62 271 ASP B C 1
ATOM 4268 O O . ASP B 1 271 ? 0.75 21.219 30.141 1 96.62 271 ASP B O 1
ATOM 4272 N N . GLY B 1 272 ? 0.636 21.812 27.969 1 97.06 272 GLY B N 1
ATOM 4273 C CA . GLY B 1 272 ? -0.524 20.969 27.734 1 97.06 272 GLY B CA 1
ATOM 4274 C C . GLY B 1 272 ? -0.168 19.5 27.547 1 97.06 272 GLY B C 1
ATOM 4275 O O . GLY B 1 272 ? 0.97 19.094 27.797 1 97.06 272 GLY B O 1
ATOM 4276 N N . GLU B 1 273 ? -1.132 18.688 27.219 1 98 273 GLU B N 1
ATOM 4277 C CA . GLU B 1 273 ? -0.914 17.25 26.984 1 98 273 GLU B CA 1
ATOM 4278 C C . GLU B 1 273 ? -0.159 17.016 25.688 1 98 273 GLU B C 1
ATOM 4280 O O . GLU B 1 273 ? -0.596 17.453 24.625 1 98 273 GLU B O 1
ATOM 4285 N N . LEU B 1 274 ? 0.964 16.359 25.797 1 98.5 274 LEU B N 1
ATOM 4286 C CA . LEU B 1 274 ? 1.768 15.969 24.641 1 98.5 274 LEU B CA 1
ATOM 4287 C C . LEU B 1 274 ? 1.574 14.492 24.312 1 98.5 274 LEU B C 1
ATOM 4289 O O . LEU B 1 274 ? 1.688 13.633 25.188 1 98.5 274 LEU B O 1
ATOM 4293 N N . ILE B 1 275 ? 1.256 14.227 23.109 1 98.44 275 ILE B N 1
ATOM 4294 C CA . ILE B 1 275 ? 1.084 12.867 22.609 1 98.44 275 ILE B CA 1
ATOM 4295 C C . ILE B 1 275 ? 2.117 12.578 21.531 1 98.44 275 ILE B C 1
ATOM 4297 O O . ILE B 1 275 ? 2.178 13.289 20.516 1 98.44 275 ILE B O 1
ATOM 4301 N N . VAL B 1 276 ? 2.955 11.648 21.734 1 98.12 276 VAL B N 1
ATOM 4302 C CA . VAL B 1 276 ? 3.859 11.203 20.672 1 98.12 276 VAL B CA 1
ATOM 4303 C C . VAL B 1 276 ? 3.164 10.164 19.797 1 98.12 276 VAL B C 1
ATOM 4305 O O . VAL B 1 276 ? 2.854 9.062 20.266 1 98.12 276 VAL B O 1
ATOM 4308 N N . GLY B 1 277 ? 2.982 10.484 18.578 1 98.06 277 GLY B N 1
ATOM 4309 C CA . GLY B 1 277 ? 2.184 9.664 17.672 1 98.06 277 GLY B CA 1
ATOM 4310 C C . GLY B 1 277 ? 2.83 8.328 17.344 1 98.06 277 GLY B C 1
ATOM 4311 O O . GLY B 1 277 ? 4.059 8.227 17.297 1 98.06 277 GLY B O 1
ATOM 4312 N N . HIS B 1 278 ? 2.055 7.352 17.172 1 97.81 278 HIS B N 1
ATOM 4313 C CA . HIS B 1 278 ? 2.422 6.07 16.578 1 97.81 278 HIS B CA 1
ATOM 4314 C C . HIS B 1 278 ? 1.294 5.52 15.711 1 97.81 278 HIS B C 1
ATOM 4316 O O . HIS B 1 278 ? 0.15 5.969 15.812 1 97.81 278 HIS B O 1
ATOM 4322 N N . ASP B 1 279 ? 1.612 4.609 14.883 1 98.38 279 ASP B N 1
ATOM 4323 C CA . ASP B 1 279 ? 0.64 4.117 13.914 1 98.38 279 ASP B CA 1
ATOM 4324 C C . ASP B 1 279 ? -0.581 3.52 14.609 1 98.38 279 ASP B C 1
ATOM 4326 O O . ASP B 1 279 ? -0.443 2.688 15.508 1 98.38 279 ASP B O 1
ATOM 4330 N N . GLY B 1 280 ? -1.739 3.969 14.195 1 98.38 280 GLY B N 1
ATOM 4331 C CA . GLY B 1 280 ? -2.992 3.408 14.68 1 98.38 280 GLY B CA 1
ATOM 4332 C C . GLY B 1 280 ? -3.502 4.078 15.938 1 98.38 280 GLY B C 1
ATOM 4333 O O . GLY B 1 280 ? -4.574 3.738 16.438 1 98.38 280 GLY B O 1
ATOM 4334 N N . LEU B 1 281 ? -2.805 5.02 16.438 1 98.56 281 LEU B N 1
ATOM 4335 C CA . LEU B 1 281 ? -3.217 5.719 17.656 1 98.56 281 LEU B CA 1
ATOM 4336 C C . LEU B 1 281 ? -4.516 6.484 17.422 1 98.56 281 LEU B C 1
ATOM 4338 O O . LEU B 1 281 ? -4.621 7.262 16.469 1 98.56 281 LEU B O 1
ATOM 4342 N N . ARG B 1 282 ? -5.465 6.246 18.281 1 98.25 282 ARG B N 1
ATOM 4343 C CA . ARG B 1 282 ? -6.723 6.988 18.266 1 98.25 282 ARG B CA 1
ATOM 4344 C C . ARG B 1 282 ? -6.746 8.047 19.375 1 98.25 282 ARG B C 1
ATOM 4346 O O . ARG B 1 282 ? -6.375 7.766 20.516 1 98.25 282 ARG B O 1
ATOM 4353 N N . ILE B 1 283 ? -7.113 9.25 19 1 98.56 283 ILE B N 1
ATOM 4354 C CA . ILE B 1 283 ? -7.219 10.367 19.938 1 98.56 283 ILE B CA 1
ATOM 4355 C C . ILE B 1 283 ? -8.656 10.875 19.969 1 98.56 283 ILE B C 1
ATOM 4357 O O . ILE B 1 283 ? -9.133 11.469 19 1 98.56 283 ILE B O 1
ATOM 4361 N N . ASP B 1 284 ? -9.289 10.703 21.078 1 97.94 284 ASP B N 1
ATOM 4362 C CA . ASP B 1 284 ? -10.641 11.227 21.234 1 97.94 284 ASP B CA 1
ATOM 4363 C C . ASP B 1 284 ? -10.641 12.75 21.297 1 97.94 284 ASP B C 1
ATOM 4365 O O . ASP B 1 284 ? -9.766 13.352 21.922 1 97.94 284 ASP B O 1
ATOM 4369 N N . LEU B 1 285 ? -11.656 13.352 20.641 1 96.69 285 LEU B N 1
ATOM 4370 C CA . LEU B 1 285 ? -11.758 14.812 20.656 1 96.69 285 LEU B CA 1
ATOM 4371 C C . LEU B 1 285 ? -12.703 15.273 21.766 1 96.69 285 LEU B C 1
ATOM 4373 O O . LEU B 1 285 ? -13.719 14.625 22.031 1 96.69 285 LEU B O 1
#

Organism: NCBI:txid1655543

Solvent-accessible surface area (backbone atoms only — not comparable to full-atom values): 28133 Å² total; per-residue (Å²): 130,72,80,28,34,36,30,35,36,13,21,13,45,54,55,52,72,50,65,87,36,45,37,17,22,16,32,39,40,30,51,81,86,35,63,36,36,40,24,22,2,52,62,36,58,62,37,40,15,68,73,66,49,60,54,42,68,57,39,39,37,38,35,40,35,75,47,52,28,24,41,58,30,40,58,54,38,54,51,33,16,42,71,53,62,35,83,58,61,27,40,37,35,19,25,84,61,48,62,52,26,51,54,16,37,51,52,23,43,38,70,34,54,56,45,40,30,69,60,58,63,42,75,64,69,79,78,30,58,45,77,40,73,51,60,68,41,79,70,44,78,55,88,66,35,38,31,32,29,43,72,36,46,32,66,93,51,66,63,25,28,21,42,35,43,33,44,98,85,47,34,40,28,38,44,43,65,24,22,84,55,72,67,55,23,67,73,36,49,59,17,55,31,37,39,32,38,23,27,47,74,90,46,45,65,63,49,44,70,70,71,47,83,85,56,66,43,53,59,52,44,50,68,61,18,38,24,41,36,39,56,43,20,39,40,38,46,74,12,48,30,50,25,39,32,37,27,35,19,34,73,58,60,48,87,91,56,53,68,65,56,56,48,60,51,20,55,91,40,34,87,54,52,76,40,77,57,44,59,63,42,71,43,77,109,129,74,77,29,32,37,30,36,36,13,21,13,45,53,56,53,72,48,66,88,37,46,36,17,22,15,31,38,39,30,52,81,88,37,61,36,36,41,25,24,2,52,62,36,58,61,38,41,16,71,73,66,48,59,52,40,67,57,40,38,36,39,36,41,36,73,46,53,28,24,42,58,29,40,58,55,37,52,52,33,15,40,72,51,62,35,81,55,60,27,40,37,35,20,25,83,60,49,61,51,26,52,54,16,36,51,53,23,42,36,71,33,55,57,45,39,30,69,60,58,62,43,76,64,68,79,79,29,58,46,77,40,74,51,59,70,40,77,70,44,79,55,86,66,37,38,30,33,30,40,70,36,45,32,65,92,51,65,63,25,29,21,42,36,42,33,44,96,85,48,34,40,28,38,43,42,62,23,23,86,55,74,67,54,23,67,73,34,50,58,18,55,31,37,40,31,36,23,26,46,74,90,46,45,66,63,50,43,70,70,70,46,83,85,55,66,43,51,59,51,44,49,67,60,18,36,22,41,35,39,56,42,21,37,39,38,46,75,11,49,30,50,26,38,33,36,26,37,19,35,73,59,59,49,86,91,56,52,67,65,57,56,46,61,50,20,55,90,42,34,89,53,53,75,40,77,57,44,58,64,41,72,44,76,107

Radius of gyration: 23.89 Å; Cα contacts (8 Å, |Δi|>4): 1420; chains: 2; bounding box: 53×69×52 Å

Foldseek 3Di:
DDQWWKWFAFFAADCDDDVPFTHFGWMWTRDLNDTEIEFDAPRHLVSCVVLVHQLLPAAHYEFQAPDRSGHVCVLVSLVVSQVSPNDAAHEYEYAPCVVVVNVVSCVVCVVVQVCCCVPVVGDRSVVRYDYDHDDAAWRDDPNQKTKGWDFAAQPPDGRGIKIWIDGPVFIEIEGGWHEQDLVVLQVCAAHQEYEFEAEAPVCVVVVCVVPPPPDCVVVVSCNRTGYHLQSQLQSCVSSVHQEYEYGNYVHRRPPVDDPVSSCVSHVVRHDHHYHYDGRGDMGGD/DDQWWKWFAFFAADCDDDVPFTHFGWMWTRDLNDTEIEFDAPRHLVSCVVLVHQLLPAAHYEFQAPDRSGHVCVLVSLVVSQVSPNDAAHEYEYAPCVVVVNVVSCVVCVVVQVCCCPPVVGDRSVVRYDYHHDDAAWRDDPNQKTKGWDFAAQPPDGRGIKIWIDGPVFIEIEGGWHEQDLVLLQVCAAHQEYEFEAEAPVCVVVVCVVPPPPDCVVVVSCNRTGYHLQSQLQSCVSSVYQEYEYGNYVHRRPPVDDPVSSCVSHVVRHDHHYHYDGRGDMGGD

Secondary structure (DSSP, 8-state):
--SSEEEEEE-BSSS---TTPPPBPEEEEEETTEEEEEEE-TTHHHHHHHTT--GGG--EEE---S-HHHHTTHHHHHHHHHHTT--S-EEEEE-TTHHHHHHHHHHHTHHHHHHHHHHH-PPPGGGGEEEEE--SEEEEEETTEEEEEEE--BTTBSS-EEEEEE-SS-EEEE--S-S--HHHHHHTTT-SEEEEEEE-GGGHHHHHHHH--S-SHHHHHHHHHS-BHHHHHHHHHHHT-SEEEEEEEESSS-TT--HHHHHHHHHTT--SEEEE--TTEEEE-/--SSEEEEEE-BSSS---TTPPPBSEEEEEETTEEEEEEE-TTHHHHHHHTT--GGG--EEE---S-HHHHTTHHHHHHHHHHTT--S-EEEEE-TTHHHHHHHHHHHTHHHHHHHHHHH-PPPGGGGEEEEE--SEEEEEETTEEEEEEE--BTTBSS-EEEEEE-SS-EEEE--S-S--HHHHHHTTT-SEEEEEEE-GGGHHHHHHHH--S-SHHHHHHHHHS-BHHHHHHHHHHHT-SEEEEEEEESSS-TT--HHHHHHHHHTT--SEEEE--TTEEEE-